Protein 4WA8 (pdb70)

InterPro domains:
  IPR006084 XPG/Rad2 endonuclease [PR00853] (22-36)
  IPR006084 XPG/Rad2 endonuclease [PR00853] (75-94)
  IPR006084 XPG/Rad2 endonuclease [PR00853] (136-153)
  IPR006084 XPG/Rad2 endonuclease [PR00853] (157-177)
  IPR006084 XPG/Rad2 endonuclease [PR00853] (224-239)
  IPR006084 XPG/Rad2 endonuclease [PTHR11081] (1-316)
  IPR006085 XPG, N-terminal [PF00752] (1-101)
  IPR006085 XPG, N-terminal [SM00485] (1-101)
  IPR006086 XPG-I domain [PF00867] (140-234)
  IPR006086 XPG-I domain [SM00484] (137-218)
  IPR008918 Helix-hairpin-helix motif, class 2 [SM00279] (221-255)
  IPR019973 Flap endonuclease, archaea [TIGR03674] (1-348)
  IPR019974 XPG conserved site [PS00841] (73-87)
  IPR023426 Flap endonuclease 1 [MF_00614] (1-348)
  IPR029060 PIN-like domain superfamily [SSF88723] (5-234)
  IPR036279 5'-3' exonuclease, C-terminal domain superfamily [SSF47807] (220-348)

Nearest PDB structures (foldseek):
  4wa8-assembly1_A  TM=1.003E+00  e=2.524E-59  Methanopyrus kandleri AV19
  1b43-assembly1_B  TM=9.214E-01  e=3.219E-35  Pyrococcus furiosus
  3ory-assembly1_A  TM=8.786E-01  e=3.855E-34  Desulfurococcus amylolyticus
  1mc8-assembly1_B  TM=8.994E-01  e=1.412E-31  Pyrococcus horikoshii
  5k97-assembly1_A  TM=8.825E-01  e=3.024E-28  Homo sapiens

Organism: Methanopyrus kandleri (strain AV19 / DSM 6324 / JCM 9639 / NBRC 100938) (NCBI:txid190192)

Radius of gyration: 26.98 Å; Cα contacts (8 Å, |Δi|>4): 1064; chains: 2; bounding box: 58×74×79 Å

Solvent-accessible surface area: 28070 Å² total; per-residue (Å²): 186,5,6,37,60,4,89,124,66,0,110,14,84,116,20,71,24,180,62,2,58,44,51,46,0,0,1,6,2,48,19,1,2,124,21,1,29,60,42,16,95,134,104,69,137,42,45,103,8,94,184,48,109,56,8,0,0,0,21,0,2,0,13,57,0,0,66,6,2,77,69,9,0,22,0,0,1,0,2,40,24,139,73,29,154,61,104,86,99,110,66,25,7,98,18,0,27,101,0,0,94,32,0,10,4,18,74,8,78,1,44,7,11,0,14,1,0,0,0,56,0,4,96,40,28,34,6,18,0,0,1,5,30,60,19,31,0,0,7,7,1,0,43,23,0,0,32,18,4,7,39,56,32,138,134,135,72,134,174,87,27,114,100,84,90,43,74,1,12,8,4,80,22,105,65,1,21,108,75,3,34,12,160,34,38,81,15,0,0,1,0,1,0,1,16,5,18,67,6,4,106,114,1,4,68,75,15,35,37,133,112,0,17,103,5,0,139,153,74,22,24,0,88,96,0,91,136,28,142,58,24,79,55,0,113,167,60,13,83,34,112,20,71,105,0,44,114,39,5,39,112,32,114,42,29,109,132,44,161,36,61,7,72,96,9,72,41,93,10,0,7,92,0,0,26,125,76,30,77,23,63,74,121,125,0,63,139,0,1,80,64,1,72,113,8,5,89,106,39,26,133,22,42,201,6,7,36,82,2,87,133,54,0,106,14,85,114,16,52,23,182,62,1,58,42,51,48,0,0,1,6,2,49,20,1,2,126,22,0,29,59,43,16,109,195,187,37,44,90,8,101,186,48,89,55,7,0,0,0,22,0,2,1,12,54,0,0,67,6,2,76,67,10,0,20,0,0,2,0,1,45,25,139,98,91,84,99,110,62,26,6,114,20,0,39,99,0,0,94,32,0,9,3,16,72,7,77,1,43,6,40,0,15,0,0,0,0,55,0,4,87,38,27,31,5,18,0,0,0,4,31,62,19,35,0,0,9,8,1,0,41,25,0,0,38,12,4,7,40,55,32,159,178,213,126,96,42,56,1,27,8,5,80,21,119,69,1,22,114,67,2,26,10,149,35,39,80,18,0,0,1,0,2,0,0,17,6,17,115,43,4,107,128,2,6,71,68,15,35,37,118,106,0,16,100,5,0,139,153,105,25,27,0,86,122,9,132,171,46,27,74,59,0,114,178,74,12,87,67,138,21,71,127,0,43,114,45,6,37,114,29,114,43,30,108,132,42,167,40,58,12,67,91,7,71,46,106,14,0,7,95,0,0,27,128,69,27,77,23,64,75,120,124,0,63,140,0,1,82,63,1,64,115,8,8,79,108,39,42,129,21,39

Sequence (592 aa):
MGLAELRELIEPEETDLRALAGREIAIDAFNALYQFLTTIMKDGRPLMDSRGRITSHLNGLLYRTVNLVEEGIKPVYVFDGEPPDLKLDESLVEDAKRLLDLMGIPWVQAPSEGEAQCAYMARCGDVWATGSQDYDSLLFGSPRLVRNITIVGKRKHPHTGEIIEVKPEIMRLEDVLDQLGLESREQLVDLAILLGTDYNPDGVPGIGPKRALQLIRKYGSLDELKDTDIWPKIERHLPVEPEKLRRLFLEPEVTDDYELDWDEPDEEGLVEFLVEERDFSEDRVRRAVERLKEALQELRKGGMGLAELRELIEPEETDLRALAGREIAIDAFNALYQFLTTIMKRPLMDSRGRITSHLNGLLYRTVNLVEEGIKPVYVFDGEPPLDESLVEDAKRLLDLMGIPWVQAPSEGEAQCAYMARCGDVWATGSQDYDSLLFGSPRLVRNITIVGKRIIEVKPEIMRLEDVLDQLGLESREQLVDLAILLGTDYNPDGVPGIGPKRALQLIRKYGSLDELKDIWPKIERHLPVEPEKLRRLFLEPEVTDDYELDWDEPDEEGLVEFLVEERDFSEDRVRRAVERLKEALQELRKGG

Foldseek 3Di:
DFVVLVCVLQPFAFDALLVCAQFEAEEALVQLLVCQLCPDDDPNHADAFPVRHGCSSVVLLQQLCLVSLLSRYQYEYEYAAAEDPLFDDVVSVVLSVLSCVQQQRHYYYWNHDRLLQRQVCQVVVVGVFYEGQDPLNLLSHRQKYKYCSSPADWDADPPPGDIDGDTITMGGSVVSCVSLVHDDSLLSLQLRQQCADRSQRVRQPVQRSVNSSVCCNVQVGLVSCVVPPCNVSRVVRRPDDVVVSSCCRHVNRGDPPDDGDRDQRNLVSQCCPCCVPTPDDNVVSNVSSVSNNVSVVVNVVVD/DFCVLVCVLQPFAFDALLVCAQFEEEEALVQLLVCQCPPPDVPADAFPVRHGCSSVVLLQQLCLVSLLSRYQYEYEYAAAACPDVVSVVLSVLSCVQQQRHYYYWNHDRLLQRQVCQVVVVGVFYEGQDPLNLLSHRQKYKYCSSPADPPVDGDTITMGGSVVSCVSLVHDDSLLSLQLRQQCADPQQNVRFPPQHSVNSSVCCNVQVGLVSVPVCVVSRVVRRPDDVVVSSCCRHVNRGDPPDDGDGDQHNLVSQCCPCCVVTPDDNVVSNVSSVSNNVSVVVNVVVD

Secondary structure (DSSP, 8-state):
--GGGGHHHH--EE--GGGGTT-EEEEEHHHHHHHHHHH-EETTEE-B-TTS-B-HHHHHHHHHHHHHHHTT-EEEEEE--SPPTT---HHHHHHHHHHHHHHT--EEE-SS-HHHHHHHHHHTTSSSEEE-SSSHHHHTT-SEEEESTTS-EEEE-TTT--EEEE--EEEEHHHHHHHHT-S-HHHHHHHHHHH--TTSTT--TT--HHHHHHHHHHH-STGGGGGSTTHHHHHHH-SS-HHHHHHHHHS-----------PPP-HHHHIIIIIIIT---HHHHHHHHHHHHHHHHHHHTT-/--GGGGTTT---EE--GGGGTT-EEEEEHHHHHHHHHHH-B--B-B-TTS-B-HHHHHHHHHHHHHHHTT-EEEEEE--S----HHHHHHHHHHHHHHT--EEE-SS-HHHHHHHHHHTTSSSEEE-SSSHHHHTT-SEEEESTTS-EE---EE--EEEEHHHHHHHHT-S-HHHHHHHHHHH--TTSTT--TT--HHHHHHHHHHH-STGGG---HHHHHHH-SS-HHHHHHHHHS-----------PPP-HHHHIIIIIIIT---HHHHHHHHHHHHHHHHHHHTT-

Structure (mmCIF, N/CA/C/O backbone):
data_4WA8
#
_entry.id   4WA8
#
_cell.length_a   55.331
_cell.length_b   86.193
_cell.length_c   147.617
_cell.angle_alpha   90.00
_cell.angle_beta   90.00
_cell.angle_gamma   90.00
#
_symmetry.space_group_name_H-M   'P 21 21 21'
#
loop_
_entity.id
_entity.type
_entity.pdbx_description
1 polymer 'Flap endonuclease 1'
2 non-polymer 'CHLORIDE ION'
3 water water
#
loop_
_atom_site.group_PDB
_atom_site.id
_atom_site.type_symbol
_atom_site.label_atom_id
_atom_site.label_alt_id
_atom_site.label_comp_id
_atom_site.label_asym_id
_atom_site.label_entity_id
_atom_site.label_seq_id
_atom_site.pdbx_PDB_ins_code
_atom_site.Cartn_x
_atom_site.Cartn_y
_atom_site.Cartn_z
_atom_site.occupancy
_atom_site.B_iso_or_equiv
_atom_site.auth_seq_id
_atom_site.auth_comp_id
_atom_site.auth_asym_id
_atom_site.auth_atom_id
_atom_site.pdbx_PDB_model_num
ATOM 1 N N . MET A 1 8 ? 0.192 -19.126 -16.551 1.00 102.92 1 MET A N 1
ATOM 2 C CA . MET A 1 8 ? 0.280 -17.675 -16.234 1.00 103.28 1 MET A CA 1
ATOM 3 C C . MET A 1 8 ? 1.006 -17.396 -14.903 1.00 99.07 1 MET A C 1
ATOM 4 O O . MET A 1 8 ? 1.669 -16.367 -14.757 1.00 102.45 1 MET A O 1
ATOM 9 N N . GLY A 1 9 ? 0.909 -18.314 -13.944 1.00 93.53 2 GLY A N 1
ATOM 10 C CA . GLY A 1 9 ? 1.616 -18.166 -12.664 1.00 86.65 2 GLY A CA 1
ATOM 11 C C . GLY A 1 9 ? 0.689 -17.858 -11.502 1.00 80.16 2 GLY A C 1
ATOM 12 O O . GLY A 1 9 ? -0.425 -18.401 -11.427 1.00 80.76 2 GLY A O 1
ATOM 13 N N . LEU A 1 10 ? 1.145 -17.005 -10.581 1.00 70.89 3 LEU A N 1
ATOM 14 C CA . LEU A 1 10 ? 0.367 -16.690 -9.375 1.00 67.48 3 LEU A CA 1
ATOM 15 C C . LEU A 1 10 ? -1.000 -16.158 -9.713 1.00 67.61 3 LEU A C 1
ATOM 16 O O . LEU A 1 10 ? -1.945 -16.341 -8.934 1.00 65.33 3 LEU A O 1
ATOM 21 N N . ALA A 1 11 ? -1.085 -15.489 -10.868 1.00 68.99 4 ALA A N 1
ATOM 22 C CA . ALA A 1 11 ? -2.343 -14.987 -11.419 1.00 71.56 4 ALA A CA 1
ATOM 23 C C . ALA A 1 11 ? -3.415 -16.065 -11.520 1.00 72.26 4 ALA A C 1
ATOM 24 O O . ALA A 1 11 ? -4.600 -15.766 -11.438 1.00 74.79 4 ALA A O 1
ATOM 26 N N . GLU A 1 12 ? -3.009 -17.316 -11.689 1.00 75.35 5 GLU A N 1
ATOM 27 C CA . GLU A 1 12 ? -3.963 -18.422 -11.686 1.00 80.91 5 GLU A CA 1
ATOM 28 C C . GLU A 1 12 ? -4.638 -18.671 -10.340 1.00 83.47 5 GLU A C 1
ATOM 29 O O . GLU A 1 12 ? -5.731 -19.244 -10.299 1.00 90.37 5 GLU A O 1
ATOM 35 N N . LEU A 1 13 ? -4.005 -18.244 -9.250 1.00 81.89 6 LEU A N 1
ATOM 36 C CA . LEU A 1 13 ? -4.574 -18.401 -7.908 1.00 83.28 6 LEU A CA 1
ATOM 37 C C . LEU A 1 13 ? -5.263 -17.134 -7.426 1.00 84.90 6 LEU A C 1
ATOM 38 O O . LEU A 1 13 ? -5.397 -16.912 -6.214 1.00 87.55 6 LEU A O 1
ATOM 43 N N . ARG A 1 14 ? -5.730 -16.329 -8.379 1.00 82.16 7 ARG A N 1
ATOM 44 C CA . ARG A 1 14 ? -6.355 -15.049 -8.103 1.00 80.49 7 ARG A CA 1
ATOM 45 C C . ARG A 1 14 ? -7.559 -15.161 -7.150 1.00 81.80 7 ARG A C 1
ATOM 46 O O . ARG A 1 14 ? -7.742 -14.310 -6.273 1.00 78.91 7 ARG A O 1
ATOM 54 N N . GLU A 1 15 ? -8.365 -16.210 -7.316 1.00 82.30 8 GLU A N 1
ATOM 55 C CA . GLU A 1 15 ? -9.496 -16.472 -6.420 1.00 82.85 8 GLU A CA 1
ATOM 56 C C . GLU A 1 15 ? -9.063 -16.577 -4.944 1.00 79.92 8 GLU A C 1
ATOM 57 O O . GLU A 1 15 ? -9.793 -16.153 -4.054 1.00 79.53 8 GLU A O 1
ATOM 63 N N . LEU A 1 16 ? -7.877 -17.132 -4.693 1.00 78.17 9 LEU A N 1
ATOM 64 C CA . LEU A 1 16 ? -7.348 -17.270 -3.332 1.00 77.03 9 LEU A CA 1
ATOM 65 C C . LEU A 1 16 ? -6.637 -16.016 -2.865 1.00 75.10 9 LEU A C 1
ATOM 66 O O . LEU A 1 16 ? -6.723 -15.649 -1.684 1.00 71.76 9 LEU A O 1
ATOM 71 N N . ILE A 1 17 ? -5.919 -15.375 -3.784 1.00 71.30 10 ILE A N 1
ATOM 72 C CA . ILE A 1 17 ? -5.130 -14.220 -3.433 1.00 70.63 10 ILE A CA 1
ATOM 73 C C . ILE A 1 17 ? -6.046 -13.068 -3.099 1.00 70.64 10 ILE A C 1
ATOM 74 O O . ILE A 1 17 ? -5.931 -12.537 -2.025 1.00 76.68 10 ILE A O 1
ATOM 79 N N . GLU A 1 18 ? -6.999 -12.721 -3.938 1.00 70.68 11 GLU A N 1
ATOM 80 C CA . GLU A 1 18 ? -7.863 -11.594 -3.617 1.00 69.96 11 GLU A CA 1
ATOM 81 C C . GLU A 1 18 ? -7.127 -10.400 -2.942 1.00 62.67 11 GLU A C 1
ATOM 82 O O . GLU A 1 18 ? -6.899 -10.395 -1.727 1.00 60.07 11 GLU A O 1
ATOM 88 N N . PRO A 1 19 ? -6.781 -9.373 -3.720 1.00 55.93 12 PRO A N 1
ATOM 89 C CA . PRO A 1 19 ? -6.117 -8.208 -3.147 1.00 52.94 12 PRO A CA 1
ATOM 90 C C . PRO A 1 19 ? -7.050 -7.292 -2.369 1.00 50.90 12 PRO A C 1
ATOM 91 O O . PRO A 1 19 ? -8.257 -7.522 -2.334 1.00 51.48 12 PRO A O 1
ATOM 95 N N . GLU A 1 20 ? -6.474 -6.264 -1.752 1.00 48.11 13 GLU A N 1
ATOM 96 C CA . GLU A 1 20 ? -7.231 -5.156 -1.207 1.00 49.36 13 GLU A CA 1
ATOM 97 C C . GLU A 1 20 ? -7.494 -4.154 -2.332 1.00 48.73 13 GLU A C 1
ATOM 98 O O . GLU A 1 20 ? -6.587 -3.485 -2.818 1.00 45.60 13 GLU A O 1
ATOM 104 N N . GLU A 1 21 ? -8.751 -4.052 -2.735 1.00 50.73 14 GLU A N 1
ATOM 105 C CA . GLU A 1 21 ? -9.191 -3.036 -3.666 1.00 51.59 14 GLU A CA 1
ATOM 106 C C . GLU A 1 21 ? -9.199 -1.680 -2.954 1.00 50.34 14 GLU A C 1
ATOM 107 O O . GLU A 1 21 ? -9.820 -1.537 -1.907 1.00 51.47 14 GLU A O 1
ATOM 113 N N . THR A 1 22 ? -8.524 -0.686 -3.523 1.00 47.34 15 THR A N 1
ATOM 114 C CA . THR A 1 22 ? -8.475 0.654 -2.927 1.00 48.69 15 THR A CA 1
ATOM 115 C C . THR A 1 22 ? -8.672 1.719 -4.012 1.00 47.31 15 THR A C 1
ATOM 116 O O . THR A 1 22 ? -9.087 1.409 -5.127 1.00 47.78 15 THR A O 1
ATOM 120 N N . ASP A 1 23 ? -8.421 2.976 -3.680 1.00 47.49 16 ASP A N 1
ATOM 121 C CA . ASP A 1 23 ? -8.356 4.029 -4.694 1.00 47.69 16 ASP A CA 1
ATOM 122 C C . ASP A 1 23 ? -7.031 4.750 -4.574 1.00 44.58 16 ASP A C 1
ATOM 123 O O . ASP A 1 23 ? -6.297 4.536 -3.613 1.00 42.49 16 ASP A O 1
ATOM 128 N N . LEU A 1 24 ? -6.723 5.592 -5.557 1.00 43.64 17 LEU A N 1
ATOM 129 C CA . LEU A 1 24 ? -5.418 6.245 -5.633 1.00 42.54 17 LEU A CA 1
ATOM 130 C C . LEU A 1 24 ? -5.166 7.189 -4.485 1.00 42.57 17 LEU A C 1
ATOM 131 O O . LEU A 1 24 ? -4.036 7.290 -4.016 1.00 41.71 17 LEU A O 1
ATOM 136 N N . ARG A 1 25 ? -6.201 7.878 -4.026 1.00 45.31 18 ARG A N 1
ATOM 137 C CA . ARG A 1 25 ? -6.015 8.839 -2.950 1.00 48.95 18 ARG A CA 1
ATOM 138 C C . ARG A 1 25 ? -5.621 8.134 -1.653 1.00 45.80 18 ARG A C 1
ATOM 139 O O . ARG A 1 25 ? -4.940 8.718 -0.836 1.00 42.87 18 ARG A O 1
ATOM 147 N N . ALA A 1 26 ? -6.000 6.867 -1.493 1.00 43.21 19 ALA A N 1
ATOM 148 C CA . ALA A 1 26 ? -5.543 6.082 -0.349 1.00 42.40 19 ALA A CA 1
ATOM 149 C C . ALA A 1 26 ? -4.023 5.863 -0.365 1.00 40.20 19 ALA A C 1
ATOM 150 O O . ALA A 1 26 ? -3.447 5.598 0.669 1.00 40.63 19 ALA A O 1
ATOM 152 N N . LEU A 1 27 ? -3.393 5.953 -1.536 1.00 37.38 20 LEU A N 1
ATOM 153 C CA . LEU A 1 27 ? -1.939 5.843 -1.664 1.00 35.44 20 LEU A CA 1
ATOM 154 C C . LEU A 1 27 ? -1.227 7.196 -1.633 1.00 34.63 20 LEU A C 1
ATOM 155 O O . LEU A 1 27 ? -0.048 7.266 -1.963 1.00 34.97 20 LEU A O 1
ATOM 160 N N . ALA A 1 28 ? -1.923 8.269 -1.266 1.00 35.85 21 ALA A N 1
ATOM 161 C CA . ALA A 1 28 ? -1.280 9.585 -1.091 1.00 36.40 21 ALA A CA 1
ATOM 162 C C . ALA A 1 28 ? -0.086 9.464 -0.145 1.00 36.40 21 ALA A C 1
ATOM 163 O O . ALA A 1 28 ? -0.189 8.852 0.916 1.00 36.03 21 ALA A O 1
ATOM 165 N N . GLY A 1 29 ? 1.047 10.042 -0.529 1.00 36.21 22 GLY A N 1
ATOM 166 C CA . GLY A 1 29 ? 2.259 9.950 0.283 1.00 36.55 22 GLY A CA 1
ATOM 167 C C . GLY A 1 29 ? 3.109 8.705 0.051 1.00 35.54 22 GLY A C 1
ATOM 168 O O . GLY A 1 29 ? 4.217 8.642 0.536 1.00 35.92 22 GLY A O 1
ATOM 169 N N . ARG A 1 30 ? 2.620 7.713 -0.684 1.00 35.83 23 ARG A N 1
ATOM 170 C CA . ARG A 1 30 ? 3.408 6.509 -0.939 1.00 35.10 23 ARG A CA 1
ATOM 171 C C . ARG A 1 30 ? 4.373 6.677 -2.107 1.00 35.04 23 ARG A C 1
ATOM 172 O O . ARG A 1 30 ? 3.984 7.119 -3.187 1.00 34.39 23 ARG A O 1
ATOM 180 N N . GLU A 1 31 ? 5.619 6.279 -1.892 1.00 36.18 24 GLU A N 1
ATOM 181 C CA . GLU A 1 31 ? 6.567 6.046 -2.974 1.00 37.25 24 GLU A CA 1
ATOM 182 C C . GLU A 1 31 ? 6.342 4.666 -3.537 1.00 35.81 24 GLU A C 1
ATOM 183 O O . GLU A 1 31 ? 6.273 3.687 -2.780 1.00 36.66 24 GLU A O 1
ATOM 189 N N . ILE A 1 32 ? 6.243 4.577 -4.856 1.00 34.49 25 ILE A N 1
ATOM 190 C CA . ILE A 1 32 ? 5.998 3.295 -5.528 1.00 33.59 25 ILE A CA 1
ATOM 191 C C . ILE A 1 32 ? 7.056 3.049 -6.600 1.00 32.61 25 ILE A C 1
ATOM 192 O O . ILE A 1 32 ? 7.279 3.904 -7.475 1.00 33.73 25 ILE A O 1
ATOM 197 N N . ALA A 1 33 ? 7.700 1.886 -6.547 1.00 32.13 26 ALA A N 1
ATOM 198 C CA . ALA A 1 33 ? 8.623 1.476 -7.612 1.00 31.30 26 ALA A CA 1
ATOM 199 C C . ALA A 1 33 ? 7.829 0.791 -8.717 1.00 30.62 26 ALA A C 1
ATOM 200 O O . ALA A 1 33 ? 7.352 -0.335 -8.547 1.00 30.37 26 ALA A O 1
ATOM 202 N N . ILE A 1 34 ? 7.675 1.482 -9.839 1.00 29.88 27 ILE A N 1
ATOM 203 C CA . ILE A 1 34 ? 6.876 0.986 -10.949 1.00 29.71 27 ILE A CA 1
ATOM 204 C C . ILE A 1 34 ? 7.808 0.348 -11.964 1.00 30.15 27 ILE A C 1
ATOM 205 O O . ILE A 1 34 ? 8.756 0.986 -12.419 1.00 30.17 27 ILE A O 1
ATOM 210 N N . ASP A 1 35 ? 7.551 -0.915 -12.308 1.00 30.51 28 ASP A N 1
ATOM 211 C CA . ASP A 1 35 ? 8.317 -1.569 -13.364 1.00 31.89 28 ASP A CA 1
ATOM 212 C C . ASP A 1 35 ? 8.065 -0.850 -14.679 1.00 31.33 28 ASP A C 1
ATOM 213 O O . ASP A 1 35 ? 6.926 -0.803 -15.154 1.00 29.80 28 ASP A O 1
ATOM 218 N N . ALA A 1 36 ? 9.125 -0.304 -15.268 1.00 32.06 29 ALA A N 1
ATOM 219 C CA . ALA A 1 36 ? 8.979 0.558 -16.440 1.00 33.23 29 ALA A CA 1
ATOM 220 C C . ALA A 1 36 ? 8.539 -0.215 -17.683 1.00 33.42 29 ALA A C 1
ATOM 221 O O . ALA A 1 36 ? 7.678 0.240 -18.442 1.00 33.37 29 ALA A O 1
ATOM 223 N N . PHE A 1 37 ? 9.112 -1.391 -17.882 1.00 35.76 30 PHE A N 1
ATOM 224 C CA . PHE A 1 37 ? 8.761 -2.198 -19.052 1.00 37.63 30 PHE A CA 1
ATOM 225 C C . PHE A 1 37 ? 7.292 -2.572 -18.990 1.00 35.70 30 PHE A C 1
ATOM 226 O O . PHE A 1 37 ?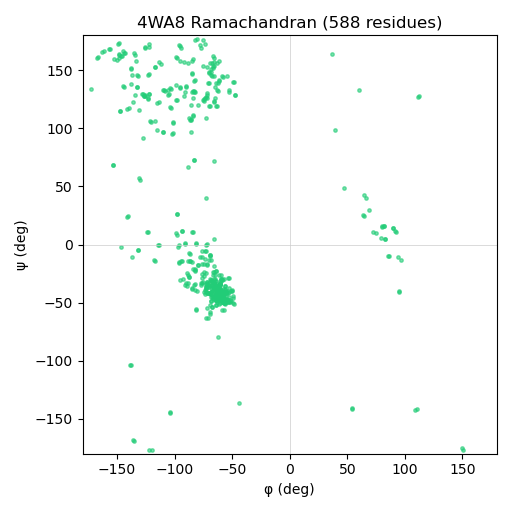 6.581 -2.471 -19.984 1.00 35.27 30 PHE A O 1
ATOM 234 N N . ASN A 1 38 ? 6.811 -2.947 -17.813 1.00 34.50 31 ASN A N 1
ATOM 235 C CA . ASN A 1 38 ? 5.398 -3.275 -17.684 1.00 34.05 31 ASN A CA 1
ATOM 236 C C . ASN A 1 38 ? 4.500 -2.059 -17.928 1.00 33.59 31 ASN A C 1
ATOM 237 O O . ASN A 1 38 ? 3.505 -2.159 -18.624 1.00 33.63 31 ASN A O 1
ATOM 242 N N . ALA A 1 39 ? 4.864 -0.912 -17.357 1.00 31.90 32 ALA A N 1
ATOM 243 C CA . ALA A 1 39 ? 4.109 0.313 -17.555 1.00 32.37 32 ALA A CA 1
ATOM 244 C C . ALA A 1 39 ? 4.047 0.704 -19.030 1.00 33.52 32 ALA A C 1
ATOM 245 O O . ALA A 1 39 ? 2.978 1.017 -19.540 1.00 33.65 32 ALA A O 1
ATOM 247 N N . LEU A 1 40 ? 5.190 0.676 -19.711 1.00 34.38 33 LEU A N 1
ATOM 248 C CA . LEU A 1 40 ? 5.241 1.085 -21.116 1.00 37.07 33 LEU A CA 1
ATOM 249 C C . LEU A 1 40 ? 4.408 0.156 -21.985 1.00 39.21 33 LEU A C 1
ATOM 250 O O . LEU A 1 40 ? 3.717 0.615 -22.912 1.00 38.14 33 LEU A O 1
ATOM 255 N N . TYR A 1 41 ? 4.446 -1.143 -21.667 1.00 38.67 34 TYR A N 1
ATOM 256 C CA . TYR A 1 41 ? 3.611 -2.101 -22.349 1.00 41.27 34 TYR A CA 1
ATOM 257 C C . TYR A 1 41 ? 2.117 -1.763 -22.212 1.00 39.50 34 TYR A C 1
ATOM 258 O O . TYR A 1 41 ? 1.380 -1.819 -23.194 1.00 39.54 34 TYR A O 1
ATOM 267 N N . GLN A 1 42 ? 1.674 -1.429 -21.007 1.00 38.42 35 GLN A N 1
ATOM 268 C CA . GLN A 1 42 ? 0.280 -0.985 -20.815 1.00 40.04 35 GLN A CA 1
ATOM 269 C C . GLN A 1 42 ? -0.024 0.249 -21.668 1.00 39.85 35 GLN A C 1
ATOM 270 O O . GLN A 1 42 ? -1.058 0.318 -22.329 1.00 41.21 35 GLN A O 1
ATOM 276 N N . PHE A 1 43 ? 0.886 1.213 -21.658 1.00 38.68 36 PHE A N 1
ATOM 277 C CA . PHE A 1 43 ? 0.682 2.428 -22.450 1.00 39.62 36 PHE A CA 1
ATOM 278 C C . PHE A 1 43 ? 0.614 2.094 -23.937 1.00 41.23 36 PHE A C 1
ATOM 279 O O . PHE A 1 43 ? -0.275 2.578 -24.631 1.00 43.95 36 PHE A O 1
ATOM 287 N N . LEU A 1 44 ? 1.527 1.250 -24.420 1.00 41.19 37 LEU A N 1
ATOM 288 C CA . LEU A 1 44 ? 1.581 0.936 -25.847 1.00 42.96 37 LEU A CA 1
ATOM 289 C C . LEU A 1 44 ? 0.375 0.141 -26.319 1.00 45.47 37 LEU A C 1
ATOM 290 O O . LEU A 1 44 ? -0.042 0.300 -27.447 1.00 48.29 37 LEU A O 1
ATOM 295 N N . THR A 1 45 ? -0.195 -0.697 -25.460 1.00 46.38 38 THR A N 1
ATOM 296 C CA . THR A 1 45 ? -1.314 -1.549 -25.854 1.00 48.82 38 THR A CA 1
ATOM 297 C C . THR A 1 45 ? -2.692 -0.980 -25.515 1.00 49.58 38 THR A C 1
ATOM 298 O O . THR A 1 45 ? -3.678 -1.471 -26.044 1.00 53.02 38 THR A O 1
ATOM 302 N N . THR A 1 46 ? -2.783 0.037 -24.656 1.00 48.05 39 THR A N 1
ATOM 303 C CA . THR A 1 46 ? -4.100 0.556 -24.272 1.00 48.78 39 THR A CA 1
ATOM 304 C C . THR A 1 46 ? -4.391 2.013 -24.640 1.00 49.45 39 THR A C 1
ATOM 305 O O . THR A 1 46 ? -5.541 2.434 -24.582 1.00 52.26 39 THR A O 1
ATOM 309 N N . ILE A 1 47 ? -3.379 2.782 -25.023 1.00 47.07 40 ILE A N 1
ATOM 310 C CA . ILE A 1 47 ? -3.591 4.172 -25.416 1.00 45.50 40 ILE A CA 1
ATOM 311 C C . ILE A 1 47 ? -3.576 4.236 -26.939 1.00 48.75 40 ILE A C 1
ATOM 312 O O . ILE A 1 47 ? -2.523 4.146 -27.563 1.00 46.08 40 ILE A O 1
ATOM 317 N N . MET A 1 48 ? -4.757 4.394 -27.531 1.00 54.07 41 MET A N 1
ATOM 318 C CA . MET A 1 48 ? -4.914 4.253 -28.972 1.00 60.01 41 MET A CA 1
ATOM 319 C C . MET A 1 48 ? -5.909 5.223 -29.580 1.00 62.46 41 MET A C 1
ATOM 320 O O . MET A 1 48 ? -6.719 5.818 -28.893 1.00 61.82 41 MET A O 1
ATOM 325 N N . LYS A 1 49 ? -5.835 5.338 -30.899 1.00 66.28 42 LYS A N 1
ATOM 326 C CA . LYS A 1 49 ? -6.693 6.198 -31.680 1.00 69.17 42 LYS A CA 1
ATOM 327 C C . LYS A 1 49 ? -7.086 5.347 -32.882 1.00 72.77 42 LYS A C 1
ATOM 328 O O . LYS A 1 49 ? -6.219 4.829 -33.573 1.00 73.06 42 LYS A O 1
ATOM 334 N N . ASP A 1 50 ? -8.387 5.146 -33.087 1.00 75.72 43 ASP A N 1
ATOM 335 C CA . ASP A 1 50 ? -8.898 4.312 -34.185 1.00 80.03 43 ASP A CA 1
ATOM 336 C C . ASP A 1 50 ? -8.174 2.970 -34.304 1.00 79.50 43 ASP A C 1
ATOM 337 O O . ASP A 1 50 ? -7.738 2.589 -35.390 1.00 79.04 43 ASP A O 1
ATOM 342 N N . GLY A 1 51 ? -8.026 2.276 -33.180 1.00 78.07 44 GLY A N 1
ATOM 343 C CA . GLY A 1 51 ? -7.496 0.910 -33.178 1.00 79.22 44 GLY A CA 1
ATOM 344 C C . GLY A 1 51 ? -5.989 0.761 -33.301 1.00 78.30 44 GLY A C 1
ATOM 345 O O . GLY A 1 51 ? -5.486 -0.362 -33.391 1.00 77.79 44 GLY A O 1
ATOM 346 N N . ARG A 1 52 ? -5.269 1.883 -33.292 1.00 76.49 45 ARG A N 1
ATOM 347 C CA . ARG A 1 52 ? -3.816 1.885 -33.443 1.00 74.19 45 ARG A CA 1
ATOM 348 C C . ARG A 1 52 ? -3.175 2.778 -32.406 1.00 70.59 45 ARG A C 1
ATOM 349 O O . ARG A 1 52 ? -3.824 3.698 -31.916 1.00 68.15 45 ARG A O 1
ATOM 357 N N . PRO A 1 53 ? -1.882 2.553 -32.104 1.00 65.56 46 PRO A N 1
ATOM 358 C CA . PRO A 1 53 ? -1.215 3.436 -31.144 1.00 59.91 46 PRO A CA 1
ATOM 359 C C . PRO A 1 53 ? -1.138 4.874 -31.653 1.00 56.76 46 PRO A C 1
ATOM 360 O O . PRO A 1 53 ? -1.206 5.113 -32.873 1.00 56.49 46 PRO A O 1
ATOM 364 N N . LEU A 1 54 ? -1.016 5.818 -30.724 1.00 50.71 47 LEU A N 1
ATOM 365 C CA . LEU A 1 54 ? -0.868 7.220 -31.087 1.00 49.77 47 LEU A CA 1
ATOM 366 C C . LEU A 1 54 ? 0.466 7.395 -31.801 1.00 49.24 47 LEU A C 1
ATOM 367 O O . LEU A 1 54 ? 1.446 6.726 -31.479 1.00 46.96 47 LEU A O 1
ATOM 372 N N . MET A 1 55 ? 0.491 8.287 -32.782 1.00 51.53 48 MET A N 1
ATOM 373 C CA . MET A 1 55 ? 1.702 8.559 -33.553 1.00 53.52 48 MET A CA 1
ATOM 374 C C . MET A 1 55 ? 1.863 10.055 -33.788 1.00 51.90 48 MET A C 1
ATOM 375 O O . MET A 1 55 ? 0.889 10.783 -33.832 1.00 51.84 48 MET A O 1
ATOM 380 N N . ASP A 1 56 ? 3.106 10.500 -33.920 1.00 51.32 49 ASP A N 1
ATOM 381 C CA . ASP A 1 56 ? 3.407 11.875 -34.295 1.00 51.69 49 ASP A CA 1
ATOM 382 C C . ASP A 1 56 ? 3.262 11.997 -35.811 1.00 53.06 49 ASP A C 1
ATOM 383 O O . ASP A 1 56 ? 3.009 11.003 -36.496 1.00 53.47 49 ASP A O 1
ATOM 388 N N . SER A 1 57 ? 3.439 13.204 -36.338 1.00 52.74 50 SER A N 1
ATOM 389 C CA . SER A 1 57 ? 3.203 13.451 -37.764 1.00 55.62 50 SER A CA 1
ATOM 390 C C . SER A 1 57 ? 4.230 12.787 -38.692 1.00 57.38 50 SER A C 1
ATOM 391 O O . SER A 1 57 ? 4.057 12.812 -39.890 1.00 60.06 50 SER A O 1
ATOM 394 N N . ARG A 1 58 ? 5.299 12.224 -38.140 1.00 57.39 51 ARG A N 1
ATOM 395 C CA . ARG A 1 58 ? 6.259 11.432 -38.911 1.00 59.67 51 ARG A CA 1
ATOM 396 C C . ARG A 1 58 ? 6.000 9.923 -38.771 1.00 59.38 51 ARG A C 1
ATOM 397 O O . ARG A 1 58 ? 6.819 9.121 -39.185 1.00 60.73 51 ARG A O 1
ATOM 405 N N . GLY A 1 59 ? 4.874 9.545 -38.174 1.00 58.54 52 GLY A N 1
ATOM 406 C CA . GLY A 1 59 ? 4.492 8.142 -38.050 1.00 58.54 52 GLY A CA 1
ATOM 407 C C . GLY A 1 59 ? 5.113 7.366 -36.893 1.00 57.05 52 GLY A C 1
ATOM 408 O O . GLY A 1 59 ? 4.905 6.162 -36.805 1.00 56.86 52 GLY A O 1
ATOM 409 N N . ARG A 1 60 ? 5.872 8.034 -36.018 1.00 55.04 53 ARG A N 1
ATOM 410 C CA . ARG A 1 60 ? 6.539 7.377 -34.880 1.00 53.52 53 ARG A CA 1
ATOM 411 C C . ARG A 1 60 ? 5.578 7.236 -33.711 1.00 51.08 53 ARG A C 1
ATOM 412 O O . ARG A 1 60 ? 4.809 8.140 -33.435 1.00 49.09 53 ARG A O 1
ATOM 420 N N . ILE A 1 61 ? 5.639 6.099 -33.023 1.00 51.58 54 ILE A N 1
ATOM 421 C CA . ILE A 1 61 ? 4.724 5.801 -31.918 1.00 49.14 54 ILE A CA 1
ATOM 422 C C . ILE A 1 61 ? 4.913 6.842 -30.822 1.00 46.29 54 ILE A C 1
ATOM 423 O O . ILE A 1 61 ? 6.036 7.254 -30.560 1.00 45.99 54 ILE A O 1
ATOM 428 N N . THR A 1 62 ? 3.815 7.259 -30.198 1.00 44.24 55 THR A N 1
ATOM 429 C CA . THR A 1 62 ? 3.864 8.190 -29.066 1.00 42.25 55 THR A CA 1
ATOM 430 C C . THR A 1 62 ? 3.027 7.769 -27.861 1.00 40.73 55 THR A C 1
ATOM 431 O O . THR A 1 62 ? 3.080 8.427 -26.822 1.00 37.84 55 THR A O 1
ATOM 435 N N . SER A 1 63 ? 2.272 6.678 -27.982 1.00 41.98 56 SER A N 1
ATOM 436 C CA . SER A 1 63 ? 1.453 6.183 -26.864 1.00 41.12 56 SER A CA 1
ATOM 437 C C . SER A 1 63 ? 2.229 6.049 -25.561 1.00 39.65 56 SER A C 1
ATOM 438 O O . SER A 1 63 ? 1.707 6.328 -24.488 1.00 38.52 56 SER A O 1
ATOM 441 N N . HIS A 1 64 ? 3.469 5.588 -25.661 1.00 39.01 57 HIS A N 1
ATOM 442 C CA . HIS A 1 64 ? 4.336 5.448 -24.495 1.00 37.23 57 HIS A CA 1
ATOM 443 C C . HIS A 1 64 ? 4.659 6.773 -23.816 1.00 36.88 57 HIS A C 1
ATOM 444 O O . HIS A 1 64 ? 4.684 6.862 -22.586 1.00 37.63 57 HIS A O 1
ATOM 451 N N . LEU A 1 65 ? 4.912 7.795 -24.614 1.00 36.02 58 LEU A N 1
ATOM 452 C CA . LEU A 1 65 ? 5.241 9.113 -24.085 1.00 35.80 58 LEU A CA 1
ATOM 453 C C . LEU A 1 65 ? 3.988 9.774 -23.520 1.00 34.08 58 LEU A C 1
ATOM 454 O O . LEU A 1 65 ? 4.016 10.427 -22.491 1.00 32.00 58 LEU A O 1
ATOM 459 N N . ASN A 1 66 ? 2.886 9.586 -24.223 1.00 35.31 59 ASN A N 1
ATOM 460 C CA . ASN A 1 66 ? 1.617 10.088 -23.781 1.00 35.16 59 ASN A CA 1
ATOM 461 C C . ASN A 1 66 ? 1.281 9.537 -22.389 1.00 35.62 59 ASN A C 1
ATOM 462 O O . ASN A 1 66 ? 1.077 10.305 -21.437 1.00 32.63 59 ASN A O 1
ATOM 467 N N . GLY A 1 67 ? 1.259 8.217 -22.260 1.00 34.53 60 GLY A N 1
ATOM 468 C CA . GLY A 1 67 ? 0.972 7.607 -20.960 1.00 33.77 60 GLY A CA 1
ATOM 469 C C . GLY A 1 67 ? 1.966 8.021 -19.891 1.00 32.09 60 GLY A C 1
ATOM 470 O O . GLY A 1 67 ? 1.605 8.378 -18.773 1.00 30.51 60 GLY A O 1
ATOM 471 N N . LEU A 1 68 ? 3.242 7.975 -20.226 1.00 32.31 61 LEU A N 1
ATOM 472 C CA . LEU A 1 68 ? 4.246 8.254 -19.229 1.00 31.38 61 LEU A CA 1
ATOM 473 C C . LEU A 1 68 ? 4.129 9.688 -18.724 1.00 31.25 61 LEU A C 1
ATOM 474 O O . LEU A 1 68 ? 4.321 9.935 -17.545 1.00 32.40 61 LEU A O 1
ATOM 479 N N . LEU A 1 69 ? 3.818 10.640 -19.600 1.00 31.14 62 LEU A N 1
ATOM 480 C CA . LEU A 1 69 ? 3.653 12.036 -19.166 1.00 30.17 62 LEU A CA 1
ATOM 481 C C . LEU A 1 69 ? 2.355 12.213 -18.388 1.00 29.52 62 LEU A C 1
ATOM 482 O O . LEU A 1 69 ? 2.370 12.527 -17.209 1.00 29.48 62 LEU A O 1
ATOM 487 N N . TYR A 1 70 ? 1.233 11.975 -19.049 1.00 30.03 63 TYR A N 1
ATOM 488 C CA . TYR A 1 70 ? -0.060 12.357 -18.495 1.00 30.66 63 TYR A CA 1
ATOM 489 C C . TYR A 1 70 ? -0.511 11.466 -17.326 1.00 30.99 63 TYR A C 1
ATOM 490 O O . TYR A 1 70 ? -1.106 11.972 -16.358 1.00 30.11 63 TYR A O 1
ATOM 499 N N . ARG A 1 71 ? -0.222 10.164 -17.380 1.00 29.70 64 ARG A N 1
ATOM 500 C CA . ARG A 1 71 ? -0.571 9.297 -16.245 1.00 29.99 64 ARG A CA 1
ATOM 501 C C . ARG A 1 71 ? 0.336 9.457 -15.047 1.00 29.28 64 ARG A C 1
ATOM 502 O O . ARG A 1 71 ? -0.120 9.290 -13.918 1.00 29.56 64 ARG A O 1
ATOM 510 N N . THR A 1 72 ? 1.612 9.756 -15.275 1.00 28.89 65 THR A N 1
ATOM 511 C CA . THR A 1 72 ? 2.512 10.036 -14.169 1.00 28.81 65 THR A CA 1
ATOM 512 C C . THR A 1 72 ? 2.031 11.300 -13.465 1.00 30.13 65 THR A C 1
ATOM 513 O O . THR A 1 72 ? 2.041 11.370 -12.228 1.00 31.00 65 THR A O 1
ATOM 517 N N . VAL A 1 73 ? 1.598 12.301 -14.235 1.00 30.09 66 VAL A N 1
ATOM 518 C CA . VAL A 1 73 ? 1.127 13.544 -13.622 1.00 30.35 66 VAL A CA 1
ATOM 519 C C . VAL A 1 73 ? -0.109 13.253 -12.782 1.00 29.40 66 VAL A C 1
ATOM 520 O O . VAL A 1 73 ? -0.239 13.764 -11.670 1.00 27.84 66 VAL A O 1
ATOM 524 N N . ASN A 1 74 ? -1.007 12.427 -13.312 1.00 29.89 67 ASN A N 1
ATOM 525 C CA . ASN A 1 74 ? -2.206 12.040 -12.570 1.00 31.04 67 ASN A CA 1
ATOM 526 C C . ASN A 1 74 ? -1.850 11.369 -11.254 1.00 30.66 67 ASN A C 1
ATOM 527 O O . ASN A 1 74 ? -2.442 11.681 -10.228 1.00 32.10 67 ASN A O 1
ATOM 532 N N . LEU A 1 75 ? -0.888 10.454 -11.279 1.00 30.34 68 LEU A N 1
ATOM 533 C CA . LEU A 1 75 ? -0.446 9.789 -10.048 1.00 31.92 68 LEU A CA 1
ATOM 534 C C . LEU A 1 75 ? 0.090 10.803 -9.006 1.00 31.35 68 LEU A C 1
ATOM 535 O O . LEU A 1 75 ? -0.250 10.735 -7.838 1.00 31.79 68 LEU A O 1
ATOM 540 N N . VAL A 1 76 ? 0.914 11.735 -9.443 1.00 30.95 69 VAL A N 1
ATOM 541 C CA . VAL A 1 76 ? 1.486 12.705 -8.526 1.00 32.33 69 VAL A CA 1
ATOM 542 C C . VAL A 1 76 ? 0.408 13.638 -7.981 1.00 34.35 69 VAL A C 1
ATOM 543 O O . VAL A 1 76 ? 0.460 14.001 -6.808 1.00 36.44 69 VAL A O 1
ATOM 547 N N . GLU A 1 77 ? -0.597 13.969 -8.793 1.00 34.86 70 GLU A N 1
ATOM 548 C CA . GLU A 1 77 ? -1.765 14.694 -8.303 1.00 36.34 70 GLU A CA 1
ATOM 549 C C . GLU A 1 77 ? -2.536 13.954 -7.210 1.00 37.71 70 GLU A C 1
ATOM 550 O O . GLU A 1 77 ? -3.095 14.593 -6.345 1.00 38.80 70 GLU A O 1
ATOM 556 N N . GLU A 1 78 ? -2.577 12.624 -7.241 1.00 37.97 71 GLU A N 1
ATOM 557 C CA . GLU A 1 78 ? -3.173 11.861 -6.149 1.00 38.96 71 GLU A CA 1
ATOM 558 C C . GLU A 1 78 ? -2.207 11.689 -4.960 1.00 39.17 71 GLU A C 1
ATOM 559 O O . GLU A 1 78 ? -2.569 11.085 -3.956 1.00 40.64 71 GLU A O 1
ATOM 565 N N . GLY A 1 79 ? -1.001 12.247 -5.051 1.00 37.49 72 GLY A N 1
ATOM 566 C CA . GLY A 1 79 ? -0.046 12.224 -3.941 1.00 36.06 72 GLY A CA 1
ATOM 567 C C . GLY A 1 79 ? 0.899 11.046 -4.003 1.00 34.47 72 GLY A C 1
ATOM 568 O O . GLY A 1 79 ? 1.611 10.775 -3.050 1.00 33.97 72 GLY A O 1
ATOM 569 N N . ILE A 1 80 ? 0.896 10.333 -5.123 1.00 34.41 73 ILE A N 1
ATOM 570 C CA . ILE A 1 80 ? 1.754 9.173 -5.293 1.00 35.66 73 ILE A CA 1
ATOM 571 C C . ILE A 1 80 ? 3.073 9.633 -5.899 1.00 36.22 73 ILE A C 1
ATOM 572 O O . ILE A 1 80 ? 3.088 10.460 -6.797 1.00 36.06 73 ILE A O 1
ATOM 577 N N . LYS A 1 81 ? 4.168 9.117 -5.356 1.00 35.52 74 LYS A N 1
ATOM 578 C CA . LYS A 1 81 ? 5.505 9.456 -5.799 1.00 34.93 74 LYS A CA 1
ATOM 579 C C . LYS A 1 81 ? 6.126 8.247 -6.513 1.00 32.76 74 LYS A C 1
ATOM 580 O O . LYS A 1 81 ? 6.655 7.339 -5.882 1.00 30.42 74 LYS A O 1
ATOM 586 N N . PRO A 1 82 ? 6.053 8.236 -7.847 1.00 31.57 75 PRO A N 1
ATOM 587 C CA . PRO A 1 82 ? 6.512 7.083 -8.594 1.00 31.38 75 PRO A CA 1
ATOM 588 C C . PRO A 1 82 ? 8.003 7.121 -8.857 1.00 31.01 75 PRO A C 1
ATOM 589 O O . PRO A 1 82 ? 8.584 8.195 -9.015 1.00 31.84 75 PRO A O 1
ATOM 593 N N . VAL A 1 83 ? 8.625 5.955 -8.876 1.00 31.71 76 VAL A N 1
ATOM 594 C CA . VAL A 1 83 ? 9.966 5.828 -9.436 1.00 33.37 76 VAL A CA 1
ATOM 595 C C . VAL A 1 83 ? 9.896 4.693 -10.458 1.00 32.79 76 VAL A C 1
ATOM 596 O O . VAL A 1 83 ? 9.348 3.629 -10.169 1.00 33.53 76 VAL A O 1
ATOM 600 N N . TYR A 1 84 ? 10.387 4.947 -11.667 1.00 32.32 77 TYR A N 1
ATOM 601 C CA . TYR A 1 84 ? 10.312 3.958 -12.725 1.00 32.30 77 TYR A CA 1
ATOM 602 C C . TYR A 1 84 ? 11.592 3.181 -12.759 1.00 32.17 77 TYR A C 1
ATOM 603 O O . TYR A 1 84 ? 12.663 3.760 -12.671 1.00 30.95 77 TYR A O 1
ATOM 612 N N . VAL A 1 85 ? 11.488 1.858 -12.886 1.00 32.95 78 VAL A N 1
ATOM 613 C CA . VAL A 1 85 ? 12.675 1.005 -12.832 1.00 34.23 78 VAL A CA 1
ATOM 61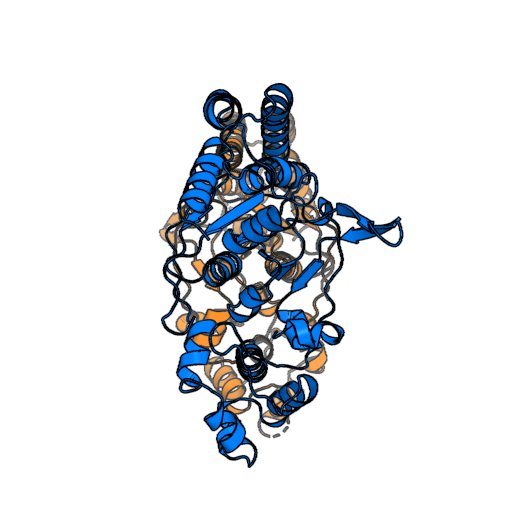4 C C . VAL A 1 85 ? 12.758 0.176 -14.103 1.00 34.65 78 VAL A C 1
ATOM 615 O O . VAL A 1 85 ? 11.794 -0.511 -14.467 1.00 33.04 78 VAL A O 1
ATOM 619 N N . PHE A 1 86 ? 13.900 0.264 -14.779 1.00 35.68 79 PHE A N 1
ATOM 620 C CA . PHE A 1 86 ? 14.052 -0.312 -16.109 1.00 37.24 79 PHE A CA 1
ATOM 621 C C . PHE A 1 86 ? 14.842 -1.589 -16.057 1.00 39.30 79 PHE A C 1
ATOM 622 O O . PHE A 1 86 ? 15.899 -1.629 -15.422 1.00 38.52 79 PHE A O 1
ATOM 630 N N . ASP A 1 87 ? 14.335 -2.599 -16.774 1.00 39.30 80 ASP A N 1
ATOM 631 C CA . ASP A 1 87 ? 15.063 -3.828 -17.040 1.00 42.13 80 ASP A CA 1
ATOM 632 C C . ASP A 1 87 ? 16.480 -3.566 -17.532 1.00 42.47 80 ASP A C 1
ATOM 633 O O . ASP A 1 87 ? 16.707 -2.671 -18.321 1.00 39.26 80 ASP A O 1
ATOM 638 N N . GLY A 1 88 ? 17.416 -4.373 -17.042 1.00 44.13 81 GLY A N 1
ATOM 639 C CA . GLY A 1 88 ? 18.755 -4.477 -17.600 1.00 47.88 81 GLY A CA 1
ATOM 640 C C . GLY A 1 88 ? 18.835 -5.773 -18.394 1.00 52.42 81 GLY A C 1
ATOM 641 O O . GLY A 1 88 ? 17.854 -6.177 -19.017 1.00 52.23 81 GLY A O 1
ATOM 642 N N . GLU A 1 89 ? 19.991 -6.430 -18.359 1.00 56.92 82 GLU A N 1
ATOM 643 C CA . GLU A 1 89 ? 20.161 -7.695 -19.044 1.00 60.28 82 GLU A CA 1
ATOM 644 C C . GLU A 1 89 ? 19.453 -8.798 -18.282 1.00 58.57 82 GLU A C 1
ATOM 645 O O . GLU A 1 89 ? 19.745 -9.034 -17.118 1.00 56.40 82 GLU A O 1
ATOM 651 N N . PRO A 1 90 ? 18.530 -9.505 -18.947 1.00 60.24 83 PRO A N 1
ATOM 652 C CA . PRO A 1 90 ? 17.850 -10.604 -18.263 1.00 60.31 83 PRO A CA 1
ATOM 653 C C . PRO A 1 90 ? 18.807 -11.742 -17.913 1.00 60.36 83 PRO A C 1
ATOM 654 O O . PRO A 1 90 ? 19.881 -11.841 -18.510 1.00 58.94 83 PRO A O 1
ATOM 658 N N . PRO A 1 91 ? 18.418 -12.607 -16.961 1.00 59.14 84 PRO A N 1
ATOM 659 C CA . PRO A 1 91 ? 19.154 -13.862 -16.769 1.00 61.85 84 PRO A CA 1
ATOM 660 C C . PRO A 1 91 ? 19.002 -14.769 -17.995 1.00 64.04 84 PRO A C 1
ATOM 661 O O . PRO A 1 91 ? 18.034 -14.634 -18.740 1.00 59.81 84 PRO A O 1
ATOM 665 N N . ASP A 1 92 ? 19.939 -15.691 -18.194 1.00 69.96 85 ASP A N 1
ATOM 666 C CA . ASP A 1 92 ? 19.963 -16.487 -19.431 1.00 75.03 85 ASP A CA 1
ATOM 667 C C . ASP A 1 92 ? 18.646 -17.231 -19.756 1.00 75.78 85 ASP A C 1
ATOM 668 O O . ASP A 1 92 ? 18.225 -17.265 -20.910 1.00 74.51 85 ASP A O 1
ATOM 673 N N . LEU A 1 93 ? 17.984 -17.789 -18.743 1.00 77.17 86 LEU A N 1
ATOM 674 C CA . LEU A 1 93 ? 16.708 -18.501 -18.938 1.00 79.60 86 LEU A CA 1
ATOM 675 C C . LEU A 1 93 ? 15.500 -17.641 -19.396 1.00 80.55 86 LEU A C 1
ATOM 676 O O . LEU A 1 93 ? 14.507 -18.184 -19.880 1.00 81.29 86 LEU A O 1
ATOM 681 N N . LYS A 1 94 ? 15.568 -16.322 -19.233 1.00 80.36 87 LYS A N 1
ATOM 682 C CA . LYS A 1 94 ? 14.394 -15.458 -19.418 1.00 81.72 87 LYS A CA 1
ATOM 683 C C . LYS A 1 94 ? 13.559 -15.793 -20.661 1.00 81.81 87 LYS A C 1
ATOM 684 O O . LYS A 1 94 ? 14.068 -15.834 -21.776 1.00 85.19 87 LYS A O 1
ATOM 690 N N . LEU A 1 131 ? 11.221 -4.563 -25.473 1.00 68.07 124 LEU A N 1
ATOM 691 C CA . LEU A 1 131 ? 10.791 -3.265 -25.982 1.00 66.39 124 LEU A CA 1
ATOM 692 C C . LEU A 1 131 ? 11.887 -2.644 -26.813 1.00 65.09 124 LEU A C 1
ATOM 693 O O . LEU A 1 131 ? 13.044 -2.626 -26.400 1.00 64.14 124 LEU A O 1
ATOM 698 N N . ASP A 1 132 ? 11.515 -2.130 -27.978 1.00 65.65 125 ASP A N 1
ATOM 699 C CA . ASP A 1 132 ? 12.441 -1.402 -28.837 1.00 68.07 125 ASP A CA 1
ATOM 700 C C . ASP A 1 132 ? 13.235 -0.372 -28.015 1.00 65.10 125 ASP A C 1
ATOM 701 O O . ASP A 1 132 ? 12.647 0.412 -27.271 1.00 61.68 125 ASP A O 1
ATOM 706 N N . GLU A 1 133 ? 14.562 -0.388 -28.142 1.00 64.15 126 GLU A N 1
ATOM 707 C CA . GLU A 1 133 ? 15.439 0.459 -27.325 1.00 63.38 126 GLU A CA 1
ATOM 708 C C . GLU A 1 133 ? 15.154 1.970 -27.483 1.00 61.20 126 GLU A C 1
ATOM 709 O O . GLU A 1 133 ? 15.344 2.735 -26.524 1.00 59.34 126 GLU A O 1
ATOM 715 N N . SER A 1 134 ? 14.685 2.403 -28.654 1.00 56.95 127 SER A N 1
ATOM 716 C CA . SER A 1 134 ? 14.334 3.808 -28.830 1.00 55.38 127 SER A CA 1
ATOM 717 C C . SER A 1 134 ? 13.157 4.243 -27.940 1.00 51.87 127 SER A C 1
ATOM 718 O O . SER A 1 134 ? 13.127 5.376 -27.463 1.00 49.96 127 SER A O 1
ATOM 721 N N . LEU A 1 135 ? 12.199 3.347 -27.709 1.00 49.89 128 LEU A N 1
ATOM 722 C CA . LEU A 1 135 ? 11.099 3.640 -26.797 1.00 47.38 128 LEU A CA 1
ATOM 723 C C . LEU A 1 135 ? 11.618 3.831 -25.390 1.00 45.94 128 LEU A C 1
ATOM 724 O O . LEU A 1 135 ? 11.139 4.707 -24.656 1.00 44.84 128 LEU A O 1
ATOM 729 N N . VAL A 1 136 ? 12.601 3.012 -25.022 1.00 44.98 129 VAL A N 1
ATOM 730 C CA . VAL A 1 136 ? 13.197 3.066 -23.693 1.00 44.16 129 VAL A CA 1
ATOM 731 C C . VAL A 1 136 ? 13.979 4.369 -23.493 1.00 45.20 129 VAL A C 1
ATOM 732 O O . VAL A 1 136 ? 13.857 5.006 -22.442 1.00 41.28 129 VAL A O 1
ATOM 736 N N . GLU A 1 137 ? 14.789 4.753 -24.481 1.00 48.47 130 GLU A N 1
ATOM 737 C CA . GLU A 1 137 ? 15.521 6.007 -24.392 1.00 51.29 130 GLU A CA 1
ATOM 738 C C . GLU A 1 137 ? 14.575 7.224 -24.409 1.00 47.93 130 GLU A C 1
ATOM 739 O O . GLU A 1 137 ? 14.795 8.186 -23.673 1.00 46.99 130 GLU A O 1
ATOM 745 N N . ASP A 1 138 ? 13.501 7.165 -25.195 1.00 46.90 131 ASP A N 1
ATOM 746 C CA . ASP A 1 138 ? 12.449 8.197 -25.127 1.00 45.71 131 ASP A CA 1
ATOM 747 C C . ASP A 1 138 ? 11.931 8.338 -23.688 1.00 42.86 131 ASP A C 1
ATOM 748 O O . ASP A 1 138 ? 11.839 9.439 -23.145 1.00 42.56 131 ASP A O 1
ATOM 753 N N . ALA A 1 139 ? 11.598 7.208 -23.074 1.00 40.42 132 ALA A N 1
ATOM 754 C CA . ALA A 1 139 ? 11.078 7.188 -21.712 1.00 38.28 132 ALA A CA 1
ATOM 755 C C . ALA A 1 139 ? 12.035 7.862 -20.728 1.00 38.82 132 ALA A C 1
ATOM 756 O O . ALA A 1 139 ? 11.634 8.713 -19.938 1.00 39.11 132 ALA A O 1
ATOM 758 N N . LYS A 1 140 ? 13.308 7.485 -20.777 1.00 40.95 133 LYS A N 1
ATOM 759 C CA . LYS A 1 140 ? 14.302 8.051 -19.857 1.00 40.71 133 LYS A CA 1
ATOM 760 C C . LYS A 1 140 ? 14.489 9.542 -20.061 1.00 39.59 133 LYS A C 1
ATOM 761 O O . LYS A 1 140 ? 14.587 10.291 -19.094 1.00 37.40 133 LYS A O 1
ATOM 767 N N . ARG A 1 141 ? 14.551 9.964 -21.321 1.00 38.89 134 ARG A N 1
ATOM 768 C CA . ARG A 1 141 ? 14.637 11.380 -21.630 1.00 38.60 134 ARG A CA 1
ATOM 769 C C . ARG A 1 141 ? 13.434 12.127 -21.053 1.00 37.30 134 ARG A C 1
ATOM 770 O O . ARG A 1 141 ? 13.585 13.169 -20.414 1.00 36.17 134 ARG A O 1
ATOM 778 N N . LEU A 1 142 ? 12.240 11.585 -21.269 1.00 36.49 135 LEU A N 1
ATOM 779 C CA . LEU A 1 142 ? 11.038 12.217 -20.750 1.00 36.49 135 LEU A CA 1
ATOM 780 C C . LEU A 1 142 ? 11.062 12.361 -19.234 1.00 35.69 135 LEU A C 1
ATOM 781 O O . LEU A 1 142 ? 10.807 13.445 -18.713 1.00 35.41 135 LEU A O 1
ATOM 786 N N . LEU A 1 143 ? 11.373 11.278 -18.528 1.00 35.33 136 LEU A N 1
ATOM 787 C CA . LEU A 1 143 ? 11.372 11.314 -17.049 1.00 34.76 136 LEU A CA 1
ATOM 788 C C . LEU A 1 143 ? 12.400 12.314 -16.501 1.00 35.05 136 LEU A C 1
ATOM 789 O O . LEU A 1 143 ? 12.138 13.000 -15.514 1.00 33.82 136 LEU A O 1
ATOM 794 N N . ASP A 1 144 ? 13.568 12.386 -17.142 1.00 36.08 137 ASP A N 1
ATOM 795 C CA . ASP A 1 144 ? 14.587 13.369 -16.780 1.00 37.54 137 ASP A CA 1
ATOM 796 C C . ASP A 1 144 ? 14.045 14.785 -16.912 1.00 38.05 137 ASP A C 1
ATOM 797 O O . ASP A 1 144 ? 14.219 15.588 -16.014 1.00 36.39 137 ASP A O 1
ATOM 802 N N . LEU A 1 145 ? 13.350 15.058 -18.012 1.00 38.24 138 LEU A N 1
ATOM 803 C CA . LEU A 1 145 ? 12.732 16.354 -18.219 1.00 37.88 138 LEU A CA 1
ATOM 804 C C . LEU A 1 145 ? 11.621 16.635 -17.224 1.00 36.52 138 LEU A C 1
ATOM 805 O O . LEU A 1 145 ? 11.407 17.781 -16.843 1.00 36.16 138 LEU A O 1
ATOM 810 N N . MET A 1 146 ? 10.907 15.594 -16.807 1.00 35.09 139 MET A N 1
ATOM 811 C CA . MET A 1 146 ? 9.833 15.740 -15.845 1.00 34.29 139 MET A CA 1
ATOM 812 C C . MET A 1 146 ? 10.352 15.854 -14.413 1.00 34.58 139 MET A C 1
ATOM 813 O O . MET A 1 146 ? 9.608 16.254 -13.530 1.00 35.07 139 MET A O 1
ATOM 818 N N . GLY A 1 147 ? 11.599 15.453 -14.179 1.00 34.06 140 GLY A N 1
ATOM 819 C CA . GLY A 1 147 ? 12.165 15.396 -12.836 1.00 34.57 140 GLY A CA 1
ATOM 820 C C . GLY A 1 147 ? 11.766 14.155 -12.047 1.00 33.67 140 GLY A C 1
ATOM 821 O O . GLY A 1 147 ? 11.922 14.110 -10.829 1.00 34.68 140 GLY A O 1
ATOM 822 N N . ILE A 1 148 ? 11.230 13.156 -12.732 1.00 32.06 141 ILE A N 1
ATOM 823 C CA . ILE A 1 148 ? 10.733 11.951 -12.076 1.00 30.97 141 ILE A CA 1
ATOM 824 C C . ILE A 1 148 ? 11.879 10.954 -12.030 1.00 30.73 141 ILE A C 1
ATOM 825 O O . ILE A 1 148 ? 12.534 10.715 -13.055 1.00 32.32 141 ILE A O 1
ATOM 830 N N . PRO A 1 149 ? 12.136 10.354 -10.856 1.00 29.40 142 PRO A N 1
ATOM 831 C CA . PRO A 1 149 ? 13.329 9.514 -10.795 1.00 30.25 142 PRO A CA 1
ATOM 832 C C . PRO A 1 149 ? 13.112 8.176 -11.517 1.00 30.15 142 PRO A C 1
ATOM 833 O O . PRO A 1 149 ? 11.977 7.704 -11.655 1.00 27.61 142 PRO A O 1
ATOM 837 N N . TRP A 1 150 ? 14.209 7.603 -11.982 1.00 31.18 143 TRP A N 1
ATOM 838 C CA . TRP A 1 150 ? 14.219 6.250 -12.486 1.00 31.02 143 TRP A CA 1
ATOM 839 C C . TRP A 1 150 ? 15.542 5.591 -12.167 1.00 32.26 143 TRP A C 1
ATOM 840 O O . TRP A 1 150 ? 16.526 6.244 -11.873 1.00 31.89 143 TRP A O 1
ATOM 851 N N . VAL A 1 151 ? 15.546 4.271 -12.243 1.00 33.16 144 VAL A N 1
ATOM 852 C CA . VAL A 1 151 ? 16.700 3.480 -11.891 1.00 34.22 144 VAL A CA 1
ATOM 853 C C . VAL A 1 151 ? 16.909 2.484 -13.016 1.00 34.54 144 VAL A C 1
ATOM 854 O O . VAL A 1 151 ? 15.960 1.879 -13.507 1.00 33.24 144 VAL A O 1
ATOM 858 N N . GLN A 1 152 ? 18.156 2.334 -13.423 1.00 37.42 145 GLN A N 1
ATOM 859 C CA . GLN A 1 152 ? 18.557 1.279 -14.321 1.00 38.74 145 GLN A CA 1
ATOM 860 C C . GLN A 1 152 ? 18.881 0.035 -13.490 1.00 39.21 145 GLN A C 1
ATOM 861 O O . GLN A 1 152 ? 19.905 -0.011 -12.817 1.00 43.74 145 GLN A O 1
ATOM 867 N N . ALA A 1 153 ? 18.015 -0.970 -13.536 1.00 37.97 146 ALA A N 1
ATOM 868 C CA . ALA A 1 153 ? 18.293 -2.263 -12.875 1.00 38.74 146 ALA A CA 1
ATOM 869 C C . ALA A 1 153 ? 19.426 -3.005 -13.581 1.00 40.43 146 ALA A C 1
ATOM 870 O O . ALA A 1 153 ? 19.590 -2.869 -14.790 1.00 42.79 146 ALA A O 1
ATOM 872 N N . PRO A 1 154 ? 20.243 -3.751 -12.825 1.00 41.34 147 PRO A N 1
ATOM 873 C CA . PRO A 1 154 ? 21.273 -4.551 -13.474 1.00 43.90 147 PRO A CA 1
ATOM 874 C C . PRO A 1 154 ? 20.675 -5.733 -14.252 1.00 45.29 147 PRO A C 1
ATOM 875 O O . PRO A 1 154 ? 21.229 -6.114 -15.277 1.00 48.73 147 PRO A O 1
ATOM 879 N N . SER A 1 155 ? 19.572 -6.314 -13.773 1.00 43.69 148 SER A N 1
ATOM 880 C CA . SER A 1 155 ? 18.907 -7.385 -14.505 1.00 43.71 148 SER A CA 1
ATOM 881 C C . SER A 1 155 ? 17.384 -7.228 -14.493 1.00 42.37 148 SER A C 1
ATOM 882 O O . SER A 1 155 ? 16.858 -6.376 -15.214 1.00 42.42 148 SER A O 1
ATOM 885 N N . GLU A 1 156 ? 16.661 -8.006 -13.685 1.00 41.49 149 GLU A N 1
ATOM 886 C CA . GLU A 1 156 ? 15.197 -7.916 -13.693 1.00 40.70 149 GLU A CA 1
ATOM 887 C C . GLU A 1 156 ? 14.730 -6.635 -13.023 1.00 40.34 149 GLU A C 1
ATOM 888 O O . GLU A 1 156 ? 15.098 -6.357 -11.881 1.00 39.44 149 GLU A O 1
ATOM 894 N N . GLY A 1 157 ? 13.903 -5.877 -13.728 1.00 38.10 150 GLY A N 1
ATOM 895 C CA . GLY A 1 157 ? 13.285 -4.690 -13.171 1.00 38.29 150 GLY A CA 1
ATOM 896 C C . GLY A 1 157 ? 12.414 -4.978 -11.963 1.00 36.38 150 GLY A C 1
ATOM 897 O O . GLY A 1 157 ? 12.442 -4.231 -10.962 1.00 35.29 150 GLY A O 1
ATOM 898 N N . GLU A 1 158 ? 11.633 -6.045 -12.058 1.00 35.36 151 GLU A N 1
ATOM 899 C CA . GLU A 1 158 ? 10.716 -6.399 -11.001 1.00 36.22 151 GLU A CA 1
ATOM 900 C C . GLU A 1 158 ? 11.508 -6.776 -9.739 1.00 35.42 151 GLU A C 1
ATOM 901 O O . GLU A 1 158 ? 11.025 -6.596 -8.621 1.00 34.61 151 GLU A O 1
ATOM 907 N N . ALA A 1 159 ? 12.719 -7.302 -9.916 1.00 34.92 152 ALA A N 1
ATOM 908 C CA . ALA A 1 159 ? 13.546 -7.710 -8.774 1.00 34.70 152 ALA A CA 1
ATOM 909 C C . ALA A 1 159 ? 14.119 -6.475 -8.076 1.00 34.83 152 ALA A C 1
ATOM 910 O O . ALA A 1 159 ? 14.174 -6.403 -6.854 1.00 33.42 152 ALA A O 1
ATOM 912 N N . GLN A 1 160 ? 14.547 -5.518 -8.895 1.00 35.35 153 GLN A N 1
ATOM 913 C CA . GLN A 1 160 ? 15.050 -4.255 -8.431 1.00 33.74 153 GLN A CA 1
ATOM 914 C C . GLN A 1 160 ? 13.963 -3.476 -7.687 1.00 32.59 153 GLN A C 1
ATOM 915 O O . GLN A 1 160 ? 14.223 -2.906 -6.638 1.00 34.19 153 GLN A O 1
ATOM 921 N N . CYS A 1 161 ? 12.754 -3.443 -8.236 1.00 31.80 154 CYS A N 1
ATOM 922 C CA . CYS A 1 161 ? 11.616 -2.829 -7.556 1.00 31.14 154 CYS A CA 1
ATOM 923 C C . CYS A 1 161 ? 11.388 -3.469 -6.181 1.00 30.40 154 CYS A C 1
ATOM 924 O O . CYS A 1 161 ? 11.250 -2.771 -5.174 1.00 28.90 154 CYS A O 1
ATOM 927 N N . ALA A 1 162 ? 11.341 -4.801 -6.154 1.00 29.86 155 ALA A N 1
ATOM 928 C CA . ALA A 1 162 ? 11.134 -5.542 -4.909 1.00 30.20 155 ALA A CA 1
ATOM 929 C C . ALA A 1 162 ? 12.216 -5.242 -3.883 1.00 30.87 155 ALA A C 1
ATOM 930 O O . ALA A 1 162 ? 11.918 -5.063 -2.710 1.00 30.72 155 ALA A O 1
ATOM 932 N N . TYR A 1 163 ? 13.465 -5.172 -4.334 1.00 31.84 156 TYR A N 1
ATOM 933 C CA . TYR A 1 163 ? 14.595 -4.873 -3.448 1.00 33.23 156 TYR A CA 1
ATOM 934 C C . TYR A 1 163 ? 14.500 -3.480 -2.820 1.00 34.07 156 TYR A C 1
ATOM 935 O O . TYR A 1 163 ? 14.806 -3.297 -1.646 1.00 34.43 156 TYR A O 1
ATOM 944 N N . MET A 1 164 ? 14.075 -2.508 -3.622 1.00 33.94 157 MET A N 1
ATOM 945 C CA . MET A 1 164 ? 13.893 -1.140 -3.155 1.00 34.34 157 MET A CA 1
ATOM 946 C C . MET A 1 164 ? 12.781 -1.093 -2.096 1.00 33.59 157 MET A C 1
ATOM 947 O O . MET A 1 164 ? 12.875 -0.356 -1.123 1.00 33.65 157 MET A O 1
ATOM 952 N N . ALA A 1 165 ? 11.733 -1.885 -2.295 1.00 32.42 158 ALA A N 1
ATOM 953 C CA . ALA A 1 165 ? 10.658 -1.972 -1.331 1.00 31.94 158 ALA A CA 1
ATOM 954 C C . ALA A 1 165 ? 11.134 -2.673 -0.057 1.00 33.79 158 ALA A C 1
ATOM 955 O O . ALA A 1 165 ? 10.801 -2.224 1.025 1.00 33.19 158 ALA A O 1
ATOM 957 N N . ARG A 1 166 ? 11.906 -3.750 -0.181 1.00 34.26 159 ARG A N 1
ATOM 958 C CA . ARG A 1 166 ? 12.440 -4.450 0.998 1.00 37.65 159 ARG A CA 1
ATOM 959 C C . ARG A 1 166 ? 13.364 -3.573 1.826 1.00 37.34 159 ARG A C 1
ATOM 960 O O . ARG A 1 166 ? 13.396 -3.696 3.046 1.00 37.34 159 ARG A O 1
ATOM 968 N N . CYS A 1 167 ? 14.128 -2.719 1.150 1.00 36.46 160 CYS A N 1
ATOM 969 C CA . CYS A 1 167 ? 15.068 -1.821 1.814 1.00 38.47 160 CYS A CA 1
ATOM 970 C C . CYS A 1 167 ? 14.350 -0.636 2.464 1.00 37.10 160 CYS A C 1
ATOM 971 O O . CYS A 1 167 ? 14.953 0.090 3.231 1.00 37.15 160 CYS A O 1
ATOM 974 N N . GLY A 1 168 ? 13.066 -0.456 2.164 1.00 35.38 161 GLY A N 1
ATOM 975 C CA . GLY A 1 168 ? 12.290 0.623 2.723 1.00 35.04 161 GLY A CA 1
ATOM 976 C C . GLY A 1 168 ? 12.493 1.934 1.994 1.00 35.05 161 GLY A C 1
ATOM 977 O O . GLY A 1 168 ? 12.130 2.971 2.510 1.00 35.00 161 GLY A O 1
ATOM 978 N N . ASP A 1 169 ? 13.055 1.896 0.788 1.00 35.01 162 ASP A N 1
ATOM 979 C CA . ASP A 1 169 ? 13.194 3.105 -0.026 1.00 35.62 162 ASP A CA 1
ATOM 980 C C . ASP A 1 169 ? 11.932 3.466 -0.794 1.00 33.96 162 ASP A C 1
ATOM 981 O O . ASP A 1 169 ? 11.797 4.587 -1.258 1.00 33.86 162 ASP A O 1
ATOM 986 N N . VAL A 1 170 ? 11.051 2.494 -0.996 1.00 32.82 163 VAL A N 1
ATOM 987 C CA . VAL A 1 170 ? 9.705 2.745 -1.495 1.00 31.49 163 VAL A CA 1
ATOM 988 C C . VAL A 1 170 ? 8.766 1.914 -0.640 1.00 31.49 163 VAL A C 1
ATOM 989 O O . VAL A 1 170 ? 9.200 1.012 0.066 1.00 31.02 163 VAL A O 1
ATOM 993 N N . TRP A 1 171 ? 7.480 2.226 -0.708 1.00 31.00 164 TRP A N 1
ATOM 994 C CA . TRP A 1 171 ? 6.496 1.533 0.075 1.00 31.03 164 TRP A CA 1
ATOM 995 C C . TRP A 1 171 ? 6.077 0.237 -0.622 1.00 30.59 164 TRP A C 1
ATOM 996 O O . TRP A 1 171 ? 5.803 -0.769 0.029 1.00 29.88 164 TRP A O 1
ATOM 1007 N N . ALA A 1 172 ? 6.041 0.260 -1.945 1.00 30.13 165 ALA A N 1
ATOM 1008 C CA . ALA A 1 172 ? 5.563 -0.880 -2.716 1.00 30.56 165 ALA A CA 1
ATOM 1009 C C . ALA A 1 172 ? 6.117 -0.891 -4.127 1.00 31.23 165 ALA A C 1
ATOM 1010 O O . ALA A 1 172 ? 6.701 0.092 -4.600 1.00 32.20 165 ALA A O 1
ATOM 1012 N N . THR A 1 173 ? 5.909 -2.017 -4.792 1.00 30.16 166 THR A N 1
ATOM 1013 C CA . THR A 1 173 ? 6.182 -2.145 -6.200 1.00 31.07 166 THR A CA 1
ATOM 1014 C C . THR A 1 173 ? 4.857 -1.961 -6.919 1.00 30.75 166 THR A C 1
ATOM 1015 O O . THR A 1 173 ? 3.793 -2.051 -6.306 1.00 30.61 166 THR A O 1
ATOM 1019 N N . GLY A 1 174 ? 4.925 -1.660 -8.206 1.00 31.35 167 GLY A N 1
ATOM 1020 C CA . GLY A 1 174 ? 3.731 -1.352 -8.990 1.00 31.13 167 GLY A CA 1
ATOM 1021 C C . GLY A 1 174 ? 3.871 -1.956 -10.366 1.00 31.05 167 GLY A C 1
ATOM 1022 O O . GLY A 1 174 ? 4.774 -1.599 -11.110 1.00 30.97 167 GLY A O 1
ATOM 1023 N N . SER A 1 175 ? 2.986 -2.891 -10.680 1.00 31.70 168 SER A N 1
ATOM 1024 C CA . SER A 1 175 ? 3.069 -3.686 -11.902 1.00 32.57 168 SER A CA 1
ATOM 1025 C C . SER A 1 175 ? 1.767 -4.425 -12.128 1.00 32.83 168 SER A C 1
ATOM 1026 O O . SER A 1 175 ? 0.983 -4.608 -11.209 1.00 35.07 168 SER A O 1
ATOM 1029 N N . GLN A 1 176 ? 1.548 -4.876 -13.351 1.00 34.67 169 GLN A N 1
ATOM 1030 C CA . GLN A 1 176 ? 0.487 -5.853 -13.630 1.00 35.53 169 GLN A CA 1
ATOM 1031 C C . GLN A 1 176 ? 0.922 -7.283 -13.330 1.00 36.36 169 GLN A C 1
ATOM 1032 O O . GLN A 1 176 ? 0.078 -8.134 -13.130 1.00 35.53 169 GLN A O 1
ATOM 1038 N N . ASP A 1 177 ? 2.220 -7.536 -13.318 1.00 37.80 170 ASP A N 1
ATOM 1039 C CA . ASP A 1 177 ? 2.742 -8.855 -13.014 1.00 41.30 170 ASP A CA 1
ATOM 1040 C C . ASP A 1 177 ? 2.854 -9.022 -11.497 1.00 40.95 170 ASP A C 1
ATOM 1041 O O . ASP A 1 177 ? 2.905 -8.033 -10.740 1.00 38.57 170 ASP A O 1
ATOM 1046 N N . TYR A 1 178 ? 2.868 -10.285 -11.075 1.00 41.10 171 TYR A N 1
ATOM 1047 C CA . TYR A 1 178 ? 2.960 -10.662 -9.672 1.00 41.49 171 TYR A CA 1
ATOM 1048 C C . TYR A 1 178 ? 4.396 -10.975 -9.260 1.00 40.59 171 TYR A C 1
ATOM 1049 O O . TYR A 1 178 ? 4.654 -11.263 -8.101 1.00 40.17 171 TYR A O 1
ATOM 1058 N N . ASP A 1 179 ? 5.323 -10.877 -10.209 1.00 40.04 172 ASP A N 1
ATOM 1059 C CA . ASP A 1 179 ? 6.711 -11.284 -10.025 1.00 41.17 172 ASP A CA 1
ATOM 1060 C C . ASP A 1 179 ? 7.386 -10.662 -8.805 1.00 40.02 172 ASP A C 1
ATOM 1061 O O . ASP A 1 179 ? 8.121 -11.343 -8.088 1.00 36.73 172 ASP A O 1
ATOM 1066 N N . SER A 1 180 ? 7.125 -9.375 -8.556 1.00 37.91 173 SER A N 1
ATOM 1067 C CA . SER A 1 180 ? 7.839 -8.664 -7.502 1.00 37.34 173 SER A CA 1
ATOM 1068 C C . SER A 1 180 ? 7.633 -9.307 -6.132 1.00 36.89 173 SER A C 1
ATOM 1069 O O . SER A 1 180 ? 8.524 -9.255 -5.288 1.00 38.25 173 SER A O 1
ATOM 1072 N N . LEU A 1 181 ? 6.486 -9.945 -5.928 1.00 36.79 174 LEU A N 1
ATOM 1073 C CA . LEU A 1 181 ? 6.251 -10.732 -4.722 1.00 37.00 174 LEU A CA 1
ATOM 1074 C C . LEU A 1 181 ? 7.226 -11.887 -4.575 1.00 37.45 174 LEU A C 1
ATOM 1075 O O . LEU A 1 181 ? 7.711 -12.167 -3.479 1.00 38.55 174 LEU A O 1
ATOM 1080 N N . LEU A 1 182 ? 7.510 -12.560 -5.680 1.00 38.63 175 LEU A N 1
ATOM 1081 C CA . LEU A 1 182 ? 8.433 -13.694 -5.671 1.00 39.72 175 LEU A CA 1
ATOM 1082 C C . LEU A 1 182 ? 9.860 -13.220 -5.414 1.00 39.72 175 LEU A C 1
ATOM 1083 O O . LEU A 1 182 ? 10.666 -13.963 -4.842 1.00 40.59 175 LEU A O 1
ATOM 1088 N N . PHE A 1 183 ? 10.156 -11.987 -5.837 1.00 38.10 176 PHE A N 1
ATOM 1089 C CA . PHE A 1 183 ? 11.422 -11.344 -5.530 1.00 37.72 176 PHE A CA 1
ATOM 1090 C C . PHE A 1 183 ? 11.391 -10.668 -4.161 1.00 38.20 176 PHE A C 1
ATOM 1091 O O . PHE A 1 183 ? 12.296 -9.914 -3.838 1.00 38.84 176 PHE A O 1
ATOM 1099 N N . GLY A 1 184 ? 10.355 -10.920 -3.357 1.00 38.24 177 GLY A N 1
ATOM 1100 C CA . GLY A 1 184 ? 10.339 -10.487 -1.964 1.00 39.16 177 GLY A CA 1
ATOM 1101 C C . GLY A 1 184 ? 9.776 -9.108 -1.631 1.00 38.66 177 GLY A C 1
ATOM 1102 O O . GLY A 1 184 ? 9.972 -8.621 -0.526 1.00 39.17 177 GLY A O 1
ATOM 1103 N N . SER A 1 185 ? 9.066 -8.482 -2.559 1.00 37.03 178 SER A N 1
ATOM 1104 C CA . SER A 1 185 ? 8.433 -7.201 -2.266 1.00 36.46 178 SER A CA 1
ATOM 1105 C C . SER A 1 185 ? 7.409 -7.414 -1.168 1.00 36.35 178 SER A C 1
ATOM 1106 O O . SER A 1 185 ? 6.639 -8.366 -1.242 1.00 37.16 178 SER A O 1
ATOM 1109 N N . PRO A 1 186 ? 7.406 -6.544 -0.133 1.00 35.59 179 PRO A N 1
ATOM 1110 C CA . PRO A 1 186 ? 6.423 -6.734 0.930 1.00 35.55 179 PRO A CA 1
ATOM 1111 C C . PRO A 1 186 ? 5.028 -6.315 0.476 1.00 34.32 179 PRO A C 1
ATOM 1112 O O . PRO A 1 186 ? 4.042 -6.790 1.031 1.00 34.31 179 PRO A O 1
ATOM 1116 N N . ARG A 1 187 ? 4.962 -5.434 -0.523 1.00 32.60 180 ARG A N 1
ATOM 1117 C CA . ARG A 1 187 ? 3.703 -4.921 -1.050 1.00 32.42 180 ARG A CA 1
ATOM 1118 C C . ARG A 1 187 ? 3.789 -4.704 -2.549 1.00 32.78 180 ARG A C 1
ATOM 1119 O O . ARG A 1 187 ? 4.766 -4.146 -3.066 1.00 32.28 180 ARG A O 1
ATOM 1127 N N . LEU A 1 188 ? 2.737 -5.110 -3.237 1.00 34.47 181 LEU A N 1
ATOM 1128 C CA . LEU A 1 188 ? 2.601 -4.901 -4.672 1.00 33.88 181 LEU A CA 1
ATOM 1129 C C . LEU A 1 188 ? 1.277 -4.196 -4.899 1.00 32.88 181 LEU A C 1
ATOM 1130 O O . LEU A 1 188 ? 0.249 -4.628 -4.376 1.00 33.57 181 LEU A O 1
ATOM 1135 N N . VAL A 1 189 ? 1.312 -3.088 -5.637 1.00 31.29 182 VAL A N 1
ATOM 1136 C CA . VAL A 1 189 ? 0.094 -2.434 -6.089 1.00 32.05 182 VAL A CA 1
ATOM 1137 C C . VAL A 1 189 ? -0.116 -2.735 -7.576 1.00 32.04 182 VAL A C 1
ATOM 1138 O O . VAL A 1 189 ? 0.729 -2.390 -8.410 1.00 32.80 182 VAL A O 1
ATOM 1142 N N . ARG A 1 190 ? -1.225 -3.393 -7.908 1.00 33.48 183 ARG A N 1
ATOM 1143 C CA . ARG A 1 190 ? -1.583 -3.621 -9.312 1.00 34.39 183 ARG A CA 1
ATOM 1144 C C . ARG A 1 190 ? -2.531 -2.556 -9.806 1.00 32.70 183 ARG A C 1
ATOM 1145 O O . ARG A 1 190 ? -3.210 -1.912 -9.016 1.00 31.88 183 ARG A O 1
ATOM 1153 N N . ASN A 1 191 ? -2.557 -2.391 -11.129 1.00 33.08 184 ASN A N 1
ATOM 1154 C CA . ASN A 1 191 ? -3.437 -1.450 -11.845 1.00 32.98 184 ASN A CA 1
ATOM 1155 C C . ASN A 1 191 ? -3.054 0.029 -11.695 1.00 33.51 184 ASN A C 1
ATOM 1156 O O . ASN A 1 191 ? -3.803 0.909 -12.148 1.00 35.15 184 ASN A O 1
ATOM 1161 N N . ILE A 1 192 ? -1.872 0.303 -11.142 1.00 34.03 185 ILE A N 1
ATOM 1162 C CA . ILE A 1 192 ? -1.455 1.683 -10.854 1.00 34.27 185 ILE A CA 1
ATOM 1163 C C . ILE A 1 192 ? -1.307 2.548 -12.119 1.00 34.67 185 ILE A C 1
ATOM 1164 O O . ILE A 1 192 ? -1.586 3.740 -12.082 1.00 35.32 185 ILE A O 1
ATOM 1169 N N . THR A 1 193 ? -0.923 1.940 -13.242 1.00 33.93 186 THR A N 1
ATOM 1170 C CA . THR A 1 193 ? -0.750 2.662 -14.498 1.00 33.72 186 THR A CA 1
ATOM 1171 C C . THR A 1 193 ? -2.012 2.716 -15.380 1.00 35.01 186 THR A C 1
ATOM 1172 O O . THR A 1 193 ? -1.974 3.292 -16.471 1.00 37.36 186 THR A O 1
ATOM 1176 N N . ILE A 1 194 ? -3.114 2.127 -14.928 1.00 33.14 187 ILE A N 1
ATOM 1177 C CA . ILE A 1 194 ? -4.290 1.983 -15.773 1.00 34.21 187 ILE A CA 1
ATOM 1178 C C . ILE A 1 194 ? -5.583 2.188 -15.010 1.00 33.75 187 ILE A C 1
ATOM 1179 O O . ILE A 1 194 ? -6.628 1.722 -15.441 1.00 34.46 187 ILE A O 1
ATOM 1184 N N . VAL A 1 195 ? -5.535 2.905 -13.898 1.00 33.06 188 VAL A N 1
ATOM 1185 C CA . VAL A 1 195 ? -6.738 3.172 -13.137 1.00 34.88 188 VAL A CA 1
ATOM 1186 C C . VAL A 1 195 ? -7.682 3.988 -14.014 1.00 35.56 188 VAL A C 1
ATOM 1187 O O . VAL A 1 195 ? -7.235 4.888 -14.716 1.00 35.59 188 VAL A O 1
ATOM 1191 N N . GLY A 1 196 ? -8.975 3.689 -13.978 1.00 37.08 189 GLY A N 1
ATOM 1192 C CA . GLY A 1 196 ? -9.926 4.466 -14.772 1.00 39.57 189 GLY A CA 1
ATOM 1193 C C . GLY A 1 196 ? -11.136 3.696 -15.240 1.00 43.57 189 GLY A C 1
ATOM 1194 O O . GLY A 1 196 ? -11.317 2.536 -14.889 1.00 42.31 189 GLY A O 1
ATOM 1195 N N . LYS A 1 197 ? -11.956 4.363 -16.050 1.00 46.67 190 LYS A N 1
ATOM 1196 C CA . LYS A 1 197 ? -13.178 3.809 -16.585 1.00 51.86 190 LYS A CA 1
ATOM 1197 C C . LYS A 1 197 ? -13.174 3.860 -18.106 1.00 56.16 190 LYS A C 1
ATOM 1198 O O . LYS A 1 197 ? -12.632 4.795 -18.713 1.00 54.04 190 LYS A O 1
ATOM 1204 N N . ARG A 1 198 ? -13.786 2.850 -18.714 1.00 61.88 191 ARG A N 1
ATOM 1205 C CA . ARG A 1 198 ? -14.045 2.857 -20.144 1.00 68.63 191 ARG A CA 1
ATOM 1206 C C . ARG A 1 198 ? -15.356 2.176 -20.446 1.00 72.62 191 ARG A C 1
ATOM 1207 O O . ARG A 1 198 ? -15.959 1.537 -19.583 1.00 71.89 191 ARG A O 1
ATOM 1215 N N . LYS A 1 199 ? -15.816 2.377 -21.671 1.00 80.44 192 LYS A N 1
ATOM 1216 C CA . LYS A 1 199 ? -16.980 1.683 -22.186 1.00 85.95 192 LYS A CA 1
ATOM 1217 C C . LYS A 1 199 ? -16.519 0.515 -23.044 1.00 89.38 192 LYS A C 1
ATOM 1218 O O . LYS A 1 199 ? -15.580 0.644 -23.832 1.00 87.35 192 LYS A O 1
ATOM 1224 N N . HIS A 1 200 ? -17.174 -0.627 -22.877 1.00 96.38 193 HIS A N 1
ATOM 1225 C CA . HIS A 1 200 ? -16.956 -1.779 -23.753 1.00 103.37 193 HIS A CA 1
ATOM 1226 C C . HIS A 1 200 ? -17.421 -1.399 -25.171 1.00 104.41 193 HIS A C 1
ATOM 1227 O O . HIS A 1 200 ? -18.551 -0.943 -25.336 1.00 103.01 193 HIS A O 1
ATOM 1234 N N . PRO A 1 201 ? -16.554 -1.558 -26.195 1.00 106.51 194 PRO A N 1
ATOM 1235 C CA . PRO A 1 201 ? -17.030 -1.314 -27.568 1.00 109.23 194 PRO A CA 1
ATOM 1236 C C . PRO A 1 201 ? -18.295 -2.112 -27.907 1.00 112.28 194 PRO A C 1
ATOM 1237 O O . PRO A 1 201 ? -19.237 -1.563 -28.487 1.00 111.49 194 PRO A O 1
ATOM 1241 N N . HIS A 1 202 ? -18.291 -3.397 -27.545 1.00 112.60 195 HIS A N 1
ATOM 1242 C CA . HIS A 1 202 ? -19.470 -4.269 -27.641 1.00 113.54 195 HIS A CA 1
ATOM 1243 C C . HIS A 1 202 ? -20.640 -3.797 -26.761 1.00 112.95 195 HIS A C 1
ATOM 1244 O O . HIS A 1 202 ? -21.574 -3.164 -27.258 1.00 115.82 195 HIS A O 1
ATOM 1251 N N . THR A 1 203 ? -20.580 -4.095 -25.462 1.00 107.13 196 THR A N 1
ATOM 1252 C CA . THR A 1 203 ? -21.752 -3.935 -24.585 1.00 104.91 196 THR A CA 1
ATOM 1253 C C . THR A 1 203 ? -22.033 -2.479 -24.210 1.00 100.75 196 THR A C 1
ATOM 1254 O O . THR A 1 203 ? -23.179 -2.119 -23.934 1.00 98.87 196 THR A O 1
ATOM 1258 N N . GLY A 1 204 ? -21.001 -1.643 -24.231 1.00 97.33 197 GLY A N 1
ATOM 1259 C CA . GLY A 1 204 ? -21.112 -0.269 -23.740 1.00 94.07 197 GLY A CA 1
ATOM 1260 C C . GLY A 1 204 ? -21.297 -0.187 -22.235 1.00 89.57 197 GLY A C 1
ATOM 1261 O O . GLY A 1 204 ? -21.923 0.742 -21.729 1.00 89.04 197 GLY A O 1
ATOM 1262 N N . GLU A 1 205 ? -20.758 -1.158 -21.509 1.00 85.94 198 GLU A N 1
ATOM 1263 C CA . GLU A 1 205 ? -20.836 -1.126 -20.059 1.00 84.63 198 GLU A CA 1
ATOM 1264 C C . GLU A 1 205 ? -19.638 -0.345 -19.542 1.00 77.22 198 GLU A C 1
ATOM 1265 O O . GLU A 1 205 ? -18.625 -0.233 -20.231 1.00 74.11 198 GLU A O 1
ATOM 1271 N N . ILE A 1 206 ? -19.765 0.205 -18.338 1.00 73.36 199 ILE A N 1
ATOM 1272 C CA . ILE A 1 206 ? -18.680 0.976 -17.740 1.00 69.34 199 ILE A CA 1
ATOM 1273 C C . ILE A 1 206 ? -17.716 0.073 -17.007 1.00 65.00 199 ILE A C 1
ATOM 1274 O O . ILE A 1 206 ? -17.959 -0.270 -15.861 1.00 65.11 199 ILE A O 1
ATOM 1279 N N . ILE A 1 207 ? -16.625 -0.299 -17.669 1.00 61.30 200 ILE A N 1
ATOM 1280 C CA . ILE A 1 207 ? -15.580 -1.097 -17.036 1.00 59.59 200 ILE A CA 1
ATOM 1281 C C . ILE A 1 207 ? -14.702 -0.183 -16.183 1.00 54.83 200 ILE A C 1
ATOM 1282 O O . ILE A 1 207 ? -14.079 0.736 -16.700 1.00 53.35 200 ILE A O 1
ATOM 1287 N N . GLU A 1 208 ? -14.635 -0.463 -14.885 1.00 52.94 201 GLU A N 1
ATOM 1288 C CA . GLU A 1 208 ? -13.806 0.288 -13.968 1.00 49.88 201 GLU A CA 1
ATOM 1289 C C . GLU A 1 208 ? -12.604 -0.538 -13.509 1.00 47.73 201 GLU A C 1
ATOM 1290 O O . GLU A 1 208 ? -12.745 -1.686 -13.109 1.00 47.65 201 GLU A O 1
ATOM 1296 N N . VAL A 1 209 ? -11.420 0.067 -13.556 1.00 45.21 202 VAL A N 1
ATOM 1297 C CA . VAL A 1 209 ? -10.184 -0.542 -13.065 1.00 43.05 202 VAL A CA 1
ATOM 1298 C C . VAL A 1 209 ? -9.716 0.277 -11.858 1.00 42.29 202 VAL A C 1
ATOM 1299 O O . VAL A 1 209 ? -9.517 1.492 -11.971 1.00 42.39 202 VAL A O 1
ATOM 1303 N N . LYS A 1 210 ? -9.551 -0.379 -10.714 1.00 41.00 203 LYS A N 1
ATOM 1304 C CA . LYS A 1 210 ? -9.143 0.294 -9.481 1.00 40.21 203 LYS A CA 1
ATOM 1305 C C . LYS A 1 210 ? -7.808 -0.246 -9.036 1.00 37.85 203 LYS A C 1
ATOM 1306 O O . LYS A 1 210 ? -7.475 -1.375 -9.363 1.00 37.77 203 LYS A O 1
ATOM 1312 N N . PRO A 1 211 ? -7.013 0.567 -8.313 1.00 37.30 204 PRO A N 1
ATOM 1313 C CA . PRO A 1 211 ? -5.745 0.034 -7.818 1.00 36.46 204 PRO A CA 1
ATOM 1314 C C . PRO A 1 211 ? -6.021 -1.008 -6.753 1.00 38.08 204 PRO A C 1
ATOM 1315 O O . PRO A 1 211 ? -7.013 -0.917 -6.041 1.00 41.51 204 PRO A O 1
ATOM 1319 N N . GLU A 1 212 ? -5.161 -2.005 -6.658 1.00 37.54 205 GLU A N 1
ATOM 1320 C CA . GLU A 1 212 ? -5.365 -3.072 -5.705 1.00 38.46 205 GLU A CA 1
ATOM 1321 C C . GLU A 1 212 ? -4.034 -3.415 -5.048 1.00 38.19 205 GLU A C 1
ATOM 1322 O O . GLU A 1 212 ? -2.995 -3.466 -5.715 1.00 39.34 205 GLU A O 1
ATOM 1328 N N . ILE A 1 213 ? -4.058 -3.645 -3.741 1.00 38.61 206 ILE A N 1
ATOM 1329 C CA . ILE A 1 213 ? -2.836 -3.883 -2.978 1.00 39.00 206 ILE A CA 1
ATOM 1330 C C . ILE A 1 213 ? -2.728 -5.340 -2.529 1.00 38.80 206 ILE A C 1
ATOM 1331 O O . ILE A 1 213 ? -3.672 -5.906 -2.005 1.00 37.38 206 ILE A O 1
ATOM 1336 N N . MET A 1 214 ? -1.564 -5.933 -2.734 1.00 39.76 207 MET A N 1
ATOM 1337 C CA . MET A 1 214 ? -1.265 -7.236 -2.168 1.00 42.59 207 MET A CA 1
ATOM 1338 C C . MET A 1 214 ? -0.034 -7.166 -1.308 1.00 40.33 207 MET A C 1
ATOM 1339 O O . MET A 1 214 ? 0.990 -6.617 -1.715 1.00 39.29 207 MET A O 1
ATOM 1344 N N . ARG A 1 215 ? -0.162 -7.685 -0.100 1.00 38.73 208 ARG A N 1
ATOM 1345 C CA . ARG A 1 215 ? 0.917 -7.689 0.849 1.00 38.99 208 ARG A CA 1
ATOM 1346 C C . ARG A 1 215 ? 1.434 -9.104 0.892 1.00 38.49 208 ARG A C 1
ATOM 1347 O O . ARG A 1 215 ? 0.656 -10.028 1.069 1.00 37.94 208 ARG A O 1
ATOM 1355 N N . LEU A 1 216 ? 2.744 -9.264 0.755 1.00 37.73 209 LEU A N 1
ATOM 1356 C CA . LEU A 1 216 ? 3.365 -10.580 0.746 1.00 39.94 209 LEU A CA 1
ATOM 1357 C C . LEU A 1 216 ? 2.913 -11.452 1.917 1.00 42.04 209 LEU A C 1
ATOM 1358 O O . LEU A 1 216 ? 2.584 -12.624 1.744 1.00 41.32 209 LEU A O 1
ATOM 1363 N N . GLU A 1 217 ? 2.894 -10.867 3.109 1.00 43.33 210 GLU A N 1
ATOM 1364 C CA . GLU A 1 217 ? 2.556 -11.607 4.318 1.00 45.62 210 GLU A CA 1
ATOM 1365 C C . GLU A 1 217 ? 1.142 -12.190 4.206 1.00 44.40 210 GLU A C 1
ATOM 1366 O O . GLU A 1 217 ? 0.915 -13.336 4.557 1.00 42.92 210 GLU A O 1
ATOM 1372 N N . ASP A 1 218 ? 0.201 -11.391 3.714 1.00 43.80 211 ASP A N 1
ATOM 1373 C CA . ASP A 1 218 ? -1.185 -11.836 3.550 1.00 44.79 211 ASP A CA 1
ATOM 1374 C C . ASP A 1 218 ? -1.350 -12.861 2.439 1.00 44.16 211 ASP A C 1
ATOM 1375 O O . ASP A 1 218 ? -2.171 -13.758 2.554 1.00 45.96 211 ASP A O 1
ATOM 1380 N N . VAL A 1 219 ? -0.573 -12.722 1.372 1.00 41.71 212 VAL A N 1
ATOM 1381 C CA . VAL A 1 219 ? -0.613 -13.653 0.274 1.00 41.91 212 VAL A CA 1
ATOM 1382 C C . VAL A 1 219 ? -0.209 -15.024 0.809 1.00 44.02 212 VAL A C 1
ATOM 1383 O O . VAL A 1 219 ? -0.887 -16.020 0.546 1.00 44.04 212 VAL A O 1
ATOM 1387 N N . LEU A 1 220 ? 0.869 -15.066 1.596 1.00 43.73 213 LEU A N 1
ATOM 1388 C CA . LEU A 1 220 ? 1.306 -16.317 2.221 1.00 45.24 213 LEU A CA 1
ATOM 1389 C C . LEU A 1 220 ? 0.190 -16.929 3.071 1.00 46.23 213 LEU A C 1
ATOM 1390 O O . LEU A 1 220 ? -0.136 -18.121 2.906 1.00 47.41 213 LEU A O 1
ATOM 1395 N N . ASP A 1 221 ? -0.394 -16.112 3.952 1.00 45.75 214 ASP A N 1
ATOM 1396 C CA . ASP A 1 221 ? -1.531 -16.532 4.794 1.00 48.61 214 ASP A CA 1
ATOM 1397 C C . ASP A 1 221 ? -2.718 -17.009 3.973 1.00 47.28 214 ASP A C 1
ATOM 1398 O O . ASP A 1 221 ? -3.274 -18.062 4.257 1.00 48.06 214 ASP A O 1
ATOM 1403 N N . GLN A 1 222 ? -3.102 -16.241 2.958 1.00 44.47 215 GLN A N 1
ATOM 1404 C CA . GLN A 1 222 ? -4.193 -16.642 2.078 1.00 45.79 215 GLN A CA 1
ATOM 1405 C C . GLN A 1 222 ? -3.963 -18.027 1.424 1.00 45.24 215 GLN A C 1
ATOM 1406 O O . GLN A 1 222 ? -4.897 -18.800 1.239 1.00 43.68 215 GLN A O 1
ATOM 1412 N N . LEU A 1 223 ? -2.718 -18.301 1.047 1.00 43.81 216 LEU A N 1
ATOM 1413 C CA . LEU A 1 223 ? -2.371 -19.547 0.402 1.00 44.72 216 LEU A CA 1
ATOM 1414 C C . LEU A 1 223 ? -2.060 -20.661 1.407 1.00 46.40 216 LEU A C 1
ATOM 1415 O O . LEU A 1 223 ? -1.889 -21.798 1.005 1.00 47.78 216 LEU A O 1
ATOM 1420 N N . GLY A 1 224 ? -1.982 -20.346 2.702 1.00 46.73 217 GLY A N 1
ATOM 1421 C CA . GLY A 1 224 ? -1.600 -21.332 3.718 1.00 47.65 217 GLY A CA 1
ATOM 1422 C C . GLY A 1 224 ? -0.161 -21.786 3.559 1.00 48.18 217 GLY A C 1
ATOM 1423 O O . GLY A 1 224 ? 0.115 -22.969 3.660 1.00 48.34 217 GLY A O 1
ATOM 1424 N N . LEU A 1 225 ? 0.743 -20.851 3.245 1.00 48.74 218 LEU A N 1
ATOM 1425 C CA . LEU A 1 225 ? 2.181 -21.134 3.135 1.00 49.68 218 LEU A CA 1
ATOM 1426 C C . LEU A 1 225 ? 2.941 -20.445 4.256 1.00 51.32 218 LEU A C 1
ATOM 1427 O O . LEU A 1 225 ? 2.495 -19.415 4.775 1.00 49.44 218 LEU A O 1
ATOM 1432 N N . GLU A 1 226 ? 4.106 -20.997 4.588 1.00 55.61 219 GLU A N 1
ATOM 1433 C CA . GLU A 1 226 ? 4.916 -20.516 5.712 1.00 59.05 219 GLU A CA 1
ATOM 1434 C C . GLU A 1 226 ? 5.875 -19.409 5.319 1.00 57.90 219 GLU A C 1
ATOM 1435 O O . GLU A 1 226 ? 6.160 -18.533 6.125 1.00 59.99 219 GLU A O 1
ATOM 1441 N N . SER A 1 227 ? 6.376 -19.450 4.087 1.00 56.57 220 SER A N 1
ATOM 1442 C CA . SER A 1 227 ? 7.481 -18.592 3.689 1.00 54.95 220 SER A CA 1
ATOM 1443 C C . SER A 1 227 ? 7.437 -18.177 2.219 1.00 53.66 220 SER A C 1
ATOM 1444 O O . SER A 1 227 ? 6.748 -18.794 1.402 1.00 54.12 220 SER A O 1
ATOM 1447 N N . ARG A 1 228 ? 8.208 -17.142 1.888 1.00 52.47 221 ARG A N 1
ATOM 1448 C CA . ARG A 1 228 ? 8.413 -16.766 0.496 1.00 50.98 221 ARG A CA 1
ATOM 1449 C C . ARG A 1 228 ? 9.063 -17.895 -0.315 1.00 50.60 221 ARG A C 1
ATOM 1450 O O . ARG A 1 228 ? 8.779 -18.035 -1.500 1.00 49.15 221 ARG A O 1
ATOM 1458 N N . GLU A 1 229 ? 9.938 -18.677 0.315 1.00 51.53 222 GLU A N 1
ATOM 1459 C CA . GLU A 1 229 ? 10.593 -19.811 -0.350 1.00 53.19 222 GLU A CA 1
ATOM 1460 C C . GLU A 1 229 ? 9.576 -20.791 -0.942 1.00 52.26 222 GLU A C 1
ATOM 1461 O O . GLU A 1 229 ? 9.774 -21.327 -2.039 1.00 52.78 222 GLU A O 1
ATOM 1467 N N . GLN A 1 230 ? 8.504 -21.055 -0.200 1.00 51.12 223 GLN A N 1
ATOM 1468 C CA . GLN A 1 230 ? 7.457 -21.969 -0.681 1.00 51.05 223 GLN A CA 1
ATOM 1469 C C . GLN A 1 230 ? 6.676 -21.340 -1.816 1.00 48.43 223 GLN A C 1
ATOM 1470 O O . GLN A 1 230 ? 6.240 -22.032 -2.737 1.00 47.98 223 GLN A O 1
ATOM 1476 N N . LEU A 1 231 ? 6.473 -20.026 -1.712 1.00 45.71 224 LEU A N 1
ATOM 1477 C CA . LEU A 1 231 ? 5.798 -19.271 -2.751 1.00 44.16 224 LEU A CA 1
ATOM 1478 C C . LEU A 1 231 ? 6.561 -19.402 -4.062 1.00 44.08 224 LEU A C 1
ATOM 1479 O O . LEU A 1 231 ? 5.963 -19.586 -5.128 1.00 42.98 224 LEU A O 1
ATOM 1484 N N . VAL A 1 232 ? 7.884 -19.310 -3.963 1.00 43.18 225 VAL A N 1
ATOM 1485 C CA . VAL A 1 232 ? 8.741 -19.469 -5.114 1.00 43.95 225 VAL A CA 1
ATOM 1486 C C . VAL A 1 232 ? 8.618 -20.901 -5.658 1.00 47.32 225 VAL A C 1
ATOM 1487 O O . VAL A 1 232 ? 8.445 -21.101 -6.863 1.00 46.13 225 VAL A O 1
ATOM 1491 N N . ASP A 1 233 ? 8.691 -21.889 -4.773 1.00 48.24 226 ASP A N 1
ATOM 1492 C CA . ASP A 1 233 ? 8.524 -23.282 -5.209 1.00 52.08 226 ASP A CA 1
ATOM 1493 C C . ASP A 1 233 ? 7.167 -23.483 -5.904 1.00 50.99 226 ASP A C 1
ATOM 1494 O O . ASP A 1 233 ? 7.089 -24.109 -6.966 1.00 50.67 226 ASP A O 1
ATOM 1499 N N . LEU A 1 234 ? 6.113 -22.905 -5.326 1.00 49.86 227 LEU A N 1
ATOM 1500 C CA . LEU A 1 234 ? 4.785 -22.954 -5.933 1.00 49.15 227 LEU A CA 1
ATOM 1501 C C . LEU A 1 234 ? 4.811 -22.356 -7.329 1.00 48.86 227 LEU A C 1
ATOM 1502 O O . LEU A 1 234 ? 4.342 -22.978 -8.280 1.00 51.06 227 LEU A O 1
ATOM 1507 N N . ALA A 1 235 ? 5.391 -21.168 -7.448 1.00 47.56 228 ALA A N 1
ATOM 1508 C CA . ALA A 1 235 ? 5.460 -20.463 -8.727 1.00 47.77 228 ALA A CA 1
ATOM 1509 C C . ALA A 1 235 ? 6.230 -21.254 -9.787 1.00 48.35 228 ALA A C 1
ATOM 1510 O O . ALA A 1 235 ? 5.925 -21.173 -10.972 1.00 48.08 228 ALA A O 1
ATOM 1512 N N . ILE A 1 236 ? 7.256 -21.972 -9.356 1.00 49.52 229 ILE A N 1
ATOM 1513 C CA . ILE A 1 236 ? 8.036 -22.777 -10.258 1.00 51.27 229 ILE A CA 1
ATOM 1514 C C . ILE A 1 236 ? 7.145 -23.885 -10.820 1.00 54.10 229 ILE A C 1
ATOM 1515 O O . ILE A 1 236 ? 7.165 -24.130 -12.026 1.00 54.27 229 ILE A O 1
ATOM 1520 N N . LEU A 1 237 ? 6.340 -24.522 -9.965 1.00 54.75 230 LEU A N 1
ATOM 1521 C CA . LEU A 1 237 ? 5.363 -25.513 -10.440 1.00 55.81 230 LEU A CA 1
ATOM 1522 C C . LEU A 1 237 ? 4.359 -24.941 -11.449 1.00 55.99 230 LEU A C 1
ATOM 1523 O O . LEU A 1 237 ? 4.022 -25.585 -12.438 1.00 56.93 230 LEU A O 1
ATOM 1528 N N . LEU A 1 238 ? 3.880 -23.740 -11.189 1.00 52.96 231 LEU A N 1
ATOM 1529 C CA . LEU A 1 238 ? 2.868 -23.135 -12.034 1.00 53.46 231 LEU A CA 1
ATOM 1530 C C . LEU A 1 238 ? 3.426 -22.593 -13.355 1.00 54.64 231 LEU A C 1
ATOM 1531 O O . LEU A 1 238 ? 2.715 -22.543 -14.345 1.00 56.36 231 LEU A O 1
ATOM 1536 N N . GLY A 1 239 ? 4.694 -22.193 -13.356 1.00 54.14 232 GLY A N 1
ATOM 1537 C CA . GLY A 1 239 ? 5.358 -21.674 -14.542 1.00 54.40 232 GLY A CA 1
ATOM 1538 C C . GLY A 1 239 ? 5.679 -20.207 -14.378 1.00 54.10 232 GLY A C 1
ATOM 1539 O O . GLY A 1 239 ? 4.805 -19.434 -14.017 1.00 54.28 232 GLY A O 1
ATOM 1540 N N . THR A 1 240 ? 6.939 -19.832 -14.613 1.00 53.67 233 THR A N 1
ATOM 1541 C CA . THR A 1 240 ? 7.387 -18.426 -14.532 1.00 49.95 233 THR A CA 1
ATOM 1542 C C . THR A 1 240 ? 7.975 -18.019 -15.877 1.00 52.06 233 THR A C 1
ATOM 1543 O O . THR A 1 240 ? 8.003 -18.822 -16.821 1.00 51.20 233 THR A O 1
ATOM 1547 N N . ASP A 1 241 ? 8.491 -16.794 -15.960 1.00 51.46 234 ASP A N 1
ATOM 1548 C CA . ASP A 1 241 ? 9.184 -16.329 -17.160 1.00 54.00 234 ASP A CA 1
ATOM 1549 C C . ASP A 1 241 ? 10.425 -17.173 -17.473 1.00 55.97 234 ASP A C 1
ATOM 1550 O O . ASP A 1 241 ? 10.835 -17.286 -18.633 1.00 56.63 234 ASP A O 1
ATOM 1555 N N . TYR A 1 242 ? 10.997 -17.783 -16.440 1.00 54.41 235 TYR A N 1
ATOM 1556 C CA . TYR A 1 242 ? 12.149 -18.648 -16.595 1.00 55.20 235 TYR A CA 1
ATOM 1557 C C . TYR A 1 242 ? 11.778 -20.097 -16.922 1.00 56.71 235 TYR A C 1
ATOM 1558 O O . TYR A 1 242 ? 12.647 -20.886 -17.273 1.00 59.53 235 TYR A O 1
ATOM 1567 N N . ASN A 1 243 ? 10.510 -20.466 -16.752 1.00 56.28 236 ASN A N 1
ATOM 1568 C CA . ASN A 1 243 ? 10.015 -21.810 -17.128 1.00 55.91 236 ASN A CA 1
ATOM 1569 C C . ASN A 1 243 ? 8.517 -21.735 -17.434 1.00 55.43 236 ASN A C 1
ATOM 1570 O O . ASN A 1 243 ? 7.698 -22.287 -16.701 1.00 55.59 236 ASN A O 1
ATOM 1575 N N . PRO A 1 244 ? 8.159 -21.058 -18.540 1.00 56.09 237 PRO A N 1
ATOM 1576 C CA . PRO A 1 244 ? 6.774 -20.633 -18.805 1.00 56.18 237 PRO A CA 1
ATOM 1577 C C . PRO A 1 244 ? 5.759 -21.746 -19.099 1.00 60.02 237 PRO A C 1
ATOM 1578 O O . PRO A 1 244 ? 4.562 -21.477 -19.071 1.00 61.83 237 PRO A O 1
ATOM 1582 N N . ASP A 1 245 ? 6.217 -22.969 -19.369 1.00 61.34 238 ASP A N 1
ATOM 1583 C CA . ASP A 1 245 ? 5.305 -24.102 -19.507 1.00 64.93 238 ASP A CA 1
ATOM 1584 C C . ASP A 1 245 ? 4.758 -24.590 -18.166 1.00 63.98 238 ASP A C 1
ATOM 1585 O O . ASP A 1 245 ? 3.771 -25.336 -18.139 1.00 65.89 238 ASP A O 1
ATOM 1590 N N . GLY A 1 246 ? 5.397 -24.204 -17.062 1.00 60.24 239 GLY A N 1
ATOM 1591 C CA . GLY A 1 246 ? 5.075 -24.800 -15.777 1.00 59.34 239 GLY A CA 1
ATOM 1592 C C . GLY A 1 246 ? 5.190 -26.310 -15.856 1.00 60.82 239 GLY A C 1
ATOM 1593 O O . GLY A 1 246 ? 6.070 -26.823 -16.527 1.00 64.30 239 GLY A O 1
ATOM 1594 N N . VAL A 1 247 ? 4.284 -27.022 -15.197 1.00 61.10 240 VAL A N 1
ATOM 1595 C CA . VAL A 1 247 ? 4.247 -28.473 -15.243 1.00 61.95 240 VAL A CA 1
ATOM 1596 C C . VAL A 1 247 ? 2.841 -28.838 -15.628 1.00 63.77 240 VAL A C 1
ATOM 1597 O O . VAL A 1 247 ? 1.963 -28.974 -14.775 1.00 64.43 240 VAL A O 1
ATOM 1601 N N . PRO A 1 248 ? 2.609 -28.989 -16.937 1.00 65.94 241 PRO A N 1
ATOM 1602 C CA . PRO A 1 248 ? 1.303 -29.477 -17.357 1.00 67.03 241 PRO A CA 1
ATOM 1603 C C . PRO A 1 248 ? 1.015 -30.788 -16.643 1.00 66.81 241 PRO A C 1
ATOM 1604 O O . PRO A 1 248 ? 1.934 -31.557 -16.357 1.00 67.33 241 PRO A O 1
ATOM 1608 N N . GLY A 1 249 ? -0.248 -31.011 -16.317 1.00 65.65 242 GLY A N 1
ATOM 1609 C CA . GLY A 1 249 ? -0.633 -32.171 -15.535 1.00 66.11 242 GLY A CA 1
ATOM 1610 C C . GLY A 1 249 ? -0.765 -31.863 -14.056 1.00 63.12 242 GLY A C 1
ATOM 1611 O O . GLY A 1 249 ? -1.312 -32.659 -13.311 1.00 63.86 242 GLY A O 1
ATOM 1612 N N . ILE A 1 250 ? -0.268 -30.704 -13.636 1.00 60.74 243 ILE A N 1
ATOM 1613 C CA . ILE A 1 250 ? -0.418 -30.198 -12.276 1.00 58.98 243 ILE A CA 1
ATOM 1614 C C . ILE A 1 250 ? -1.123 -28.866 -12.393 1.00 56.76 243 ILE A C 1
ATOM 1615 O O . ILE A 1 250 ? -0.540 -27.887 -12.820 1.00 55.08 243 ILE A O 1
ATOM 1620 N N . GLY A 1 251 ? -2.393 -28.839 -12.019 1.00 57.96 244 GLY A N 1
ATOM 1621 C CA . GLY A 1 251 ? -3.140 -27.596 -11.986 1.00 56.58 244 GLY A CA 1
ATOM 1622 C C . GLY A 1 251 ? -2.753 -26.799 -10.762 1.00 54.05 244 GLY A C 1
ATOM 1623 O O . GLY A 1 251 ? -2.065 -27.305 -9.882 1.00 53.86 244 GLY A O 1
ATOM 1624 N N . PRO A 1 252 ? -3.184 -25.538 -10.701 1.00 53.05 245 PRO A N 1
ATOM 1625 C CA . PRO A 1 252 ? -2.822 -24.637 -9.607 1.00 51.22 245 PRO A CA 1
ATOM 1626 C C . PRO A 1 252 ? -3.184 -25.167 -8.216 1.00 51.76 245 PRO A C 1
ATOM 1627 O O . PRO A 1 252 ? -2.354 -25.111 -7.314 1.00 52.27 245 PRO A O 1
ATOM 1631 N N . LYS A 1 253 ? -4.403 -25.667 -8.041 1.00 53.10 246 LYS A N 1
ATOM 1632 C CA . LYS A 1 253 ? -4.823 -26.181 -6.736 1.00 54.54 246 LYS A CA 1
ATOM 1633 C C . LYS A 1 253 ? -3.966 -27.361 -6.319 1.00 54.84 246 LYS A C 1
ATOM 1634 O O . LYS A 1 253 ? -3.562 -27.462 -5.168 1.00 53.90 246 LYS A O 1
ATOM 1640 N N . ARG A 1 254 ? -3.681 -28.240 -7.273 1.00 55.95 247 ARG A N 1
ATOM 1641 C CA . ARG A 1 254 ? -2.813 -29.392 -7.047 1.00 57.78 247 ARG A CA 1
ATOM 1642 C C . ARG A 1 254 ? -1.403 -28.945 -6.667 1.00 55.10 247 ARG A C 1
ATOM 1643 O O . ARG A 1 254 ? -0.826 -29.454 -5.716 1.00 54.66 247 ARG A O 1
ATOM 1651 N N . ALA A 1 255 ? -0.858 -27.994 -7.423 1.00 53.19 248 ALA A N 1
ATOM 1652 C CA . ALA A 1 255 ? 0.450 -27.413 -7.127 1.00 51.50 248 ALA A CA 1
ATOM 1653 C C . ALA A 1 255 ? 0.508 -26.921 -5.688 1.00 51.26 248 ALA A C 1
ATOM 1654 O O . ALA A 1 255 ? 1.434 -27.240 -4.947 1.00 52.42 248 ALA A O 1
ATOM 1656 N N . LEU A 1 256 ? -0.502 -26.159 -5.288 1.00 49.99 249 LEU A N 1
ATOM 1657 C CA . LEU A 1 256 ? -0.552 -25.597 -3.943 1.00 48.47 249 LEU A CA 1
ATOM 1658 C C . LEU A 1 256 ? -0.621 -26.696 -2.880 1.00 49.56 249 LEU A C 1
ATOM 1659 O O . LEU A 1 256 ? 0.129 -26.680 -1.922 1.00 47.50 249 LEU A O 1
ATOM 1664 N N . GLN A 1 257 ? -1.503 -27.668 -3.073 1.00 52.59 250 GLN A N 1
ATOM 1665 C CA . GLN A 1 257 ? -1.616 -28.804 -2.153 1.00 55.17 250 GLN A CA 1
ATOM 1666 C C . GLN A 1 257 ? -0.315 -29.547 -1.955 1.00 54.94 250 GLN A C 1
ATOM 1667 O O . GLN A 1 257 ? -0.007 -29.983 -0.856 1.00 54.75 250 GLN A O 1
ATOM 1673 N N . LEU A 1 258 ? 0.393 -29.766 -3.055 1.00 55.17 251 LEU A N 1
ATOM 1674 C CA . LEU A 1 258 ? 1.683 -30.438 -3.026 1.00 55.78 251 LEU A CA 1
ATOM 1675 C C . LEU A 1 258 ? 2.689 -29.671 -2.181 1.00 54.65 251 LEU A C 1
ATOM 1676 O O . LEU A 1 258 ? 3.329 -30.242 -1.318 1.00 55.17 251 LEU A O 1
ATOM 1681 N N . ILE A 1 259 ? 2.816 -28.374 -2.433 1.00 55.04 252 ILE A N 1
ATOM 1682 C CA . ILE A 1 259 ? 3.767 -27.541 -1.706 1.00 54.89 252 ILE A CA 1
ATOM 1683 C C . ILE A 1 259 ? 3.424 -27.520 -0.219 1.00 56.39 252 ILE A C 1
ATOM 1684 O O . ILE A 1 259 ? 4.306 -27.604 0.628 1.00 56.73 252 ILE A O 1
ATOM 1689 N N . ARG A 1 260 ? 2.139 -27.440 0.096 1.00 57.93 253 ARG A N 1
ATOM 1690 C CA . ARG A 1 260 ? 1.704 -27.397 1.484 1.00 58.60 253 ARG A CA 1
ATOM 1691 C C . ARG A 1 260 ? 1.959 -28.722 2.202 1.00 61.34 253 ARG A C 1
ATOM 1692 O O . ARG A 1 260 ? 2.513 -28.740 3.287 1.00 61.82 253 ARG A O 1
ATOM 1700 N N . LYS A 1 261 ? 1.565 -29.825 1.575 1.00 62.64 254 LYS A N 1
ATOM 1701 C CA . LYS A 1 261 ? 1.729 -31.158 2.142 1.00 64.07 254 LYS A CA 1
ATOM 1702 C C . LYS A 1 261 ? 3.188 -31.535 2.307 1.00 63.75 254 LYS A C 1
ATOM 1703 O O . LYS A 1 261 ? 3.608 -31.929 3.381 1.00 66.51 254 LYS A O 1
ATOM 1709 N N . TYR A 1 262 ? 3.960 -31.408 1.240 1.00 63.00 255 TYR A N 1
ATOM 1710 C CA . TYR A 1 262 ? 5.345 -31.869 1.237 1.00 62.88 255 TYR A CA 1
ATOM 1711 C C . TYR A 1 262 ? 6.343 -30.782 1.608 1.00 62.09 255 TYR A C 1
ATOM 1712 O O . TYR A 1 262 ? 7.492 -31.096 1.900 1.00 64.18 255 TYR A O 1
ATOM 1721 N N . GLY A 1 263 ? 5.919 -29.517 1.603 1.00 60.28 256 GLY A N 1
ATOM 1722 C CA . GLY A 1 263 ? 6.736 -28.429 2.125 1.00 59.31 256 GLY A CA 1
ATOM 1723 C C . GLY A 1 263 ? 7.562 -27.680 1.102 1.00 59.21 256 GLY A C 1
ATOM 1724 O O . GLY A 1 263 ? 7.674 -26.455 1.171 1.00 57.83 256 GLY A O 1
ATOM 1725 N N . SER A 1 264 ? 8.140 -28.399 0.149 1.00 60.65 257 SER A N 1
ATOM 1726 C CA . SER A 1 264 ? 9.095 -27.804 -0.760 1.00 60.79 257 SER A CA 1
ATOM 1727 C C . SER A 1 264 ? 9.287 -28.655 -2.015 1.00 64.51 257 SER A C 1
ATOM 1728 O O . SER A 1 264 ? 8.889 -29.820 -2.071 1.00 64.76 257 SER A O 1
ATOM 1731 N N . LEU A 1 265 ? 9.921 -28.051 -3.009 1.00 66.79 258 LEU A N 1
ATOM 1732 C CA . LEU A 1 265 ? 10.178 -28.685 -4.291 1.00 69.77 258 LEU A CA 1
ATOM 1733 C C . LEU A 1 265 ? 11.240 -29.747 -4.084 1.00 75.23 258 LEU A C 1
ATOM 1734 O O . LEU A 1 265 ? 11.154 -30.867 -4.607 1.00 76.74 258 LEU A O 1
ATOM 1739 N N . ASP A 1 266 ? 12.239 -29.394 -3.286 1.00 78.31 259 ASP A N 1
ATOM 1740 C CA . ASP A 1 266 ? 13.267 -30.335 -2.868 1.00 82.95 259 ASP A CA 1
ATOM 1741 C C . ASP A 1 266 ? 12.669 -31.630 -2.288 1.00 83.17 259 ASP A C 1
ATOM 1742 O O . ASP A 1 266 ? 13.071 -32.728 -2.671 1.00 83.79 259 ASP A O 1
ATOM 1747 N N . GLU A 1 267 ? 11.708 -31.492 -1.374 1.00 81.34 260 GLU A N 1
ATOM 1748 C CA . GLU A 1 267 ? 11.091 -32.647 -0.711 1.00 80.70 260 GLU A CA 1
ATOM 1749 C C . GLU A 1 267 ? 10.166 -33.458 -1.626 1.00 81.70 260 GLU A C 1
ATOM 1750 O O . GLU A 1 267 ? 9.841 -34.606 -1.313 1.00 83.10 260 GLU A O 1
ATOM 1756 N N . LEU A 1 268 ? 9.757 -32.884 -2.756 1.00 79.31 261 LEU A N 1
ATOM 1757 C CA . LEU A 1 268 ? 9.009 -33.641 -3.765 1.00 80.61 261 LEU A CA 1
ATOM 1758 C C . LEU A 1 268 ? 9.873 -34.633 -4.552 1.00 84.22 261 LEU A C 1
ATOM 1759 O O . LEU A 1 268 ? 9.347 -35.393 -5.360 1.00 85.39 261 LEU A O 1
ATOM 1764 N N . LYS A 1 269 ? 11.187 -34.621 -4.334 1.00 87.19 262 LYS A N 1
ATOM 1765 C CA . LYS A 1 269 ? 12.084 -35.604 -4.960 1.00 92.03 262 LYS A CA 1
ATOM 1766 C C . LYS A 1 269 ? 11.766 -37.040 -4.554 1.00 93.37 262 LYS A C 1
ATOM 1767 O O . LYS A 1 269 ? 11.745 -37.944 -5.387 1.00 96.07 262 LYS A O 1
ATOM 1773 N N . ASP A 1 270 ? 11.484 -37.243 -3.276 1.00 93.19 263 ASP A N 1
ATOM 1774 C CA . ASP A 1 270 ? 11.240 -38.588 -2.764 1.00 95.89 263 ASP A CA 1
ATOM 1775 C C . ASP A 1 270 ? 9.857 -39.129 -3.144 1.00 93.58 263 ASP A C 1
ATOM 1776 O O . ASP A 1 270 ? 9.561 -40.288 -2.863 1.00 97.99 263 ASP A O 1
ATOM 1781 N N . THR A 1 271 ? 9.025 -38.298 -3.778 1.00 88.53 264 THR A N 1
ATOM 1782 C CA . THR A 1 271 ? 7.661 -38.680 -4.153 1.00 86.70 264 THR A CA 1
ATOM 1783 C C . THR A 1 271 ? 7.593 -39.196 -5.579 1.00 85.79 264 THR A C 1
ATOM 1784 O O . THR A 1 271 ? 8.536 -39.048 -6.358 1.00 84.25 264 THR A O 1
ATOM 1788 N N . ASP A 1 272 ? 6.442 -39.774 -5.912 1.00 86.38 265 ASP A N 1
ATOM 1789 C CA . ASP A 1 272 ? 6.213 -40.380 -7.214 1.00 87.72 265 ASP A CA 1
ATOM 1790 C C . ASP A 1 272 ? 6.013 -39.345 -8.312 1.00 85.28 265 ASP A C 1
ATOM 1791 O O . ASP A 1 272 ? 6.341 -39.608 -9.459 1.00 84.95 265 ASP A O 1
ATOM 1796 N N . ILE A 1 273 ? 5.530 -38.154 -7.967 1.00 84.09 266 ILE A N 1
ATOM 1797 C CA . ILE A 1 273 ? 5.256 -37.145 -8.984 1.00 83.11 266 ILE A CA 1
ATOM 1798 C C . ILE A 1 273 ? 6.542 -36.515 -9.561 1.00 81.92 266 ILE A C 1
ATOM 1799 O O . ILE A 1 273 ? 6.496 -35.835 -10.598 1.00 81.03 266 ILE A O 1
ATOM 1804 N N . TRP A 1 274 ? 7.685 -36.751 -8.913 1.00 81.58 267 TRP A N 1
ATOM 1805 C CA . TRP A 1 274 ? 8.924 -36.062 -9.286 1.00 81.16 267 TRP A CA 1
ATOM 1806 C C . TRP A 1 274 ? 9.370 -36.180 -10.753 1.00 81.93 267 TRP A C 1
ATOM 1807 O O . TRP A 1 274 ? 9.749 -35.171 -11.353 1.00 80.93 267 TRP A O 1
ATOM 1818 N N . PRO A 1 275 ? 9.356 -37.399 -11.326 1.00 84.44 268 PRO A N 1
ATOM 1819 C CA . PRO A 1 275 ? 9.781 -37.549 -12.720 1.00 86.14 268 PRO A CA 1
ATOM 1820 C C . PRO A 1 275 ? 9.039 -36.628 -13.695 1.00 85.07 268 PRO A C 1
ATOM 1821 O O . PRO A 1 275 ? 9.659 -36.083 -14.604 1.00 83.94 268 PRO A O 1
ATOM 1825 N N . LYS A 1 276 ? 7.729 -36.479 -13.517 1.00 85.26 269 LYS A N 1
ATOM 1826 C CA . LYS A 1 276 ? 6.949 -35.551 -14.332 1.00 86.49 269 LYS A CA 1
ATOM 1827 C C . LYS A 1 276 ? 7.455 -34.111 -14.153 1.00 84.90 269 LYS A C 1
ATOM 1828 O O . LYS A 1 276 ? 7.517 -33.341 -15.113 1.00 84.15 269 LYS A O 1
ATOM 1834 N N . ILE A 1 277 ? 7.820 -33.754 -12.926 1.00 83.77 270 ILE A N 1
ATOM 1835 C CA . ILE A 1 277 ? 8.363 -32.423 -12.660 1.00 83.20 270 ILE A CA 1
ATOM 1836 C C . ILE A 1 277 ? 9.736 -32.261 -13.320 1.00 85.14 270 ILE A C 1
ATOM 1837 O O . ILE A 1 277 ? 9.944 -31.325 -14.102 1.00 81.80 270 ILE A O 1
ATOM 1842 N N . GLU A 1 278 ? 10.654 -33.184 -13.026 1.00 87.70 271 GLU A N 1
ATOM 1843 C CA . GLU A 1 278 ? 12.020 -33.110 -13.558 1.00 89.45 271 GLU A CA 1
ATOM 1844 C C . GLU A 1 278 ? 12.018 -33.029 -15.083 1.00 90.18 271 GLU A C 1
ATOM 1845 O O . GLU A 1 278 ? 12.790 -32.262 -15.665 1.00 90.83 271 GLU A O 1
ATOM 1851 N N . ARG A 1 279 ? 11.145 -33.809 -15.716 1.00 91.49 272 ARG A N 1
ATOM 1852 C CA . ARG A 1 279 ? 10.944 -33.757 -17.168 1.00 93.73 272 ARG A CA 1
ATOM 1853 C C . ARG A 1 279 ? 10.732 -32.329 -17.677 1.00 89.01 272 ARG A C 1
ATOM 1854 O O . ARG A 1 279 ? 11.405 -31.894 -18.610 1.00 89.24 272 ARG A O 1
ATOM 1862 N N . HIS A 1 280 ? 9.817 -31.601 -17.046 1.00 85.56 273 HIS A N 1
ATOM 1863 C CA . HIS A 1 280 ? 9.368 -30.308 -17.573 1.00 82.90 273 HIS A CA 1
ATOM 1864 C C . HIS A 1 280 ? 10.202 -29.094 -17.128 1.00 78.78 273 HIS A C 1
ATOM 1865 O O . HIS A 1 280 ? 10.245 -28.090 -17.838 1.00 75.54 273 HIS A O 1
ATOM 1872 N N . LEU A 1 281 ? 10.857 -29.173 -15.972 1.00 78.19 274 LEU A N 1
ATOM 1873 C CA . LEU A 1 281 ? 11.720 -28.086 -15.521 1.00 77.42 274 LEU A CA 1
ATOM 1874 C C . LEU A 1 281 ? 12.959 -28.024 -16.410 1.00 81.69 274 LEU A C 1
ATOM 1875 O O . LEU A 1 281 ? 13.719 -28.993 -16.460 1.00 85.51 274 LEU A O 1
ATOM 1880 N N . PRO A 1 282 ? 13.175 -26.884 -17.105 1.00 82.71 275 PRO A N 1
ATOM 1881 C CA . PRO A 1 282 ? 14.296 -26.774 -18.040 1.00 84.64 275 PRO A CA 1
ATOM 1882 C C . PRO A 1 282 ? 15.659 -26.868 -17.356 1.00 85.34 275 PRO A C 1
ATOM 1883 O O . PRO A 1 282 ? 16.592 -27.440 -17.917 1.00 90.32 275 PRO A O 1
ATOM 1887 N N . VAL A 1 283 ? 15.772 -26.309 -16.160 1.00 82.04 276 VAL A N 1
ATOM 1888 C CA . VAL A 1 283 ? 17.012 -26.336 -15.415 1.00 81.85 276 VAL A CA 1
ATOM 1889 C C . VAL A 1 283 ? 16.754 -27.005 -14.076 1.00 80.72 276 VAL A C 1
ATOM 1890 O O . VAL A 1 283 ? 15.606 -27.249 -13.721 1.00 76.40 276 VAL A O 1
ATOM 1894 N N . GLU A 1 284 ? 17.821 -27.311 -13.343 1.00 82.78 277 GLU A N 1
ATOM 1895 C CA . GLU A 1 284 ? 17.707 -27.798 -11.975 1.00 83.98 277 GLU A CA 1
ATOM 1896 C C . GLU A 1 284 ? 16.944 -26.788 -11.105 1.00 84.62 277 GLU A C 1
ATOM 1897 O O . GLU A 1 284 ? 17.075 -25.569 -11.287 1.00 82.27 277 GLU A O 1
ATOM 1903 N N . PRO A 1 285 ? 16.141 -27.292 -10.156 1.00 85.23 278 PRO A N 1
ATOM 1904 C CA . PRO A 1 285 ? 15.215 -26.439 -9.419 1.00 82.28 278 PRO A CA 1
ATOM 1905 C C . PRO A 1 285 ? 15.918 -25.391 -8.566 1.00 81.27 278 PRO A C 1
ATOM 1906 O O . PRO A 1 285 ? 15.445 -24.253 -8.476 1.00 79.11 278 PRO A O 1
ATOM 1910 N N . GLU A 1 286 ? 17.044 -25.758 -7.958 1.00 80.81 279 GLU A N 1
ATOM 1911 C CA . GLU A 1 286 ? 17.755 -24.827 -7.082 1.00 80.06 279 GLU A CA 1
ATOM 1912 C C . GLU A 1 286 ? 18.234 -23.573 -7.828 1.00 74.86 279 GLU A C 1
ATOM 1913 O O . GLU A 1 286 ? 18.193 -22.474 -7.271 1.00 70.34 279 GLU A O 1
ATOM 1919 N N . LYS A 1 287 ? 18.660 -23.731 -9.079 1.00 73.67 280 LYS A N 1
ATOM 1920 C CA . LYS A 1 287 ? 19.067 -22.583 -9.883 1.00 73.50 280 LYS A CA 1
ATOM 1921 C C . LYS A 1 287 ? 17.873 -21.675 -10.186 1.00 70.42 280 LYS A C 1
ATOM 1922 O O . LYS A 1 287 ? 18.031 -20.449 -10.237 1.00 67.47 280 LYS A O 1
ATOM 1928 N N . LEU A 1 288 ? 16.695 -22.272 -10.400 1.00 67.50 281 LEU A N 1
ATOM 1929 C CA . LEU A 1 288 ? 15.447 -21.502 -10.584 1.00 63.90 281 LEU A CA 1
ATOM 1930 C C . LEU A 1 288 ? 15.073 -20.719 -9.329 1.00 60.60 281 LEU A C 1
ATOM 1931 O O . LEU A 1 288 ? 14.710 -19.545 -9.410 1.00 58.21 281 LEU A O 1
ATOM 1936 N N . ARG A 1 289 ? 15.167 -21.384 -8.180 1.00 58.69 282 ARG A N 1
ATOM 1937 C CA . ARG A 1 289 ? 14.919 -20.764 -6.889 1.00 57.51 282 ARG A CA 1
ATOM 1938 C C . ARG A 1 289 ? 15.865 -19.591 -6.655 1.00 55.78 282 ARG A C 1
ATOM 1939 O O . ARG A 1 289 ? 15.457 -18.530 -6.205 1.00 54.15 282 ARG A O 1
ATOM 1947 N N . ARG A 1 290 ? 17.135 -19.801 -6.973 1.00 57.15 283 ARG A N 1
ATOM 1948 C CA . ARG A 1 290 ? 18.170 -18.806 -6.739 1.00 56.77 283 ARG A CA 1
ATOM 1949 C C . ARG A 1 290 ? 17.877 -17.533 -7.502 1.00 53.24 283 ARG A C 1
ATOM 1950 O O . ARG A 1 290 ? 18.192 -16.454 -7.034 1.00 52.75 283 ARG A O 1
ATOM 1958 N N . LEU A 1 291 ? 17.269 -17.661 -8.676 1.00 51.34 284 LEU A N 1
ATOM 1959 C CA . LEU A 1 291 ? 16.912 -16.503 -9.488 1.00 50.18 284 LEU A CA 1
ATOM 1960 C C . LEU A 1 291 ? 15.904 -15.576 -8.796 1.00 46.90 284 LEU A C 1
ATOM 1961 O O . LEU A 1 291 ? 15.986 -14.355 -8.935 1.00 44.25 284 LEU A O 1
ATOM 1966 N N . PHE A 1 292 ? 14.982 -16.163 -8.043 1.00 45.89 285 PHE A N 1
ATOM 1967 C CA . PHE A 1 292 ? 13.979 -15.401 -7.324 1.00 45.02 285 PHE A CA 1
ATOM 1968 C C . PHE A 1 292 ? 14.407 -14.990 -5.924 1.00 46.08 285 PHE A C 1
ATOM 1969 O O . PHE A 1 292 ? 14.025 -13.927 -5.451 1.00 44.14 285 PHE A O 1
ATOM 1977 N N . LEU A 1 293 ? 15.163 -15.850 -5.252 1.00 48.46 286 LEU A N 1
ATOM 1978 C CA . LEU A 1 293 ? 15.554 -15.610 -3.867 1.00 49.08 286 LEU A CA 1
ATOM 1979 C C . LEU A 1 293 ? 16.824 -14.787 -3.763 1.00 49.54 286 LEU A C 1
ATOM 1980 O O . LEU A 1 293 ? 17.030 -14.098 -2.770 1.00 49.51 286 LEU A O 1
ATOM 1985 N N . GLU A 1 294 ? 17.687 -14.873 -4.772 1.00 51.31 287 GLU A N 1
ATOM 1986 C CA . GLU A 1 294 ? 18.932 -14.104 -4.799 1.00 52.28 287 GLU A CA 1
ATOM 1987 C C . GLU A 1 294 ? 19.089 -13.400 -6.131 1.00 49.98 287 GLU A C 1
ATOM 1988 O O . GLU A 1 294 ? 20.104 -13.558 -6.806 1.00 48.56 287 GLU A O 1
ATOM 1994 N N . PRO A 1 295 ? 18.099 -12.575 -6.492 1.00 49.16 288 PRO A N 1
ATOM 1995 C CA . PRO A 1 295 ? 18.172 -11.883 -7.766 1.00 48.51 288 PRO A CA 1
ATOM 1996 C C . PRO A 1 295 ? 19.281 -10.851 -7.767 1.00 49.46 288 PRO A C 1
ATOM 1997 O O . PRO A 1 295 ? 19.642 -10.301 -6.716 1.00 50.36 288 PRO A O 1
ATOM 2001 N N . GLU A 1 296 ? 19.832 -10.605 -8.941 1.00 49.93 289 GLU A N 1
ATOM 2002 C CA . GLU A 1 296 ? 20.806 -9.548 -9.088 1.00 51.01 289 GLU A CA 1
ATOM 2003 C C . GLU A 1 296 ? 20.072 -8.201 -8.987 1.00 48.31 289 GLU A C 1
ATOM 2004 O O . GLU A 1 296 ? 19.052 -7.979 -9.646 1.00 46.85 289 GLU A O 1
ATOM 2010 N N . VAL A 1 297 ? 20.588 -7.314 -8.145 1.00 47.92 290 VAL A N 1
ATOM 2011 C CA . VAL A 1 297 ? 19.968 -6.003 -7.885 1.00 44.74 290 VAL A CA 1
ATOM 2012 C C . VAL A 1 297 ? 21.066 -5.011 -7.573 1.00 45.35 290 VAL A C 1
ATOM 2013 O O . VAL A 1 297 ? 22.228 -5.403 -7.449 1.00 46.09 290 VAL A O 1
ATOM 2017 N N . THR A 1 298 ? 20.715 -3.733 -7.444 1.00 44.11 291 THR A N 1
ATOM 2018 C CA . THR A 1 298 ? 21.718 -2.710 -7.167 1.00 45.33 291 THR A CA 1
ATOM 2019 C C . THR A 1 298 ? 21.295 -1.783 -6.029 1.00 46.34 291 THR A C 1
ATOM 2020 O O . THR A 1 298 ? 20.113 -1.491 -5.861 1.00 45.56 291 THR A O 1
ATOM 2024 N N . ASP A 1 299 ? 22.294 -1.357 -5.258 1.00 50.12 292 ASP A N 1
ATOM 2025 C CA . ASP A 1 299 ? 22.210 -0.290 -4.251 1.00 51.42 292 ASP A CA 1
ATOM 2026 C C . ASP A 1 299 ? 22.411 1.089 -4.840 1.00 52.23 292 ASP A C 1
ATOM 2027 O O . ASP A 1 299 ? 22.177 2.087 -4.167 1.00 54.75 292 ASP A O 1
ATOM 2032 N N . ASP A 1 300 ? 22.925 1.164 -6.058 1.00 53.63 293 ASP A N 1
ATOM 2033 C CA . ASP A 1 300 ? 23.427 2.429 -6.566 1.00 55.60 293 ASP A CA 1
ATOM 2034 C C . ASP A 1 300 ? 22.281 3.268 -7.140 1.00 52.25 293 ASP A C 1
ATOM 2035 O O . ASP A 1 300 ? 22.154 3.415 -8.354 1.00 52.52 293 ASP A O 1
ATOM 2040 N N . TYR A 1 301 ? 21.450 3.808 -6.245 1.00 48.14 294 TYR A N 1
ATOM 2041 C CA . TYR A 1 301 ? 20.430 4.791 -6.610 1.00 45.15 294 TYR A CA 1
ATOM 2042 C C . TYR A 1 301 ? 20.217 5.750 -5.447 1.00 45.77 294 TYR A C 1
ATOM 2043 O O . TYR A 1 301 ? 20.560 5.450 -4.304 1.00 45.86 294 TYR A O 1
ATOM 2052 N N . GLU A 1 302 ? 19.647 6.902 -5.751 1.00 46.70 295 GLU A N 1
ATOM 2053 C CA . GLU A 1 302 ? 19.260 7.867 -4.735 1.00 49.21 295 GLU A CA 1
ATOM 2054 C C . GLU A 1 302 ? 18.011 8.566 -5.260 1.00 45.00 295 GLU A C 1
ATOM 2055 O O . GLU A 1 302 ? 18.065 9.242 -6.264 1.00 46.54 295 GLU A O 1
ATOM 2061 N N . LEU A 1 303 ? 16.889 8.381 -4.577 1.00 42.88 296 LEU A N 1
ATOM 2062 C CA . LEU A 1 303 ? 15.586 8.826 -5.071 1.00 41.35 296 LEU A CA 1
ATOM 2063 C C . LEU A 1 303 ? 15.286 10.308 -4.761 1.00 42.36 296 LEU A C 1
ATOM 2064 O O . LEU A 1 303 ? 15.375 10.734 -3.621 1.00 43.04 296 LEU A O 1
ATOM 2069 N N . ASP A 1 304 ? 14.964 11.060 -5.807 1.00 43.77 297 ASP A N 1
ATOM 2070 C CA . ASP A 1 304 ? 14.657 12.484 -5.776 1.00 47.48 297 ASP A CA 1
ATOM 2071 C C . ASP A 1 304 ? 13.468 12.718 -6.660 1.00 43.82 297 ASP A C 1
ATOM 2072 O O . ASP A 1 304 ? 13.388 12.115 -7.720 1.00 43.43 297 ASP A O 1
ATOM 2077 N N . TRP A 1 305 ? 12.624 13.668 -6.299 1.00 40.47 298 TRP A N 1
ATOM 2078 C CA . TRP A 1 305 ? 11.606 14.168 -7.214 1.00 41.03 298 TRP A CA 1
ATOM 2079 C C . TRP A 1 305 ? 11.909 15.642 -7.464 1.00 41.46 298 TRP A C 1
ATOM 2080 O O . TRP A 1 305 ? 11.734 16.452 -6.577 1.00 42.57 298 TRP A O 1
ATOM 2091 N N . ASP A 1 306 ? 12.415 15.962 -8.653 1.00 42.19 299 ASP A N 1
ATOM 2092 C CA . ASP A 1 306 ? 12.837 17.324 -9.001 1.00 44.22 299 ASP A CA 1
ATOM 2093 C C . ASP A 1 306 ? 11.738 18.088 -9.751 1.00 43.43 299 ASP A C 1
ATOM 2094 O O . ASP A 1 306 ? 10.722 17.523 -10.149 1.00 42.50 299 ASP A O 1
ATOM 2099 N N . GLU A 1 307 ? 11.959 19.377 -9.952 1.00 46.88 300 GLU A N 1
ATOM 2100 C CA . GLU A 1 307 ? 11.039 20.211 -10.720 1.00 49.50 300 GLU A CA 1
ATOM 2101 C C . GLU A 1 307 ? 11.111 19.840 -12.195 1.00 44.20 300 GLU A C 1
ATOM 2102 O O . GLU A 1 307 ? 12.198 19.618 -12.716 1.00 43.13 300 GLU A O 1
ATOM 2108 N N . PRO A 1 308 ? 9.955 19.786 -12.876 1.00 41.45 301 PRO A N 1
ATOM 2109 C CA . PRO A 1 308 ? 10.006 19.575 -14.320 1.00 41.06 301 PRO A CA 1
ATOM 2110 C C . PRO A 1 308 ? 10.623 20.764 -15.036 1.00 42.34 301 PRO A C 1
ATOM 2111 O O . PRO A 1 308 ? 10.611 21.887 -14.507 1.00 41.68 301 PRO A O 1
ATOM 2115 N N . ASP A 1 309 ? 11.157 20.492 -16.220 1.00 41.71 302 ASP A N 1
ATOM 2116 C CA . ASP A 1 309 ? 11.759 21.490 -17.097 1.00 43.63 302 ASP A CA 1
ATOM 2117 C C . ASP A 1 309 ? 10.734 21.804 -18.205 1.00 43.51 302 ASP A C 1
ATOM 2118 O O . ASP A 1 309 ? 10.634 21.087 -19.197 1.00 43.98 302 ASP A O 1
ATOM 2123 N N . GLU A 1 310 ? 9.952 22.861 -18.015 1.00 43.34 303 GLU A N 1
ATOM 2124 C CA . GLU A 1 310 ? 8.838 23.159 -18.911 1.00 44.46 303 GLU A CA 1
ATOM 2125 C C . GLU A 1 310 ? 9.282 23.316 -20.356 1.00 44.69 303 GLU A C 1
ATOM 2126 O O . GLU A 1 310 ? 8.669 22.745 -21.253 1.00 42.95 303 GLU A O 1
ATOM 2132 N N . GLU A 1 311 ? 10.338 24.097 -20.580 1.00 44.88 304 GLU A N 1
ATOM 2133 C CA . GLU A 1 311 ? 10.751 24.408 -21.933 1.00 45.23 304 GLU A CA 1
ATOM 2134 C C . GLU A 1 311 ? 11.386 23.205 -22.623 1.00 44.53 304 GLU A C 1
ATOM 2135 O O . GLU A 1 311 ? 11.218 23.025 -23.819 1.00 46.39 304 GLU A O 1
ATOM 2141 N N . GLY A 1 312 ? 12.097 22.374 -21.879 1.00 44.12 305 GLY A N 1
ATOM 2142 C CA . GLY A 1 312 ? 12.675 21.154 -22.460 1.00 44.38 305 GLY A CA 1
ATOM 2143 C C . GLY A 1 312 ? 11.603 20.144 -22.857 1.00 43.72 305 GLY A C 1
ATOM 2144 O O . GLY A 1 312 ? 11.698 19.491 -23.889 1.00 43.20 305 GLY A O 1
ATOM 2145 N N . LEU A 1 313 ? 10.582 20.021 -22.011 1.00 43.77 306 LEU A N 1
ATOM 2146 C CA . LEU A 1 313 ? 9.431 19.184 -22.299 1.00 43.69 306 LEU A CA 1
ATOM 2147 C C . LEU A 1 313 ? 8.733 19.640 -23.561 1.00 43.78 306 LEU A C 1
ATOM 2148 O O . LEU A 1 313 ? 8.381 18.821 -24.398 1.00 43.83 306 LEU A O 1
ATOM 2153 N N . VAL A 1 314 ? 8.543 20.945 -23.696 1.00 43.57 307 VAL A N 1
ATOM 2154 C CA . VAL A 1 314 ? 7.921 21.497 -24.893 1.00 45.97 307 VAL A CA 1
ATOM 2155 C C . VAL A 1 314 ? 8.790 21.217 -26.125 1.00 47.46 307 VAL A C 1
ATOM 2156 O O . VAL A 1 314 ? 8.271 20.771 -27.135 1.00 47.84 307 VAL A O 1
ATOM 2160 N N . GLU A 1 315 ? 10.094 21.467 -26.039 1.00 48.09 308 GLU A N 1
ATOM 2161 C CA . GLU A 1 315 ? 10.998 21.136 -27.148 1.00 51.70 308 GLU A CA 1
ATOM 2162 C C . GLU A 1 315 ? 10.869 19.678 -27.568 1.00 49.13 308 GLU A C 1
ATOM 2163 O O . GLU A 1 315 ? 10.735 19.383 -28.747 1.00 49.99 308 GLU A O 1
ATOM 2169 N N . PHE A 1 316 ? 10.895 18.769 -26.595 1.00 45.15 309 PHE A N 1
ATOM 2170 C CA . PHE A 1 316 ? 10.833 17.337 -26.886 1.00 42.91 309 PHE A CA 1
ATOM 2171 C C . PHE A 1 316 ? 9.471 16.899 -27.423 1.00 40.63 309 PHE A C 1
ATOM 2172 O O . PHE A 1 316 ? 9.379 16.393 -28.531 1.00 41.15 309 PHE A O 1
ATOM 2180 N N . LEU A 1 317 ? 8.415 17.101 -26.645 1.00 37.53 310 LEU A N 1
ATOM 2181 C CA . LEU A 1 317 ? 7.113 16.515 -26.963 1.00 37.62 310 LEU A CA 1
ATOM 2182 C C . LEU A 1 317 ? 6.328 17.287 -28.007 1.00 39.26 310 LEU A C 1
ATOM 2183 O O . LEU A 1 317 ? 5.676 16.694 -28.862 1.00 39.51 310 LEU A O 1
ATOM 2188 N N . VAL A 1 318 ? 6.381 18.614 -27.932 1.00 40.65 311 VAL A N 1
ATOM 2189 C CA . VAL A 1 318 ? 5.621 19.467 -28.831 1.00 42.76 311 VAL A CA 1
ATOM 2190 C C . VAL A 1 318 ? 6.356 19.604 -30.145 1.00 45.36 311 VAL A C 1
ATOM 2191 O O . VAL A 1 318 ? 5.798 19.309 -31.194 1.00 47.41 311 VAL A O 1
ATOM 2195 N N . GLU A 1 319 ? 7.603 20.053 -30.094 1.00 47.59 312 GLU A N 1
ATOM 2196 C CA . GLU A 1 319 ? 8.330 20.389 -31.321 1.00 52.22 312 GLU A CA 1
ATOM 2197 C C . GLU A 1 319 ? 8.847 19.164 -32.065 1.00 52.21 312 GLU A C 1
ATOM 2198 O O . GLU A 1 319 ? 8.903 19.186 -33.292 1.00 53.57 312 GLU A O 1
ATOM 2204 N N . GLU A 1 320 ? 9.222 18.102 -31.341 1.00 50.94 313 GLU A N 1
ATOM 2205 C CA . GLU A 1 320 ? 9.669 16.854 -31.997 1.00 50.57 313 GLU A CA 1
ATOM 2206 C C . GLU A 1 320 ? 8.556 15.832 -32.159 1.00 49.22 313 GLU A C 1
ATOM 2207 O O . GLU A 1 320 ? 8.582 15.095 -33.121 1.00 50.25 313 GLU A O 1
ATOM 2213 N N . ARG A 1 321 ? 7.568 15.796 -31.266 1.00 46.87 314 ARG A N 1
ATOM 2214 C CA . ARG A 1 321 ? 6.574 14.699 -31.298 1.00 47.71 314 ARG A CA 1
ATOM 2215 C C . ARG A 1 321 ? 5.099 15.109 -31.432 1.00 46.58 314 ARG A C 1
ATOM 2216 O O . ARG A 1 321 ? 4.202 14.270 -31.261 1.00 44.41 314 ARG A O 1
ATOM 2224 N N . ASP A 1 322 ? 4.850 16.385 -31.724 1.00 45.67 315 ASP A N 1
ATOM 2225 C CA . ASP A 1 322 ? 3.513 16.872 -32.069 1.00 45.74 315 ASP A CA 1
ATOM 2226 C C . ASP A 1 322 ? 2.475 16.769 -30.971 1.00 42.38 315 ASP A C 1
ATOM 2227 O O . ASP A 1 322 ? 1.279 16.754 -31.241 1.00 42.20 315 ASP A O 1
ATOM 2232 N N . PHE A 1 323 ? 2.927 16.744 -29.731 1.00 40.25 316 PHE A N 1
ATOM 2233 C CA . PHE A 1 323 ? 2.004 16.869 -28.617 1.00 39.96 316 PHE A CA 1
ATOM 2234 C C . PHE A 1 323 ? 1.362 18.279 -28.637 1.00 40.50 316 PHE A C 1
ATOM 2235 O O . PHE A 1 323 ? 1.951 19.232 -29.159 1.00 38.89 316 PHE A O 1
ATOM 2243 N N . SER A 1 324 ? 0.155 18.377 -28.072 1.00 40.41 317 SER A N 1
ATOM 2244 C CA . SER A 1 324 ? -0.519 19.658 -27.857 1.00 41.93 317 SER A CA 1
ATOM 2245 C C . SER A 1 324 ? 0.247 20.497 -26.834 1.00 40.70 317 SER A C 1
ATOM 2246 O O . SER A 1 324 ? 0.487 20.051 -25.703 1.00 38.52 317 SER A O 1
ATOM 2249 N N . GLU A 1 325 ? 0.639 21.699 -27.243 1.00 41.32 318 GLU A N 1
ATOM 2250 C CA . GLU A 1 325 ? 1.442 22.578 -26.401 1.00 41.76 318 GLU A CA 1
ATOM 2251 C C . GLU A 1 325 ? 0.693 23.025 -25.146 1.00 40.44 318 GLU A C 1
ATOM 2252 O O . GLU A 1 325 ? 1.256 23.032 -24.051 1.00 39.35 318 GLU A O 1
ATOM 2258 N N . ASP A 1 326 ? -0.565 23.413 -25.315 1.00 41.53 319 ASP A N 1
ATOM 2259 C CA . ASP A 1 326 ? -1.395 23.798 -24.180 1.00 41.56 319 ASP A CA 1
ATOM 2260 C C . ASP A 1 326 ? -1.531 22.643 -23.198 1.00 40.21 319 ASP A C 1
ATOM 2261 O O . ASP A 1 326 ? -1.499 22.844 -21.992 1.00 40.07 319 ASP A O 1
ATOM 2266 N N . ARG A 1 327 ? -1.662 21.418 -23.699 1.00 39.57 320 ARG A N 1
ATOM 2267 C CA . ARG A 1 327 ? -1.863 20.291 -22.801 1.00 38.05 320 ARG A CA 1
ATOM 2268 C C . ARG A 1 327 ? -0.585 19.940 -22.041 1.00 36.43 320 ARG A C 1
ATOM 2269 O O . ARG A 1 327 ? -0.610 19.637 -20.840 1.00 34.77 320 ARG A O 1
ATOM 2277 N N . VAL A 1 328 ? 0.534 19.992 -22.746 1.00 36.06 321 VAL A N 1
ATOM 2278 C CA . VAL A 1 328 ? 1.822 19.708 -22.129 1.00 34.47 321 VAL A CA 1
ATOM 2279 C C . VAL A 1 328 ? 2.150 20.768 -21.073 1.00 33.95 321 VAL A C 1
ATOM 2280 O O . VAL A 1 328 ? 2.525 20.433 -19.944 1.00 32.82 321 VAL A O 1
ATOM 2284 N N . ARG A 1 329 ? 1.992 22.036 -21.438 1.00 34.37 322 ARG A N 1
ATOM 2285 C CA . ARG A 1 329 ? 2.278 23.118 -20.516 1.00 35.52 322 ARG A CA 1
ATOM 2286 C C . ARG A 1 329 ? 1.379 23.021 -19.294 1.00 34.60 322 ARG A C 1
ATOM 2287 O O . ARG A 1 329 ? 1.842 23.164 -18.177 1.00 34.65 322 ARG A O 1
ATOM 2295 N N . ARG A 1 330 ? 0.102 22.735 -19.498 1.00 34.77 323 ARG A N 1
ATOM 2296 C CA . ARG A 1 330 ? -0.791 22.575 -18.367 1.00 34.51 323 ARG A CA 1
ATOM 2297 C C . ARG A 1 330 ? -0.404 21.387 -17.490 1.00 33.95 323 ARG A C 1
ATOM 2298 O O . ARG A 1 330 ? -0.512 21.463 -16.257 1.00 34.02 323 ARG A O 1
ATOM 2306 N N . ALA A 1 331 ? 0.047 20.295 -18.108 1.00 33.33 324 ALA A N 1
ATOM 2307 C CA . ALA A 1 331 ? 0.515 19.127 -17.355 1.00 33.38 324 ALA A CA 1
ATOM 2308 C C . ALA A 1 331 ? 1.742 19.445 -16.507 1.00 33.68 324 ALA A C 1
ATOM 2309 O O . ALA A 1 331 ? 1.863 18.962 -15.371 1.00 31.81 324 ALA A O 1
ATOM 2311 N N . VAL A 1 332 ? 2.639 20.262 -17.059 1.00 34.66 325 VAL A N 1
ATOM 2312 C CA . VAL A 1 332 ? 3.809 20.721 -16.317 1.00 35.73 325 VAL A CA 1
ATOM 2313 C C . VAL A 1 332 ? 3.402 21.572 -15.099 1.00 35.96 325 VAL A C 1
ATOM 2314 O O . VAL A 1 332 ? 3.949 21.401 -14.021 1.00 35.62 325 VAL A O 1
ATOM 2318 N N . GLU A 1 333 ? 2.445 22.474 -15.272 1.00 37.54 326 GLU A N 1
ATOM 2319 C CA . GLU A 1 333 ? 1.944 23.268 -14.137 1.00 39.18 326 GLU A CA 1
ATOM 2320 C C . GLU A 1 333 ? 1.283 22.368 -13.073 1.00 37.01 326 GLU A C 1
ATOM 2321 O O . GLU A 1 333 ? 1.525 22.525 -11.881 1.00 34.26 326 GLU A O 1
ATOM 2327 N N . ARG A 1 334 ? 0.435 21.444 -13.524 1.00 35.77 327 ARG A N 1
ATOM 2328 C CA . ARG A 1 334 ? -0.218 20.495 -12.628 1.00 34.89 327 ARG A CA 1
ATOM 2329 C C . ARG A 1 334 ? 0.802 19.688 -11.847 1.00 34.19 327 ARG A C 1
ATOM 2330 O O . ARG A 1 334 ? 0.624 19.466 -10.661 1.00 34.21 327 ARG A O 1
ATOM 2338 N N . LEU A 1 335 ? 1.876 19.272 -12.512 1.00 35.41 328 LEU A N 1
ATOM 2339 C CA . LEU A 1 335 ? 2.942 18.522 -11.872 1.00 35.64 328 LEU A CA 1
ATOM 2340 C C . LEU A 1 335 ? 3.699 19.340 -10.819 1.00 38.16 328 LEU A C 1
ATOM 2341 O O . LEU A 1 335 ? 3.949 18.834 -9.726 1.00 39.36 328 LEU A O 1
ATOM 2346 N N . LYS A 1 336 ? 4.081 20.580 -11.144 1.00 39.11 329 LYS A N 1
ATOM 2347 C CA . LYS A 1 336 ? 4.749 21.454 -10.165 1.00 41.14 329 LYS A CA 1
ATOM 2348 C C . LYS A 1 336 ? 3.898 21.666 -8.915 1.00 40.77 329 LYS A C 1
ATOM 2349 O O . LYS A 1 336 ? 4.387 21.581 -7.804 1.00 41.73 329 LYS A O 1
ATOM 2355 N N . GLU A 1 337 ? 2.622 21.944 -9.112 1.00 39.74 330 GLU A N 1
ATOM 2356 C CA . GLU A 1 337 ? 1.707 22.142 -8.013 1.00 41.69 330 GLU A CA 1
ATOM 2357 C C . GLU A 1 337 ? 1.543 20.863 -7.165 1.00 39.44 330 GLU A C 1
ATOM 2358 O O . GLU A 1 337 ? 1.482 20.939 -5.942 1.00 38.59 330 GLU A O 1
ATOM 2364 N N . ALA A 1 338 ? 1.489 19.698 -7.814 1.00 36.20 331 ALA A N 1
ATOM 2365 C CA . ALA A 1 338 ? 1.306 18.433 -7.103 1.00 35.12 331 ALA A CA 1
ATOM 2366 C C . ALA A 1 338 ? 2.534 18.113 -6.258 1.00 35.21 331 ALA A C 1
ATOM 2367 O O . ALA A 1 338 ? 2.411 17.661 -5.132 1.00 33.97 331 ALA A O 1
ATOM 2369 N N . LEU A 1 339 ? 3.718 18.358 -6.809 1.00 37.28 332 LEU A N 1
ATOM 2370 C CA . LEU A 1 339 ? 4.955 18.146 -6.084 1.00 39.21 332 LEU A CA 1
ATOM 2371 C C . LEU A 1 339 ? 5.005 19.054 -4.892 1.00 43.07 332 LEU A C 1
ATOM 2372 O O . LEU A 1 339 ? 5.356 18.625 -3.786 1.00 44.46 332 LEU A O 1
ATOM 2377 N N . GLN A 1 340 ? 4.632 20.308 -5.117 1.00 45.66 333 GLN A N 1
ATOM 2378 C CA . GLN A 1 340 ? 4.579 21.304 -4.064 1.00 51.38 333 GLN A CA 1
ATOM 2379 C C . GLN A 1 340 ? 3.658 20.876 -2.923 1.00 51.80 333 GLN A C 1
ATOM 2380 O O . GLN A 1 340 ? 3.981 21.069 -1.748 1.00 49.36 333 GLN A O 1
ATOM 2386 N N . GLU A 1 341 ? 2.515 20.297 -3.269 1.00 51.50 334 GLU A N 1
ATOM 2387 C CA . GLU A 1 341 ? 1.547 19.909 -2.264 1.00 55.71 334 GLU A CA 1
ATOM 2388 C C . GLU A 1 341 ? 2.067 18.766 -1.395 1.00 53.74 334 GLU A C 1
ATOM 2389 O O . GLU A 1 341 ? 1.753 18.710 -0.217 1.00 55.28 334 GLU A O 1
ATOM 2395 N N . LEU A 1 342 ? 2.884 17.890 -1.971 1.00 51.43 335 LEU A N 1
ATOM 2396 C CA . LEU A 1 342 ? 3.584 16.857 -1.214 1.00 53.20 335 LEU A CA 1
ATOM 2397 C C . LEU A 1 342 ? 4.719 17.412 -0.359 1.00 57.22 335 LEU A C 1
ATOM 2398 O O . LEU A 1 342 ? 4.958 16.909 0.731 1.00 59.02 335 LEU A O 1
ATOM 2403 N N . ARG A 1 343 ? 5.434 18.419 -0.868 1.00 61.55 336 ARG A N 1
ATOM 2404 C CA . ARG A 1 343 ? 6.527 19.059 -0.120 1.00 67.09 336 ARG A CA 1
ATOM 2405 C C . ARG A 1 343 ? 6.061 19.690 1.185 1.00 67.38 336 ARG A C 1
ATOM 2406 O O . ARG A 1 343 ? 6.694 19.485 2.218 1.00 71.06 336 ARG A O 1
ATOM 2414 N N . LYS A 1 344 ? 4.949 20.423 1.153 1.00 66.82 337 LYS A N 1
ATOM 2415 C CA . LYS A 1 344 ? 4.543 21.227 2.306 1.00 71.16 337 LYS A CA 1
ATOM 2416 C C . LYS A 1 344 ? 3.998 20.434 3.509 1.00 70.33 337 LYS A C 1
ATOM 2417 O O . LYS A 1 344 ? 3.636 21.026 4.528 1.00 71.31 337 LYS A O 1
ATOM 2423 N N . GLY A 1 345 ? 3.938 19.107 3.392 1.00 68.79 338 GLY A N 1
ATOM 2424 C CA . GLY A 1 345 ? 3.718 18.230 4.551 1.00 70.26 338 GLY A CA 1
ATOM 2425 C C . GLY A 1 345 ? 4.904 17.325 4.888 1.00 69.49 338 GLY A C 1
ATOM 2426 O O . GLY A 1 345 ? 4.843 16.564 5.851 1.00 63.18 338 GLY A O 1
ATOM 2427 N N . GLY A 1 346 ? 5.989 17.418 4.111 1.00 70.52 339 GLY A N 1
ATOM 2428 C CA . GLY A 1 346 ? 7.108 16.482 4.214 1.00 69.56 339 GLY A CA 1
ATOM 2429 C C . GLY A 1 346 ? 6.836 15.267 3.346 1.00 64.44 339 GLY A C 1
ATOM 2430 O O . GLY A 1 346 ? 6.919 14.139 3.819 1.00 60.11 339 GLY A O 1
ATOM 2431 N N . MET B 1 8 ? 16.707 -8.443 32.248 1.00 72.12 1 MET B N 1
ATOM 2432 C CA . MET B 1 8 ? 16.570 -7.226 31.393 1.00 69.07 1 MET B CA 1
ATOM 2433 C C . MET B 1 8 ? 16.034 -7.543 29.999 1.00 66.76 1 MET B C 1
ATOM 2434 O O . MET B 1 8 ? 15.458 -6.667 29.368 1.00 70.45 1 MET B O 1
ATOM 2439 N N . GLY B 1 9 ? 16.239 -8.761 29.503 1.00 64.28 2 GLY B N 1
ATOM 2440 C CA . GLY B 1 9 ? 15.633 -9.184 28.232 1.00 61.02 2 GLY B CA 1
ATOM 2441 C C . GLY B 1 9 ? 16.633 -9.360 27.094 1.00 59.30 2 GLY B C 1
ATOM 2442 O O . GLY B 1 9 ? 17.754 -9.830 27.308 1.00 60.44 2 GLY B O 1
ATOM 2443 N N . LEU B 1 10 ? 16.242 -8.961 25.883 1.00 55.65 3 LEU B N 1
ATOM 2444 C CA . LEU B 1 10 ? 17.096 -9.137 24.701 1.00 53.32 3 LEU B CA 1
ATOM 2445 C C . LEU B 1 10 ? 18.445 -8.444 24.812 1.00 51.08 3 LEU B C 1
ATOM 2446 O O . LEU B 1 10 ? 19.432 -8.914 24.240 1.00 49.07 3 LEU B O 1
ATOM 2451 N N . ALA B 1 11 ? 18.474 -7.342 25.565 1.00 49.87 4 ALA B N 1
ATOM 2452 C CA . ALA B 1 11 ? 19.708 -6.615 25.893 1.00 48.41 4 ALA B CA 1
ATOM 2453 C C . ALA B 1 11 ? 20.781 -7.505 26.504 1.00 48.93 4 ALA B C 1
ATOM 2454 O O . ALA B 1 11 ? 21.973 -7.245 26.345 1.00 49.40 4 ALA B O 1
ATOM 2456 N N . GLU B 1 12 ? 20.367 -8.560 27.196 1.00 50.45 5 GLU B N 1
ATOM 2457 C CA . GLU B 1 12 ? 21.326 -9.527 27.734 1.00 53.12 5 GLU B CA 1
ATOM 2458 C C . GLU B 1 12 ? 22.079 -10.313 26.661 1.00 53.87 5 GLU B C 1
ATOM 2459 O O . GLU B 1 12 ? 23.166 -10.835 26.925 1.00 52.85 5 GLU B O 1
ATOM 2465 N N . LEU B 1 13 ? 21.495 -10.412 25.469 1.00 52.93 6 LEU B N 1
ATOM 2466 C CA . LEU B 1 13 ? 22.121 -11.120 24.354 1.00 56.16 6 LEU B CA 1
ATOM 2467 C C . LEU B 1 13 ? 22.839 -10.169 23.383 1.00 56.42 6 LEU B C 1
ATOM 2468 O O . LEU B 1 13 ? 23.006 -10.489 22.209 1.00 57.30 6 LEU B O 1
ATOM 2473 N N . ARG B 1 14 ? 23.269 -9.019 23.892 1.00 55.30 7 ARG B N 1
ATOM 2474 C CA . ARG B 1 14 ? 23.899 -7.972 23.092 1.00 55.32 7 ARG B CA 1
ATOM 2475 C C . ARG B 1 14 ? 25.147 -8.472 22.353 1.00 56.17 7 ARG B C 1
ATOM 2476 O O . ARG B 1 14 ? 25.388 -8.115 21.202 1.00 54.42 7 ARG B O 1
ATOM 2484 N N . GLU B 1 15 ? 25.926 -9.315 23.009 1.00 59.74 8 GLU B N 1
ATOM 2485 C CA . GLU B 1 15 ? 27.082 -9.942 22.374 1.00 63.71 8 GLU B CA 1
ATOM 2486 C C . GLU B 1 15 ? 26.724 -10.639 21.061 1.00 62.61 8 GLU B C 1
ATOM 2487 O O . GLU B 1 15 ? 27.512 -10.636 20.118 1.00 63.85 8 GLU B O 1
ATOM 2493 N N . LEU B 1 16 ? 25.548 -11.255 21.018 1.00 59.56 9 LEU B N 1
ATOM 2494 C CA . LEU B 1 16 ? 25.088 -11.955 19.828 1.00 59.62 9 LEU B CA 1
ATOM 2495 C C . LEU B 1 16 ? 24.411 -11.007 18.850 1.00 59.24 9 LEU B C 1
ATOM 2496 O O . LEU B 1 16 ? 24.563 -11.152 17.641 1.00 61.31 9 LEU B O 1
ATOM 2501 N N . ILE B 1 17 ? 23.654 -10.045 19.378 1.00 56.33 10 ILE B N 1
ATOM 2502 C CA . ILE B 1 17 ? 22.902 -9.105 18.561 1.00 53.04 10 ILE B CA 1
ATOM 2503 C C . ILE B 1 17 ? 23.766 -7.871 18.216 1.00 52.27 10 ILE B C 1
ATOM 2504 O O . ILE B 1 17 ? 23.504 -6.787 18.695 1.00 52.55 10 ILE B O 1
ATOM 2509 N N . GLU B 1 18 ? 24.818 -8.041 17.428 1.00 54.92 11 GLU B N 1
ATOM 2510 C CA . GLU B 1 18 ? 25.715 -6.947 17.038 1.00 55.20 11 GLU B CA 1
ATOM 2511 C C . GLU B 1 18 ? 24.997 -6.057 16.026 1.00 53.81 11 GLU B C 1
ATOM 2512 O O . GLU B 1 18 ? 24.801 -6.469 14.895 1.00 55.69 11 GLU B O 1
ATOM 2518 N N . PRO B 1 19 ? 24.598 -4.831 16.416 1.00 51.50 12 PRO B N 1
ATOM 2519 C CA . PRO B 1 19 ? 23.918 -3.993 15.439 1.00 50.04 12 PRO B CA 1
ATOM 2520 C C . PRO B 1 19 ? 24.857 -3.426 14.380 1.00 48.51 12 PRO B C 1
ATOM 2521 O O . PRO B 1 19 ? 26.071 -3.566 14.479 1.00 46.54 12 PRO B O 1
ATOM 2525 N N . GLU B 1 20 ? 24.276 -2.783 13.379 1.00 48.45 13 GLU B N 1
ATOM 2526 C CA . GLU B 1 20 ? 25.041 -2.002 12.418 1.00 51.50 13 GLU B CA 1
ATOM 2527 C C . GLU B 1 20 ? 25.288 -0.610 12.997 1.00 50.31 13 GLU B C 1
ATOM 2528 O O . GLU B 1 20 ? 24.359 0.159 13.178 1.00 47.21 13 GLU B O 1
ATOM 2534 N N . GLU B 1 21 ? 26.543 -0.319 13.311 1.00 54.00 14 GLU B N 1
ATOM 2535 C CA . GLU B 1 21 ? 26.960 0.997 13.768 1.00 55.23 14 GLU B CA 1
ATOM 2536 C C . GLU B 1 21 ? 26.990 1.934 12.570 1.00 54.24 14 GLU B C 1
ATOM 2537 O O . GLU B 1 21 ? 27.632 1.648 11.567 1.00 55.29 14 GLU B O 1
ATOM 2543 N N . THR B 1 22 ? 26.263 3.033 12.653 1.00 51.09 15 THR B N 1
ATOM 2544 C CA . THR B 1 22 ? 26.208 3.981 11.553 1.00 50.43 15 THR B CA 1
ATOM 2545 C C . THR B 1 22 ? 26.355 5.399 12.115 1.00 49.36 15 THR B C 1
ATOM 2546 O O . THR B 1 22 ? 26.731 5.579 13.268 1.00 49.46 15 THR B O 1
ATOM 2550 N N . ASP B 1 23 ? 26.104 6.399 11.290 1.00 47.55 16 ASP B N 1
ATOM 2551 C CA . ASP B 1 23 ? 25.990 7.764 11.768 1.00 47.40 16 ASP B CA 1
ATOM 2552 C C . ASP B 1 23 ? 24.662 8.335 11.311 1.00 42.55 16 ASP B C 1
ATOM 2553 O O . ASP B 1 23 ? 23.956 7.728 10.510 1.00 41.33 16 ASP B O 1
ATOM 2558 N N . LEU B 1 24 ? 24.313 9.489 11.847 1.00 41.36 17 LEU B N 1
ATOM 2559 C CA . LEU B 1 24 ? 22.998 10.076 11.612 1.00 41.94 17 LEU B CA 1
ATOM 2560 C C . LEU B 1 24 ? 22.782 10.462 10.163 1.00 43.66 17 LEU B C 1
ATOM 2561 O O . LEU B 1 24 ? 21.671 10.317 9.656 1.00 41.89 17 LEU B O 1
ATOM 2566 N N . ARG B 1 25 ? 23.830 10.929 9.485 1.00 46.82 18 ARG B N 1
ATOM 2567 C CA . ARG B 1 25 ? 23.674 11.329 8.088 1.00 49.07 18 ARG B CA 1
ATOM 2568 C C . ARG B 1 25 ? 23.330 10.130 7.195 1.00 44.45 18 ARG B C 1
ATOM 2569 O O . ARG B 1 25 ? 22.670 10.297 6.189 1.00 44.22 18 ARG B O 1
ATOM 2577 N N . ALA B 1 26 ? 23.724 8.923 7.588 1.00 40.73 19 ALA B N 1
ATOM 2578 C CA . ALA B 1 26 ? 23.302 7.717 6.865 1.00 38.87 19 ALA B CA 1
ATOM 2579 C C . ALA B 1 26 ? 21.786 7.499 6.932 1.00 37.29 19 ALA B C 1
ATOM 2580 O O . ALA B 1 26 ? 21.245 6.796 6.101 1.00 37.32 19 ALA B O 1
ATOM 2582 N N . LEU B 1 27 ? 21.115 8.061 7.937 1.00 35.68 20 LEU B N 1
ATOM 2583 C CA . LEU B 1 27 ? 19.651 7.980 8.063 1.00 35.13 20 LEU B CA 1
ATOM 2584 C C . LEU B 1 27 ? 18.924 9.172 7.453 1.00 34.13 20 LEU B C 1
ATOM 2585 O O . LEU B 1 27 ? 17.737 9.343 7.682 1.00 32.76 20 LEU B O 1
ATOM 2590 N N . ALA B 1 28 ? 19.626 10.000 6.685 1.00 34.00 21 ALA B N 1
ATOM 2591 C CA . ALA B 1 28 ? 18.990 11.095 5.945 1.00 34.40 21 ALA B CA 1
ATOM 2592 C C . ALA B 1 28 ? 17.826 10.576 5.100 1.00 33.43 21 ALA B C 1
ATOM 2593 O O . ALA B 1 28 ? 17.965 9.601 4.391 1.00 36.12 21 ALA B O 1
ATOM 2595 N N . GLY B 1 29 ? 16.678 11.235 5.186 1.00 33.57 22 GLY B N 1
ATOM 2596 C CA . GLY B 1 29 ? 15.485 10.805 4.468 1.00 32.47 22 GLY B CA 1
ATOM 2597 C C . GLY B 1 29 ? 14.633 9.769 5.180 1.00 32.55 22 GLY B C 1
ATOM 2598 O O . GLY B 1 29 ? 13.530 9.512 4.743 1.00 34.23 22 GLY B O 1
ATOM 2599 N N . ARG B 1 30 ? 15.108 9.177 6.276 1.00 32.12 23 ARG B N 1
ATOM 2600 C CA . ARG B 1 30 ? 14.316 8.167 6.989 1.00 32.37 23 ARG B CA 1
ATOM 2601 C C . ARG B 1 30 ? 13.323 8.788 7.975 1.00 34.28 23 ARG B C 1
ATOM 2602 O O . ARG B 1 30 ? 13.679 9.660 8.762 1.00 34.55 23 ARG B O 1
ATOM 2610 N N . GLU B 1 31 ? 12.082 8.318 7.924 1.00 36.78 24 GLU B N 1
ATOM 2611 C CA . GLU B 1 31 ? 11.110 8.568 8.962 1.00 38.98 24 GLU B CA 1
ATOM 2612 C C . GLU B 1 31 ? 11.338 7.556 10.065 1.00 37.43 24 GLU B C 1
ATOM 2613 O O . GLU B 1 31 ? 11.438 6.349 9.785 1.00 36.63 24 GLU B O 1
ATOM 2619 N N . ILE B 1 32 ? 11.410 8.035 11.305 1.00 34.24 25 ILE B N 1
ATOM 2620 C CA . ILE B 1 32 ? 11.630 7.161 12.463 1.00 34.92 25 ILE B CA 1
ATOM 2621 C C . ILE B 1 32 ? 10.545 7.383 13.519 1.00 34.87 25 ILE B C 1
ATOM 2622 O O . ILE B 1 32 ? 10.306 8.520 13.952 1.00 36.01 25 ILE B O 1
ATOM 2627 N N . ALA B 1 33 ? 9.904 6.303 13.945 1.00 33.72 26 ALA B N 1
ATOM 2628 C CA . ALA B 1 33 ? 8.972 6.355 15.071 1.00 33.46 26 ALA B CA 1
ATOM 2629 C C . ALA B 1 33 ? 9.742 6.194 16.375 1.00 32.91 26 ALA B C 1
ATOM 2630 O O . ALA B 1 33 ? 10.208 5.110 16.710 1.00 32.28 26 ALA B O 1
ATOM 2632 N N . ILE B 1 34 ? 9.856 7.291 17.113 1.00 34.39 27 ILE B N 1
ATOM 2633 C CA . ILE B 1 34 ? 10.619 7.326 18.343 1.00 33.32 27 ILE B CA 1
ATOM 2634 C C . ILE B 1 34 ? 9.655 7.175 19.506 1.00 35.57 27 ILE B C 1
ATOM 2635 O O . ILE B 1 34 ? 8.695 7.932 19.625 1.00 35.69 27 ILE B O 1
ATOM 2640 N N . ASP B 1 35 ? 9.903 6.182 20.360 1.00 36.35 28 ASP B N 1
ATOM 2641 C CA . ASP B 1 35 ? 9.117 6.029 21.564 1.00 37.33 28 ASP B CA 1
ATOM 2642 C C . ASP B 1 35 ? 9.332 7.247 22.451 1.00 36.66 28 ASP B C 1
ATOM 2643 O O . ASP B 1 35 ? 10.450 7.503 22.900 1.00 34.56 28 ASP B O 1
ATOM 2648 N N . ALA B 1 36 ? 8.255 7.972 22.719 1.00 37.95 29 ALA B N 1
ATOM 2649 C CA . ALA B 1 36 ? 8.345 9.256 23.422 1.00 38.60 29 ALA B CA 1
ATOM 2650 C C . ALA B 1 36 ? 8.756 9.084 24.883 1.00 40.12 29 ALA B C 1
ATOM 2651 O O . ALA B 1 36 ? 9.591 9.844 25.400 1.00 38.68 29 ALA B O 1
ATOM 2653 N N . PHE B 1 37 ? 8.175 8.087 25.549 1.00 40.13 30 PHE B N 1
ATOM 2654 C CA . PHE B 1 37 ? 8.481 7.861 26.949 1.00 42.02 30 PHE B CA 1
ATOM 2655 C C . PHE B 1 37 ? 9.959 7.521 27.095 1.00 40.54 30 PHE B C 1
ATOM 2656 O O . PHE B 1 37 ? 10.641 8.058 27.970 1.00 39.90 30 PHE B O 1
ATOM 2664 N N . ASN B 1 38 ? 10.477 6.675 26.212 1.00 38.94 31 ASN B N 1
ATOM 2665 C CA . ASN B 1 38 ? 11.895 6.346 26.288 1.00 37.77 31 ASN B CA 1
ATOM 2666 C C . ASN B 1 38 ? 12.781 7.566 26.018 1.00 37.50 31 ASN B C 1
ATOM 2667 O O . ASN B 1 38 ? 13.753 7.792 26.717 1.00 39.51 31 ASN B O 1
ATOM 2672 N N . ALA B 1 39 ? 12.442 8.351 25.002 1.00 37.70 32 ALA B N 1
ATOM 2673 C CA . ALA B 1 39 ? 13.184 9.570 24.692 1.00 36.85 32 ALA B CA 1
ATOM 2674 C C . ALA B 1 39 ? 13.189 10.546 25.866 1.00 38.82 32 ALA B C 1
ATOM 2675 O O . ALA B 1 39 ? 14.238 11.054 26.240 1.00 39.28 32 ALA B O 1
ATOM 2677 N N . LEU B 1 40 ? 12.021 10.808 26.441 1.00 40.71 33 LEU B N 1
ATOM 2678 C CA . LEU B 1 40 ? 11.921 11.761 27.544 1.00 43.92 33 LEU B CA 1
ATOM 2679 C C . LEU B 1 40 ? 12.721 11.289 28.752 1.00 44.50 33 LEU B C 1
ATOM 2680 O O . LEU B 1 40 ? 13.370 12.101 29.441 1.00 42.80 33 LEU B O 1
ATOM 2685 N N . TYR B 1 41 ? 12.704 9.979 28.991 1.00 44.11 34 TYR B N 1
ATOM 2686 C CA . TYR B 1 41 ? 13.519 9.404 30.056 1.00 46.44 34 TYR B CA 1
ATOM 2687 C C . TYR B 1 41 ? 15.014 9.672 29.845 1.00 45.35 34 TYR B C 1
ATOM 2688 O O . TYR B 1 41 ? 15.709 10.065 30.789 1.00 47.85 34 TYR B O 1
ATOM 2697 N N . GLN B 1 42 ? 15.508 9.484 28.620 1.00 42.27 35 GLN B N 1
ATOM 2698 C CA . GLN B 1 42 ? 16.905 9.824 28.315 1.00 41.70 35 GLN B CA 1
ATOM 2699 C C . GLN B 1 42 ? 17.162 11.301 28.593 1.00 41.95 35 GLN B C 1
ATOM 2700 O O . GLN B 1 42 ? 18.178 11.664 29.194 1.00 42.38 35 GLN B O 1
ATOM 2706 N N . PHE B 1 43 ? 16.251 12.154 28.151 1.00 40.25 36 PHE B N 1
ATOM 2707 C CA . PHE B 1 43 ? 16.438 13.594 28.345 1.00 41.53 36 PHE B CA 1
ATOM 2708 C C . PHE B 1 43 ? 16.451 13.925 29.837 1.00 44.96 36 PHE B C 1
ATOM 2709 O O . PHE B 1 43 ? 17.318 14.670 30.292 1.00 46.65 36 PHE B O 1
ATOM 2717 N N . LEU B 1 44 ? 15.522 13.346 30.604 1.00 47.07 37 LEU B N 1
ATOM 2718 C CA . LEU B 1 44 ? 15.416 13.666 32.033 1.00 49.70 37 LEU B CA 1
ATOM 2719 C C . LEU B 1 44 ? 16.605 13.165 32.840 1.00 51.61 37 LEU B C 1
ATOM 2720 O O . LEU B 1 44 ? 16.976 13.793 33.809 1.00 53.52 37 LEU B O 1
ATOM 2725 N N . THR B 1 45 ? 17.214 12.062 32.426 1.00 52.34 38 THR B N 1
ATOM 2726 C CA . THR B 1 45 ? 18.319 11.472 33.180 1.00 53.53 38 THR B CA 1
ATOM 2727 C C . THR B 1 45 ? 19.709 11.870 32.685 1.00 53.59 38 THR B C 1
ATOM 2728 O O . THR B 1 45 ? 20.678 11.676 33.398 1.00 55.79 38 THR B O 1
ATOM 2732 N N . THR B 1 46 ? 19.829 12.413 31.479 1.00 54.40 39 THR B N 1
ATOM 2733 C CA . THR B 1 46 ? 21.163 12.734 30.944 1.00 55.09 39 THR B CA 1
ATOM 2734 C C . THR B 1 46 ? 21.440 14.222 30.675 1.00 55.51 39 THR B C 1
ATOM 2735 O O . THR B 1 46 ? 22.594 14.589 30.461 1.00 59.61 39 THR B O 1
ATOM 2739 N N . ILE B 1 47 ? 20.413 15.065 30.659 1.00 52.91 40 ILE B N 1
ATOM 2740 C CA . ILE B 1 47 ? 20.610 16.489 30.420 1.00 52.30 40 ILE B CA 1
ATOM 2741 C C . ILE B 1 47 ? 20.550 17.208 31.763 1.00 56.05 40 ILE B C 1
ATOM 2742 O O . ILE B 1 47 ? 19.475 17.368 32.343 1.00 56.85 40 ILE B O 1
ATOM 2747 N N . MET B 1 48 ? 21.711 17.620 32.266 1.00 59.11 41 MET B N 1
ATOM 2748 C CA . MET B 1 48 ? 21.824 18.110 33.641 1.00 65.63 41 MET B CA 1
ATOM 2749 C C . MET B 1 48 ? 22.806 19.258 33.811 1.00 66.85 41 MET B C 1
ATOM 2750 O O . MET B 1 48 ? 23.634 19.521 32.953 1.00 65.53 41 MET B O 1
ATOM 2755 N N . LYS B 1 49 ? 22.695 19.927 34.951 1.00 70.60 42 LYS B N 1
ATOM 2756 C CA . LYS B 1 49 ? 23.525 21.074 35.297 1.00 72.19 42 LYS B CA 1
ATOM 2757 C C . LYS B 1 49 ? 23.936 20.924 36.751 1.00 71.65 42 LYS B C 1
ATOM 2758 O O . LYS B 1 49 ? 23.094 20.581 37.570 1.00 73.68 42 LYS B O 1
ATOM 2764 N N . ARG B 1 52 ? 22.032 18.045 38.809 1.00 75.63 45 ARG B N 1
ATOM 2765 C CA . ARG B 1 52 ? 20.567 17.935 38.775 1.00 78.57 45 ARG B CA 1
ATOM 2766 C C . ARG B 1 52 ? 19.969 18.274 37.378 1.00 75.18 45 ARG B C 1
ATOM 2767 O O . ARG B 1 52 ? 20.650 18.856 36.522 1.00 74.85 45 ARG B O 1
ATOM 2775 N N . PRO B 1 53 ? 18.697 17.890 37.132 1.00 69.73 46 PRO B N 1
ATOM 2776 C CA . PRO B 1 53 ? 18.066 18.249 35.861 1.00 65.23 46 PRO B CA 1
ATOM 2777 C C . PRO B 1 53 ? 17.962 19.762 35.686 1.00 62.84 46 PRO B C 1
ATOM 2778 O O . PRO B 1 53 ? 17.990 20.503 36.669 1.00 60.95 46 PRO B O 1
ATOM 2782 N N . LEU B 1 54 ? 17.843 20.207 34.436 1.00 57.72 47 LEU B N 1
ATOM 2783 C CA . LEU B 1 54 ? 17.685 21.632 34.155 1.00 56.40 47 LEU B CA 1
ATOM 2784 C C . LEU B 1 54 ? 16.329 22.081 34.677 1.00 56.29 47 LEU B C 1
ATOM 2785 O O . LEU B 1 54 ? 15.360 21.319 34.652 1.00 55.56 47 LEU B O 1
ATOM 2790 N N . MET B 1 55 ? 16.274 23.310 35.175 1.00 58.33 48 MET B N 1
ATOM 2791 C CA . MET B 1 55 ? 15.049 23.871 35.727 1.00 60.74 48 MET B CA 1
ATOM 2792 C C . MET B 1 55 ? 14.863 25.316 35.289 1.00 59.86 48 MET B C 1
ATOM 2793 O O . MET B 1 55 ? 15.827 26.016 35.031 1.00 57.24 48 MET B O 1
ATOM 2798 N N . ASP B 1 56 ? 13.610 25.747 35.218 1.00 60.58 49 ASP B N 1
ATOM 2799 C CA . ASP B 1 56 ? 13.293 27.142 34.989 1.00 61.39 49 ASP B CA 1
ATOM 2800 C C . ASP B 1 56 ? 13.380 27.894 36.324 1.00 64.98 49 ASP B C 1
ATOM 2801 O O . ASP B 1 56 ? 13.626 27.286 37.369 1.00 64.83 49 ASP B O 1
ATOM 2806 N N . SER B 1 57 ? 13.194 29.207 36.295 1.00 66.14 50 SER B N 1
ATOM 2807 C CA . SER B 1 57 ? 13.399 30.026 37.495 1.00 71.25 50 SER B CA 1
ATOM 2808 C C . SER B 1 57 ? 12.350 29.797 38.589 1.00 75.02 50 SER B C 1
ATOM 2809 O O . SER B 1 57 ? 12.498 30.315 39.681 1.00 77.42 50 SER B O 1
ATOM 2812 N N . ARG B 1 58 ? 11.291 29.051 38.283 1.00 76.91 51 ARG B N 1
ATOM 2813 C CA . ARG B 1 58 ? 10.303 28.653 39.280 1.00 80.68 51 ARG B CA 1
ATOM 2814 C C . ARG B 1 58 ? 10.577 27.235 39.797 1.00 81.01 51 ARG B C 1
ATOM 2815 O O . ARG B 1 58 ? 9.749 26.669 40.502 1.00 83.06 51 ARG B O 1
ATOM 2823 N N . GLY B 1 59 ? 11.718 26.651 39.428 1.00 78.80 52 GLY B N 1
ATOM 2824 C CA . GLY B 1 59 ? 12.117 25.331 39.921 1.00 76.95 52 GLY B CA 1
ATOM 2825 C C . GLY B 1 59 ? 11.526 24.126 39.212 1.00 73.92 52 GLY B C 1
ATOM 2826 O O . GLY B 1 59 ? 11.769 23.001 39.633 1.00 71.71 52 GLY B O 1
ATOM 2827 N N . ARG B 1 60 ? 10.775 24.347 38.133 1.00 73.25 53 ARG B N 1
ATOM 2828 C CA . ARG B 1 60 ? 10.164 23.255 37.365 1.00 71.22 53 ARG B CA 1
ATOM 2829 C C . ARG B 1 60 ? 11.171 22.652 36.396 1.00 66.68 53 ARG B C 1
ATOM 2830 O O . ARG B 1 60 ? 11.939 23.371 35.766 1.00 65.56 53 ARG B O 1
ATOM 2838 N N . ILE B 1 61 ? 11.131 21.332 36.244 1.00 64.99 54 ILE B N 1
ATOM 2839 C CA . ILE B 1 61 ? 12.067 20.614 35.373 1.00 60.96 54 ILE B CA 1
ATOM 2840 C C . ILE B 1 61 ? 11.901 21.091 33.940 1.00 57.55 54 ILE B C 1
ATOM 2841 O O . ILE B 1 61 ? 10.781 21.327 33.494 1.00 57.25 54 ILE B O 1
ATOM 2846 N N . THR B 1 62 ? 13.017 21.224 33.225 1.00 53.93 55 THR B N 1
ATOM 2847 C CA . THR B 1 62 ? 13.004 21.577 31.797 1.00 51.68 55 THR B CA 1
ATOM 2848 C C . THR B 1 62 ? 13.879 20.695 30.905 1.00 48.09 55 THR B C 1
ATOM 2849 O O . THR B 1 62 ? 13.859 20.863 29.689 1.00 45.74 55 THR B O 1
ATOM 2853 N N . SER B 1 63 ? 14.633 19.764 31.493 1.00 47.44 56 SER B N 1
ATOM 2854 C CA . SER B 1 63 ? 15.499 18.861 30.729 1.00 46.11 56 SER B CA 1
ATOM 2855 C C . SER B 1 63 ? 14.764 18.178 29.577 1.00 44.13 56 SER B C 1
ATOM 2856 O O . SER B 1 63 ? 15.331 17.979 28.510 1.00 42.30 56 SER B O 1
ATOM 2859 N N . HIS B 1 64 ? 13.524 17.786 29.827 1.00 44.90 57 HIS B N 1
ATOM 2860 C CA . HIS B 1 64 ? 12.701 17.138 28.816 1.00 45.10 57 HIS B CA 1
ATOM 2861 C C . HIS B 1 64 ? 12.396 18.053 27.628 1.00 43.55 57 HIS B C 1
ATOM 2862 O O . HIS B 1 64 ? 12.431 17.616 26.474 1.00 42.10 57 HIS B O 1
ATOM 2869 N N . LEU B 1 65 ? 12.101 19.316 27.912 1.00 43.31 58 LEU B N 1
ATOM 2870 C CA . LEU B 1 65 ? 11.798 20.283 26.866 1.00 41.91 58 LEU B CA 1
ATOM 2871 C C . LEU B 1 65 ? 13.071 20.664 26.112 1.00 39.80 58 LEU B C 1
ATOM 2872 O O . LEU B 1 65 ? 13.071 20.833 24.901 1.00 37.08 58 LEU B O 1
ATOM 2877 N N . ASN B 1 66 ? 14.158 20.787 26.857 1.00 40.21 59 ASN B N 1
ATOM 2878 C CA . ASN B 1 66 ? 15.441 21.089 26.284 1.00 40.23 59 ASN B CA 1
ATOM 2879 C C . ASN B 1 66 ? 15.816 20.015 25.264 1.00 37.91 59 ASN B C 1
ATOM 2880 O O . ASN B 1 66 ? 16.054 20.316 24.102 1.00 36.18 59 ASN B O 1
ATOM 2885 N N . GLY B 1 67 ? 15.840 18.760 25.693 1.00 38.06 60 GLY B N 1
ATOM 2886 C CA . GLY B 1 67 ? 16.186 17.650 24.794 1.00 36.04 60 GLY B CA 1
ATOM 2887 C C . GLY B 1 67 ? 15.232 17.550 23.629 1.00 35.22 60 GLY B C 1
ATOM 2888 O O . GLY B 1 67 ? 15.635 17.436 22.469 1.00 34.15 60 GLY B O 1
ATOM 2889 N N . LEU B 1 68 ? 13.946 17.626 23.918 1.00 36.06 61 LEU B N 1
ATOM 2890 C CA . LEU B 1 68 ? 12.964 17.449 22.864 1.00 36.13 61 LEU B CA 1
ATOM 2891 C C . LEU B 1 68 ? 13.080 18.541 21.797 1.00 35.76 61 LEU B C 1
ATOM 2892 O O . LEU B 1 68 ? 12.939 18.261 20.617 1.00 34.96 61 LEU B O 1
ATOM 2897 N N . LEU B 1 69 ? 13.352 19.785 22.205 1.00 36.69 62 LEU B N 1
ATOM 2898 C CA . LEU B 1 69 ? 13.545 20.859 21.228 1.00 35.32 62 LEU B CA 1
ATOM 2899 C C . LEU B 1 69 ? 14.869 20.682 20.476 1.00 34.08 62 LEU B C 1
ATOM 2900 O O . LEU B 1 69 ? 14.891 20.489 19.265 1.00 33.75 62 LEU B O 1
ATOM 2905 N N . TYR B 1 70 ? 15.975 20.759 21.205 1.00 33.20 63 TYR B N 1
ATOM 2906 C CA . TYR B 1 70 ? 17.276 20.885 20.567 1.00 32.52 63 TYR B CA 1
ATOM 2907 C C . TYR B 1 70 ? 17.752 19.603 19.877 1.00 31.46 63 TYR B C 1
ATOM 2908 O O . TYR B 1 70 ? 18.380 19.666 18.835 1.00 32.33 63 TYR B O 1
ATOM 2917 N N . ARG B 1 71 ? 17.470 18.444 20.457 1.00 33.20 64 ARG B N 1
ATOM 2918 C CA . ARG B 1 71 ? 17.865 17.192 19.815 1.00 32.98 64 ARG B CA 1
ATOM 2919 C C . ARG B 1 71 ? 16.982 16.811 18.637 1.00 33.28 64 ARG B C 1
ATOM 2920 O O . ARG B 1 71 ? 17.461 16.218 17.686 1.00 32.94 64 ARG B O 1
ATOM 2928 N N . THR B 1 72 ? 15.697 17.140 18.698 1.00 34.41 65 THR B N 1
ATOM 2929 C CA . THR B 1 72 ? 14.842 16.938 17.548 1.00 33.22 65 THR B CA 1
ATOM 2930 C C . THR B 1 72 ? 15.330 17.813 16.381 1.00 33.32 65 THR B C 1
ATOM 2931 O O . THR B 1 72 ? 15.361 17.361 15.226 1.00 32.11 65 THR B O 1
ATOM 2935 N N . VAL B 1 73 ? 15.726 19.055 16.673 1.00 31.13 66 VAL B N 1
ATOM 2936 C CA . VAL B 1 73 ? 16.229 19.928 15.608 1.00 31.18 66 VAL B CA 1
ATOM 2937 C C . VAL B 1 73 ? 17.479 19.315 15.002 1.00 31.55 66 VAL B C 1
ATOM 2938 O O . VAL B 1 73 ? 17.639 19.311 13.777 1.00 31.31 66 VAL B O 1
ATOM 2942 N N . ASN B 1 74 ? 18.365 18.796 15.853 1.00 31.74 67 ASN B N 1
ATOM 2943 C CA . ASN B 1 74 ? 19.585 18.154 15.364 1.00 33.29 67 ASN B CA 1
ATOM 2944 C C . ASN B 1 74 ? 19.259 16.990 14.435 1.00 33.29 67 ASN B C 1
ATOM 2945 O O . ASN B 1 74 ? 19.862 16.857 13.396 1.00 33.92 67 ASN B O 1
ATOM 2950 N N . LEU B 1 75 ? 18.302 16.155 14.820 1.00 33.29 68 LEU B N 1
ATOM 2951 C CA . LEU B 1 75 ? 17.893 15.025 13.973 1.00 33.90 68 LEU B CA 1
ATOM 2952 C C . LEU B 1 75 ? 17.376 15.477 12.603 1.00 32.85 68 LEU B C 1
ATOM 2953 O O . LEU B 1 75 ? 17.772 14.943 11.568 1.00 32.63 68 LEU B O 1
ATOM 2958 N N . VAL B 1 76 ? 16.525 16.491 12.589 1.00 32.40 69 VAL B N 1
ATOM 2959 C CA . VAL B 1 76 ? 16.011 17.003 11.321 1.00 31.59 69 VAL B CA 1
ATOM 2960 C C . VAL B 1 76 ? 17.124 17.625 10.462 1.00 33.94 69 VAL B C 1
ATOM 2961 O O . VAL B 1 76 ? 17.112 17.474 9.231 1.00 33.50 69 VAL B O 1
ATOM 2965 N N . GLU B 1 77 ? 18.099 18.292 11.095 1.00 34.69 70 GLU B N 1
ATOM 2966 C CA . GLU B 1 77 ? 19.290 18.771 10.380 1.00 35.59 70 GLU B CA 1
ATOM 2967 C C . GLU B 1 77 ? 20.095 17.657 9.739 1.00 36.21 70 GLU B C 1
ATOM 2968 O O . GLU B 1 77 ? 20.693 17.868 8.711 1.00 35.24 70 GLU B O 1
ATOM 2974 N N . GLU B 1 78 ? 20.111 16.462 10.328 1.00 37.73 71 GLU B N 1
ATOM 2975 C CA . GLU B 1 78 ? 20.744 15.318 9.658 1.00 39.66 71 GLU B CA 1
ATOM 2976 C C . GLU B 1 78 ? 19.828 14.664 8.602 1.00 37.69 71 GLU B C 1
ATOM 2977 O O . GLU B 1 78 ? 20.213 13.706 7.964 1.00 41.28 71 GLU B O 1
ATOM 2983 N N . GLY B 1 79 ? 18.624 15.188 8.407 1.00 37.29 72 GLY B N 1
ATOM 2984 C CA . GLY B 1 79 ? 17.696 14.688 7.396 1.00 36.27 72 GLY B CA 1
ATOM 2985 C C . GLY B 1 79 ? 16.759 13.617 7.928 1.00 36.24 72 GLY B C 1
ATOM 2986 O O . GLY B 1 79 ? 16.065 12.958 7.152 1.00 37.44 72 GLY B O 1
ATOM 2987 N N . ILE B 1 80 ? 16.720 13.444 9.246 1.00 36.35 73 ILE B N 1
ATOM 2988 C CA . ILE B 1 80 ? 15.842 12.450 9.860 1.00 37.02 73 ILE B CA 1
ATOM 2989 C C . ILE B 1 80 ? 14.518 13.106 10.168 1.00 36.77 73 ILE B C 1
ATOM 2990 O O . ILE B 1 80 ? 14.478 14.234 10.644 1.00 35.74 73 ILE B O 1
ATOM 2995 N N . LYS B 1 81 ? 13.438 12.393 9.873 1.00 37.44 74 LYS B N 1
ATOM 2996 C CA . LYS B 1 81 ? 12.078 12.871 10.113 1.00 37.31 74 LYS B CA 1
ATOM 2997 C C . LYS B 1 81 ? 11.444 12.068 11.257 1.00 35.26 74 LYS B C 1
ATOM 2998 O O . LYS B 1 81 ? 10.943 10.962 11.062 1.00 34.36 74 LYS B O 1
ATOM 3004 N N . PRO B 1 82 ? 11.488 12.621 12.464 1.00 33.47 75 PRO B N 1
ATOM 3005 C CA . PRO B 1 82 ? 11.012 11.879 13.616 1.00 33.61 75 PRO B CA 1
ATOM 3006 C C . PRO B 1 82 ? 9.510 12.014 13.807 1.00 32.94 75 PRO B C 1
ATOM 3007 O O . PRO B 1 82 ? 8.928 13.049 13.485 1.00 34.51 75 PRO B O 1
ATOM 3011 N N . VAL B 1 83 ? 8.894 10.962 14.319 1.00 33.16 76 VAL B N 1
ATOM 3012 C CA . VAL B 1 83 ? 7.541 11.056 14.847 1.00 34.94 76 VAL B CA 1
ATOM 3013 C C . VAL B 1 83 ? 7.595 10.452 16.250 1.00 35.15 76 VAL B C 1
ATOM 3014 O O . VAL B 1 83 ? 8.154 9.376 16.447 1.00 36.65 76 VAL B O 1
ATOM 3018 N N . TYR B 1 84 ? 7.073 11.181 17.230 1.00 35.85 77 TYR B N 1
ATOM 3019 C CA . TYR B 1 84 ? 7.120 10.740 18.615 1.00 35.16 77 TYR B CA 1
ATOM 3020 C C . TYR B 1 84 ? 5.833 10.031 18.948 1.00 35.29 77 TYR B C 1
ATOM 3021 O O . TYR B 1 84 ? 4.763 10.501 18.584 1.00 36.22 77 TYR B O 1
ATOM 3030 N N . VAL B 1 85 ? 5.936 8.890 19.612 1.00 34.55 78 VAL B N 1
ATOM 3031 C CA . VAL B 1 85 ? 4.762 8.072 19.883 1.00 36.58 78 VAL B CA 1
ATOM 3032 C C . VAL B 1 85 ? 4.652 7.872 21.380 1.00 37.72 78 VAL B C 1
ATOM 3033 O O . VAL B 1 85 ? 5.598 7.398 22.022 1.00 36.60 78 VAL B O 1
ATOM 3037 N N . PHE B 1 86 ? 3.491 8.228 21.926 1.00 40.65 79 PHE B N 1
ATOM 3038 C CA . PHE B 1 86 ? 3.288 8.247 23.366 1.00 43.44 79 PHE B CA 1
ATOM 3039 C C . PHE B 1 86 ? 2.486 7.054 23.859 1.00 46.36 79 PHE B C 1
ATOM 3040 O O . PHE B 1 86 ? 1.460 6.719 23.273 1.00 45.31 79 PHE B O 1
ATOM 3048 N N . ASP B 1 87 ? 2.972 6.434 24.942 1.00 50.31 80 ASP B N 1
ATOM 3049 C CA . ASP B 1 87 ? 2.246 5.387 25.690 1.00 53.31 80 ASP B CA 1
ATOM 3050 C C . ASP B 1 87 ? 0.827 5.799 26.013 1.00 55.35 80 ASP B C 1
ATOM 3051 O O . ASP B 1 87 ? 0.566 6.954 26.337 1.00 54.51 80 ASP B O 1
ATOM 3056 N N . GLY B 1 88 ? -0.083 4.843 25.886 1.00 57.09 81 GLY B N 1
ATOM 3057 C CA . GLY B 1 88 ? -1.434 4.966 26.404 1.00 61.06 81 GLY B CA 1
ATOM 3058 C C . GLY B 1 88 ? -1.531 4.122 27.663 1.00 63.15 81 GLY B C 1
ATOM 3059 O O . GLY B 1 88 ? -0.563 4.000 28.410 1.00 61.27 81 GLY B O 1
ATOM 3060 N N . GLU B 1 89 ? -2.692 3.521 27.886 1.00 68.18 82 GLU B N 1
ATOM 3061 C CA . GLU B 1 89 ? -2.886 2.645 29.036 1.00 71.54 82 GLU B CA 1
ATOM 3062 C C . GLU B 1 89 ? -2.189 1.303 28.814 1.00 66.88 82 GLU B C 1
ATOM 3063 O O . GLU B 1 89 ? -2.459 0.626 27.828 1.00 63.56 82 GLU B O 1
ATOM 3069 N N . PRO B 1 90 ? -1.305 0.900 29.743 1.00 65.76 83 PRO B N 1
ATOM 3070 C CA . PRO B 1 90 ? -0.633 -0.385 29.589 1.00 64.18 83 PRO B CA 1
ATOM 3071 C C . PRO B 1 90 ? -1.611 -1.550 29.708 1.00 65.48 83 PRO B C 1
ATOM 3072 O O . PRO B 1 90 ? -2.708 -1.367 30.224 1.00 66.63 83 PRO B O 1
ATOM 3076 N N . PRO B 1 91 ? -1.222 -2.743 29.230 1.00 65.28 84 PRO B N 1
ATOM 3077 C CA . PRO B 1 91 ? -2.067 -3.938 29.411 1.00 66.64 84 PRO B CA 1
ATOM 3078 C C . PRO B 1 91 ? -2.230 -4.387 30.876 1.00 69.09 84 PRO B C 1
ATOM 3079 O O . PRO B 1 91 ? -1.424 -4.010 31.734 1.00 68.89 84 PRO B O 1
ATOM 3083 N N . LEU B 1 131 ? 5.858 8.346 33.739 1.00 77.90 124 LEU B N 1
ATOM 3084 C CA . LEU B 1 131 ? 6.228 9.755 33.643 1.00 77.23 124 LEU B CA 1
ATOM 3085 C C . LEU B 1 131 ? 5.090 10.642 34.100 1.00 75.70 124 LEU B C 1
ATOM 3086 O O . LEU B 1 131 ? 3.950 10.466 33.669 1.00 75.29 124 LEU B O 1
ATOM 3091 N N . ASP B 1 132 ? 5.415 11.617 34.940 1.00 74.65 125 ASP B N 1
ATOM 3092 C CA . ASP B 1 132 ? 4.451 12.625 35.371 1.00 76.69 125 ASP B CA 1
ATOM 3093 C C . ASP B 1 132 ? 3.683 13.187 34.162 1.00 75.24 125 ASP B C 1
ATOM 3094 O O . ASP B 1 132 ? 4.296 13.606 33.173 1.00 71.24 125 ASP B O 1
ATOM 3099 N N . GLU B 1 133 ? 2.352 13.189 34.237 1.00 76.20 126 GLU B N 1
ATOM 3100 C CA . GLU B 1 133 ? 1.501 13.590 33.103 1.00 75.95 126 GLU B CA 1
ATOM 3101 C C . GLU B 1 133 ? 1.763 15.033 32.608 1.00 74.35 126 GLU B C 1
ATOM 3102 O O . GLU B 1 133 ? 1.609 15.316 31.411 1.00 68.97 126 GLU B O 1
ATOM 3108 N N . SER B 1 134 ? 2.174 15.936 33.504 1.00 73.18 127 SER B N 1
ATOM 3109 C CA . SER B 1 134 ? 2.504 17.305 33.087 1.00 70.97 127 SER B CA 1
ATOM 3110 C C . SER B 1 134 ? 3.726 17.359 32.142 1.00 66.58 127 SER B C 1
ATOM 3111 O O . SER B 1 134 ? 3.766 18.176 31.224 1.00 63.43 127 SER B O 1
ATOM 3114 N N . LEU B 1 135 ? 4.702 16.475 32.347 1.00 63.76 128 LEU B N 1
ATOM 3115 C CA . LEU B 1 135 ? 5.839 16.378 31.424 1.00 60.83 128 LEU B CA 1
ATOM 3116 C C . LEU B 1 135 ? 5.371 15.946 30.043 1.00 57.52 128 LEU B C 1
ATOM 3117 O O . LEU B 1 135 ? 5.883 16.423 29.032 1.00 55.47 128 LEU B O 1
ATOM 3122 N N . VAL B 1 136 ? 4.411 15.029 30.017 1.00 56.94 129 VAL B N 1
ATOM 3123 C CA . VAL B 1 136 ? 3.869 14.492 28.779 1.00 55.83 129 VAL B CA 1
ATOM 3124 C C . VAL B 1 136 ? 3.083 15.553 28.019 1.00 57.30 129 VAL B C 1
ATOM 3125 O O . VAL B 1 136 ? 3.259 15.698 26.806 1.00 54.57 129 VAL B O 1
ATOM 3129 N N . GLU B 1 137 ? 2.236 16.310 28.722 1.00 61.03 130 GLU B N 1
ATOM 3130 C CA . GLU B 1 137 ? 1.525 17.426 28.080 1.00 62.20 130 GLU B CA 1
ATOM 3131 C C . GLU B 1 137 ? 2.483 18.525 27.604 1.00 58.14 130 GLU B C 1
ATOM 3132 O O . GLU B 1 137 ? 2.274 19.095 26.534 1.00 58.07 130 GLU B O 1
ATOM 3138 N N . ASP B 1 138 ? 3.516 18.829 28.390 1.00 54.62 131 ASP B N 1
ATOM 3139 C CA . ASP B 1 138 ? 4.555 19.752 27.936 1.00 53.33 131 ASP B CA 1
ATOM 3140 C C . ASP B 1 138 ? 5.110 19.282 26.583 1.00 50.97 131 ASP B C 1
ATOM 3141 O O . ASP B 1 138 ? 5.230 20.067 25.638 1.00 49.14 131 ASP B O 1
ATOM 3146 N N . ALA B 1 139 ? 5.461 18.002 26.514 1.00 48.88 132 ALA B N 1
ATOM 3147 C CA . ALA B 1 139 ? 6.045 17.424 25.315 1.00 47.41 132 ALA B CA 1
ATOM 3148 C C . ALA B 1 139 ? 5.127 17.593 24.104 1.00 47.63 132 ALA B C 1
ATOM 3149 O O . ALA B 1 139 ? 5.559 18.066 23.052 1.00 44.35 132 ALA B O 1
ATOM 3151 N N . LYS B 1 140 ? 3.851 17.253 24.269 1.00 47.35 133 LYS B N 1
ATOM 3152 C CA . LYS B 1 140 ? 2.894 17.379 23.173 1.00 46.52 133 LYS B CA 1
ATOM 3153 C C . LYS B 1 140 ? 2.698 18.812 22.718 1.00 45.82 133 LYS B C 1
ATOM 3154 O O . LYS B 1 140 ? 2.610 19.075 21.526 1.00 45.81 133 LYS B O 1
ATOM 3160 N N . ARG B 1 141 ? 2.612 19.736 23.667 1.00 47.64 134 ARG B N 1
ATOM 3161 C CA . ARG B 1 141 ? 2.496 21.160 23.347 1.00 48.47 134 ARG B CA 1
ATOM 3162 C C . ARG B 1 141 ? 3.710 21.615 22.558 1.00 45.33 134 ARG B C 1
ATOM 3163 O O . ARG B 1 141 ? 3.584 22.278 21.534 1.00 44.43 134 ARG B O 1
ATOM 3171 N N . LEU B 1 142 ? 4.894 21.250 23.033 1.00 44.22 135 LEU B N 1
ATOM 3172 C CA . LEU B 1 142 ? 6.125 21.611 22.333 1.00 43.39 135 LEU B CA 1
ATOM 3173 C C . LEU B 1 142 ? 6.151 21.102 20.899 1.00 41.43 135 LEU B C 1
ATOM 3174 O O . LEU B 1 142 ? 6.427 21.873 19.976 1.00 39.96 135 LEU B O 1
ATOM 3179 N N . LEU B 1 143 ? 5.863 19.813 20.707 1.00 40.46 136 LEU B N 1
ATOM 3180 C CA . LEU B 1 143 ? 5.918 19.216 19.366 1.00 39.25 136 LEU B CA 1
ATOM 3181 C C . LEU B 1 143 ? 4.906 19.862 18.412 1.00 40.22 136 LEU B C 1
ATOM 3182 O O . LEU B 1 143 ? 5.211 20.093 17.237 1.00 40.45 136 LEU B O 1
ATOM 3187 N N . ASP B 1 144 ? 3.711 20.168 18.915 1.00 42.00 137 ASP B N 1
ATOM 3188 C CA . ASP B 1 144 ? 2.717 20.904 18.134 1.00 43.15 137 ASP B CA 1
ATOM 3189 C C . ASP B 1 144 ? 3.268 22.254 17.681 1.00 41.64 137 ASP B C 1
ATOM 3190 O O . ASP B 1 144 ? 3.120 22.616 16.532 1.00 38.89 137 ASP B O 1
ATOM 3195 N N . LEU B 1 145 ? 3.928 22.974 18.581 1.00 42.75 138 LEU B N 1
ATOM 3196 C CA . LEU B 1 145 ? 4.541 24.267 18.247 1.00 44.08 138 LEU B CA 1
ATOM 3197 C C . LEU B 1 145 ? 5.688 24.126 17.254 1.00 42.44 138 LEU B C 1
ATOM 3198 O O . LEU B 1 145 ? 5.914 25.010 16.438 1.00 43.15 138 LEU B O 1
ATOM 3203 N N . MET B 1 146 ? 6.403 23.012 17.337 1.00 41.13 139 MET B N 1
ATOM 3204 C CA . MET B 1 146 ? 7.507 22.737 16.437 1.00 39.40 139 MET B CA 1
ATOM 3205 C C . MET B 1 146 ? 7.030 22.223 15.087 1.00 39.88 139 MET B C 1
ATOM 3206 O O . MET B 1 146 ? 7.789 22.249 14.125 1.00 39.54 139 MET B O 1
ATOM 3211 N N . GLY B 1 147 ? 5.787 21.758 15.013 1.00 40.45 140 GLY B N 1
ATOM 3212 C CA . GLY B 1 147 ? 5.260 21.142 13.794 1.00 40.21 140 GLY B CA 1
ATOM 3213 C C . GLY B 1 147 ? 5.686 19.687 13.620 1.00 37.77 140 GLY B C 1
ATOM 3214 O O . GLY B 1 147 ? 5.555 19.122 12.534 1.00 39.08 140 GLY B O 1
ATOM 3215 N N . ILE B 1 148 ? 6.175 19.075 14.684 1.00 35.92 141 ILE B N 1
ATOM 3216 C CA . ILE B 1 148 ? 6.682 17.711 14.631 1.00 36.31 141 ILE B CA 1
ATOM 3217 C C . ILE B 1 148 ? 5.537 16.764 14.969 1.00 35.23 141 ILE B C 1
ATOM 3218 O O . ILE B 1 148 ? 4.871 16.963 15.974 1.00 36.88 141 ILE B O 1
ATOM 3223 N N . PRO B 1 149 ? 5.286 15.752 14.125 1.00 34.23 142 PRO B N 1
ATOM 3224 C CA . PRO B 1 149 ? 4.127 14.912 14.407 1.00 34.43 142 PRO B CA 1
ATOM 3225 C C . PRO B 1 149 ? 4.336 13.996 15.618 1.00 34.11 142 PRO B C 1
ATOM 3226 O O . PRO B 1 149 ? 5.467 13.661 15.989 1.00 30.45 142 PRO B O 1
ATOM 3230 N N . TRP B 1 150 ? 3.229 13.651 16.258 1.00 36.27 143 TRP B N 1
ATOM 3231 C CA . TRP B 1 150 ? 3.223 12.645 17.303 1.00 36.52 143 TRP B CA 1
ATOM 3232 C C . TRP B 1 150 ? 1.916 11.889 17.267 1.00 37.87 143 TRP B C 1
ATOM 3233 O O . TRP B 1 150 ? 0.941 12.340 16.673 1.00 38.45 143 TRP B O 1
ATOM 3244 N N . VAL B 1 151 ? 1.914 10.727 17.904 1.00 38.56 144 VAL B N 1
ATOM 3245 C CA . VAL B 1 151 ? 0.770 9.840 17.886 1.00 39.87 144 VAL B CA 1
ATOM 3246 C C . VAL B 1 151 ? 0.513 9.405 19.310 1.00 40.86 144 VAL B C 1
ATOM 3247 O O . VAL B 1 151 ? 1.450 9.090 20.047 1.00 39.87 144 VAL B O 1
ATOM 3251 N N . GLN B 1 152 ? -0.756 9.423 19.700 1.00 43.16 145 GLN B N 1
ATOM 3252 C CA . GLN B 1 152 ? -1.169 8.849 20.962 1.00 44.06 145 GLN B CA 1
ATOM 3253 C C . GLN B 1 152 ? -1.467 7.366 20.750 1.00 44.20 145 GLN B C 1
ATOM 3254 O O . GLN B 1 152 ? -2.464 7.033 20.120 1.00 44.52 145 GLN B O 1
ATOM 3260 N N . ALA B 1 153 ? -0.608 6.484 21.263 1.00 42.58 146 ALA B N 1
ATOM 3261 C CA . ALA B 1 153 ? -0.862 5.042 21.186 1.00 43.09 146 ALA B CA 1
ATOM 3262 C C . ALA B 1 153 ? -2.019 4.659 22.103 1.00 46.94 146 ALA B C 1
ATOM 3263 O O . ALA B 1 153 ? -2.221 5.283 23.142 1.00 47.88 146 ALA B O 1
ATOM 3265 N N . PRO B 1 154 ? -2.793 3.633 21.720 1.00 48.57 147 PRO B N 1
ATOM 3266 C CA . PRO B 1 154 ? -3.853 3.166 22.618 1.00 50.58 147 PRO B CA 1
ATOM 3267 C C . PRO B 1 154 ? -3.292 2.428 23.834 1.00 52.25 147 PRO B C 1
ATOM 3268 O O . PRO B 1 154 ? -3.875 2.499 24.907 1.00 54.48 147 PRO B O 1
ATOM 3272 N N . SER B 1 155 ? -2.170 1.729 23.670 1.00 51.58 148 SER B N 1
ATOM 3273 C CA . SER B 1 155 ? -1.526 1.061 24.791 1.00 51.33 148 SER B CA 1
ATOM 3274 C C . SER B 1 155 ? 0.007 1.216 24.748 1.00 49.81 148 SER B C 1
ATOM 3275 O O . SER B 1 155 ? 0.508 2.288 25.062 1.00 48.87 148 SER B O 1
ATOM 3278 N N . GLU B 1 156 ? 0.752 0.183 24.354 1.00 49.36 149 GLU B N 1
ATOM 3279 C CA . GLU B 1 156 ? 2.215 0.263 24.378 1.00 47.97 149 GLU B CA 1
ATOM 3280 C C . GLU B 1 156 ? 2.714 1.147 23.246 1.00 47.12 149 GLU B C 1
ATOM 3281 O O . GLU B 1 156 ? 2.380 0.921 22.081 1.00 45.01 149 GLU B O 1
ATOM 3287 N N . GLY B 1 157 ? 3.514 2.149 23.593 1.00 45.81 150 GLY B N 1
ATOM 3288 C CA . GLY B 1 157 ? 4.144 3.013 22.594 1.00 45.65 150 GLY B CA 1
ATOM 3289 C C . GLY B 1 157 ? 5.062 2.268 21.639 1.00 43.83 150 GLY B C 1
ATOM 3290 O O . GLY B 1 157 ? 5.059 2.518 20.421 1.00 43.69 150 GLY B O 1
ATOM 3291 N N . GLU B 1 158 ? 5.841 1.347 22.193 1.00 42.73 151 GLU B N 1
ATOM 3292 C CA . GLU B 1 158 ? 6.787 0.584 21.410 1.00 43.28 151 GLU B CA 1
ATOM 3293 C C . GLU B 1 158 ? 6.040 -0.310 20.411 1.00 41.41 151 GLU B C 1
ATOM 3294 O O . GLU B 1 158 ? 6.554 -0.597 19.338 1.00 39.74 151 GLU B O 1
ATOM 3300 N N . ALA B 1 159 ? 4.825 -0.737 20.761 1.00 41.31 152 ALA B N 1
ATOM 3301 C CA . ALA B 1 159 ? 4.031 -1.588 19.877 1.00 40.89 152 ALA B CA 1
ATOM 3302 C C . ALA B 1 159 ? 3.489 -0.759 18.719 1.00 38.96 152 ALA B C 1
ATOM 3303 O O . ALA B 1 159 ? 3.472 -1.204 17.574 1.00 38.20 152 ALA B O 1
ATOM 3305 N N . GLN B 1 160 ? 3.027 0.440 19.050 1.00 38.47 153 GLN B N 1
ATOM 3306 C CA . GLN B 1 160 ? 2.523 1.389 18.080 1.00 37.73 153 GLN B CA 1
ATOM 3307 C C . GLN B 1 160 ? 3.635 1.799 17.104 1.00 35.70 153 GLN B C 1
ATOM 3308 O O . GLN B 1 160 ? 3.402 1.870 15.908 1.00 34.45 153 GLN B O 1
ATOM 3314 N N . CYS B 1 161 ? 4.837 2.059 17.620 1.00 34.74 154 CYS B N 1
ATOM 3315 C CA . CYS B 1 161 ? 5.988 2.365 16.773 1.00 34.66 154 CYS B CA 1
ATOM 3316 C C . CYS B 1 161 ? 6.260 1.220 15.795 1.00 34.40 154 CYS B C 1
ATOM 3317 O O . CYS B 1 161 ? 6.433 1.437 14.593 1.00 34.00 154 CYS B O 1
ATOM 3320 N N . ALA B 1 162 ? 6.319 -0.002 16.327 1.00 33.79 155 ALA B N 1
ATOM 3321 C CA . ALA B 1 162 ? 6.581 -1.171 15.516 1.00 32.83 155 ALA B CA 1
ATOM 3322 C C . ALA B 1 162 ? 5.535 -1.330 14.432 1.00 33.60 155 ALA B C 1
ATOM 3323 O O . ALA B 1 162 ? 5.866 -1.669 13.300 1.00 32.83 155 ALA B O 1
ATOM 3325 N N . TYR B 1 163 ? 4.266 -1.127 14.790 1.00 34.23 156 TYR B N 1
ATOM 3326 C CA . TYR B 1 163 ? 3.165 -1.253 13.834 1.00 35.73 156 TYR B CA 1
ATOM 3327 C C . TYR B 1 163 ? 3.296 -0.246 12.689 1.00 35.11 156 TYR B C 1
ATOM 3328 O O . TYR B 1 163 ? 3.016 -0.565 11.534 1.00 34.21 156 TYR B O 1
ATOM 3337 N N . MET B 1 164 ? 3.693 0.977 13.026 1.00 35.38 157 MET B N 1
ATOM 3338 C CA . MET B 1 164 ? 3.866 2.022 12.032 1.00 35.08 157 MET B CA 1
ATOM 3339 C C . MET B 1 164 ? 5.008 1.651 11.073 1.00 33.81 157 MET B C 1
ATOM 3340 O O . MET B 1 164 ? 4.938 1.902 9.880 1.00 34.01 157 MET B O 1
ATOM 3345 N N . ALA B 1 165 ? 6.047 1.020 11.605 1.00 34.24 158 ALA B N 1
ATOM 3346 C CA . ALA B 1 165 ? 7.149 0.536 10.792 1.00 32.75 158 ALA B CA 1
ATOM 3347 C C . ALA B 1 165 ? 6.733 -0.635 9.911 1.00 34.17 158 ALA B C 1
ATOM 3348 O O . ALA B 1 165 ? 7.093 -0.674 8.748 1.00 32.73 158 ALA B O 1
ATOM 3350 N N . ARG B 1 166 ?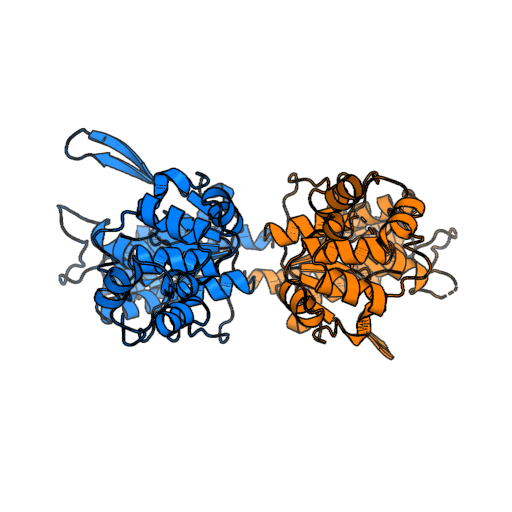 5.954 -1.564 10.447 1.00 36.43 159 ARG B N 1
ATOM 3351 C CA . ARG B 1 166 ? 5.460 -2.703 9.658 1.00 37.24 159 ARG B CA 1
ATOM 3352 C C . ARG B 1 166 ? 4.546 -2.270 8.535 1.00 38.15 159 ARG B C 1
ATOM 3353 O O . ARG B 1 166 ? 4.509 -2.905 7.484 1.00 36.89 159 ARG B O 1
ATOM 3361 N N . CYS B 1 167 ? 3.779 -1.204 8.769 1.00 39.47 160 CYS B N 1
ATOM 3362 C CA . CYS B 1 167 ? 2.839 -0.686 7.758 1.00 41.25 160 CYS B CA 1
ATOM 3363 C C . CYS B 1 167 ? 3.565 0.112 6.691 1.00 40.23 160 CYS B C 1
ATOM 3364 O O . CYS B 1 167 ? 2.981 0.447 5.681 1.00 42.61 160 CYS B O 1
ATOM 3367 N N . GLY B 1 168 ? 4.838 0.412 6.918 1.00 38.38 161 GLY B N 1
ATOM 3368 C CA . GLY B 1 168 ? 5.627 1.200 5.987 1.00 37.80 161 GLY B CA 1
ATOM 3369 C C . GLY B 1 168 ? 5.429 2.696 6.115 1.00 36.59 161 GLY B C 1
ATOM 3370 O O . GLY B 1 168 ? 5.773 3.435 5.200 1.00 35.82 161 GLY B O 1
ATOM 3371 N N . ASP B 1 169 ? 4.842 3.147 7.226 1.00 35.07 162 ASP B N 1
ATOM 3372 C CA . ASP B 1 169 ? 4.621 4.578 7.436 1.00 34.15 162 ASP B CA 1
ATOM 3373 C C . ASP B 1 169 ? 5.841 5.245 8.007 1.00 33.19 162 ASP B C 1
ATOM 3374 O O . ASP B 1 169 ? 5.954 6.459 7.934 1.00 33.75 162 ASP B O 1
ATOM 3379 N N . VAL B 1 170 ? 6.718 4.456 8.623 1.00 32.36 163 VAL B N 1
ATOM 3380 C CA . VAL B 1 170 ? 8.057 4.900 8.990 1.00 32.08 163 VAL B CA 1
ATOM 3381 C C .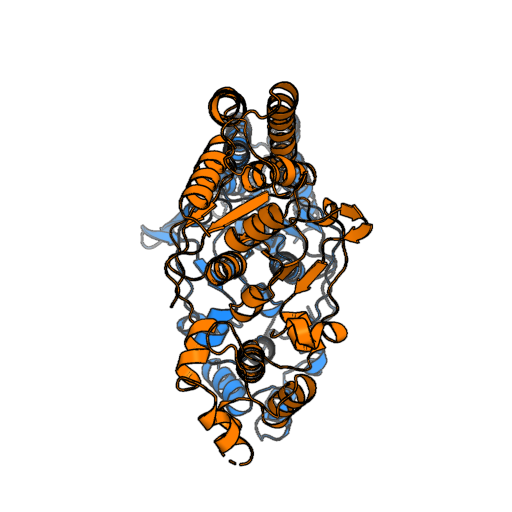 VAL B 1 170 ? 9.032 3.797 8.579 1.00 33.39 163 VAL B C 1
ATOM 3382 O O . VAL B 1 170 ? 8.634 2.666 8.313 1.00 33.11 163 VAL B O 1
ATOM 3386 N N . TRP B 1 171 ? 10.308 4.135 8.513 1.00 33.01 164 TRP B N 1
ATOM 3387 C CA . TRP B 1 171 ? 11.316 3.180 8.110 1.00 33.08 164 TRP B CA 1
ATOM 3388 C C . TRP B 1 171 ? 11.717 2.312 9.308 1.00 32.75 164 TRP B C 1
ATOM 3389 O O . TRP B 1 171 ? 12.028 1.126 9.154 1.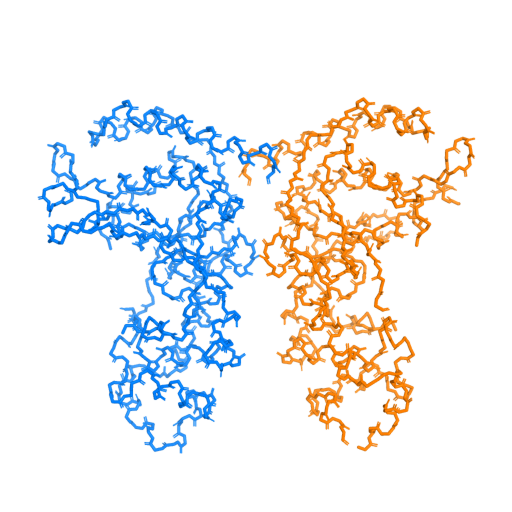00 33.44 164 TRP B O 1
ATOM 3400 N N . ALA B 1 172 ? 11.706 2.894 10.498 1.00 31.18 165 ALA B N 1
ATOM 3401 C CA . ALA B 1 172 ? 12.174 2.187 11.686 1.00 31.34 165 ALA B CA 1
ATOM 3402 C C . ALA B 1 172 ? 11.588 2.757 12.957 1.00 31.59 165 ALA B C 1
ATOM 3403 O O . ALA B 1 172 ? 10.989 3.850 12.970 1.00 31.68 165 ALA B O 1
ATOM 3405 N N . THR B 1 173 ? 11.786 2.011 14.035 1.00 30.83 166 THR B N 1
ATOM 3406 C CA . THR B 1 173 ? 11.464 2.489 15.361 1.00 32.53 166 THR B CA 1
ATOM 3407 C C . THR B 1 173 ? 12.760 2.987 15.960 1.00 31.25 166 THR B C 1
ATOM 3408 O O . THR B 1 173 ? 13.844 2.657 15.481 1.00 30.21 166 THR B O 1
ATOM 3412 N N . GLY B 1 174 ? 12.644 3.811 16.988 1.00 31.33 167 GLY B N 1
ATOM 3413 C CA . GLY B 1 174 ? 13.814 4.426 17.619 1.00 32.29 167 GLY B CA 1
ATOM 3414 C C . GLY B 1 174 ? 13.629 4.441 19.120 1.00 32.63 167 GLY B C 1
ATOM 3415 O O . GLY B 1 174 ? 12.709 5.075 19.622 1.00 34.78 167 GLY B O 1
ATOM 3416 N N . SER B 1 175 ? 14.505 3.743 19.826 1.00 33.51 168 SER B N 1
ATOM 3417 C CA . SER B 1 175 ? 14.383 3.547 21.271 1.00 36.80 168 SER B CA 1
ATOM 3418 C C . SER B 1 175 ? 15.674 2.987 21.840 1.00 36.63 168 SER B C 1
ATOM 3419 O O . SER B 1 175 ? 16.498 2.471 21.097 1.00 34.93 168 SER B O 1
ATOM 3422 N N . GLN B 1 176 ? 15.861 3.121 23.148 1.00 37.15 169 GLN B N 1
ATOM 3423 C CA . GLN B 1 176 ? 16.933 2.390 23.832 1.00 40.63 169 GLN B CA 1
ATOM 3424 C C . GLN B 1 176 ? 16.516 0.968 24.155 1.00 40.47 169 GLN B C 1
ATOM 3425 O O . GLN B 1 176 ? 17.366 0.123 24.363 1.00 40.41 169 GLN B O 1
ATOM 3431 N N . ASP B 1 177 ? 15.214 0.713 24.211 1.00 41.42 170 ASP B N 1
ATOM 3432 C CA . ASP B 1 177 ? 14.713 -0.620 24.491 1.00 42.12 170 ASP B CA 1
ATOM 3433 C C . ASP B 1 177 ? 14.674 -1.407 23.192 1.00 42.29 170 ASP B C 1
ATOM 3434 O O . ASP B 1 177 ? 14.616 -0.839 22.084 1.00 41.89 170 ASP B O 1
ATOM 3439 N N . TYR B 1 178 ? 14.651 -2.723 23.343 1.00 41.92 171 TYR B N 1
ATOM 3440 C CA . TYR B 1 178 ? 14.578 -3.643 22.228 1.00 43.05 171 TYR B CA 1
ATOM 3441 C C . TYR B 1 178 ? 13.149 -4.131 21.952 1.00 44.28 171 TYR B C 1
ATOM 3442 O O . TYR B 1 178 ? 12.923 -4.886 21.010 1.00 43.33 171 TYR B O 1
ATOM 3451 N N . ASP B 1 179 ? 12.202 -3.692 22.775 1.00 44.12 172 ASP B N 1
ATOM 3452 C CA . ASP B 1 179 ? 10.826 -4.180 22.746 1.00 44.21 172 ASP B CA 1
ATOM 3453 C C . ASP B 1 179 ? 10.191 -4.146 21.349 1.00 41.96 172 ASP B C 1
ATOM 3454 O O . ASP B 1 179 ? 9.471 -5.073 20.964 1.00 40.33 172 ASP B O 1
ATOM 3459 N N . SER B 1 180 ? 10.452 -3.084 20.583 1.00 38.88 173 SER B N 1
ATOM 3460 C CA . SER B 1 180 ? 9.756 -2.891 19.298 1.00 37.60 173 SER B CA 1
ATOM 3461 C C . SER B 1 180 ? 10.004 -4.052 18.337 1.00 35.93 173 SER B C 1
ATOM 3462 O O . SER B 1 180 ? 9.156 -4.364 17.515 1.00 35.62 173 SER B O 1
ATOM 3465 N N . LEU B 1 181 ? 11.164 -4.687 18.447 1.00 35.50 174 LEU B N 1
ATOM 3466 C CA . LEU B 1 181 ? 11.446 -5.893 17.686 1.00 38.13 174 LEU B CA 1
ATOM 3467 C C . LEU B 1 181 ? 10.482 -7.028 18.021 1.00 39.19 174 LEU B C 1
ATOM 3468 O O . LEU B 1 181 ? 10.044 -7.750 17.127 1.00 40.15 174 LEU B O 1
ATOM 3473 N N . LEU B 1 182 ? 10.152 -7.173 19.302 1.00 40.77 175 LEU B N 1
ATOM 3474 C CA . LEU B 1 182 ? 9.220 -8.217 19.748 1.00 42.66 175 LEU B CA 1
ATOM 3475 C C . LEU B 1 182 ? 7.820 -7.927 19.245 1.00 42.35 175 LEU B C 1
ATOM 3476 O O . LEU B 1 182 ? 7.030 -8.849 19.008 1.00 43.43 175 LEU B O 1
ATOM 3481 N N . PHE B 1 183 ? 7.516 -6.641 19.098 1.00 40.88 176 PHE B N 1
ATOM 3482 C CA . PHE B 1 183 ? 6.260 -6.209 18.508 1.00 40.37 176 PHE B CA 1
ATOM 3483 C C . PHE B 1 183 ? 6.341 -6.164 16.991 1.00 39.22 176 PHE B C 1
ATOM 3484 O O . PHE B 1 183 ? 5.454 -5.622 16.348 1.00 39.57 176 PHE B O 1
ATOM 3492 N N . GLY B 1 184 ? 7.403 -6.710 16.408 1.00 39.73 177 GLY B N 1
ATOM 3493 C CA . GLY B 1 184 ? 7.475 -6.894 14.952 1.00 40.95 177 GLY B CA 1
ATOM 3494 C C . GLY B 1 184 ? 8.050 -5.775 14.092 1.00 39.00 177 GLY B C 1
ATOM 3495 O O . GLY B 1 184 ? 7.907 -5.803 12.877 1.00 39.18 177 GLY B O 1
ATOM 3496 N N . SER B 1 185 ? 8.720 -4.804 14.692 1.00 38.18 178 SER B N 1
ATOM 3497 C CA . SER B 1 185 ? 9.367 -3.763 13.893 1.00 37.33 178 SER B CA 1
ATOM 3498 C C . SER B 1 185 ? 10.429 -4.409 13.011 1.00 37.52 178 SER B C 1
ATOM 3499 O O . SER B 1 185 ? 11.202 -5.227 13.502 1.00 36.54 178 SER B O 1
ATOM 3502 N N . PRO B 1 186 ? 10.457 -4.074 11.698 1.00 37.11 179 PRO B N 1
ATOM 3503 C CA . PRO B 1 186 ? 11.478 -4.672 10.843 1.00 37.04 179 PRO B CA 1
ATOM 3504 C C . PRO B 1 186 ? 12.851 -4.084 11.116 1.00 35.86 179 PRO B C 1
ATOM 3505 O O . PRO B 1 186 ? 13.857 -4.733 10.828 1.00 35.16 179 PRO B O 1
ATOM 3509 N N . ARG B 1 187 ? 12.872 -2.857 11.644 1.00 34.16 180 ARG B N 1
ATOM 3510 C CA . ARG B 1 187 ? 14.098 -2.135 11.925 1.00 35.01 180 ARG B CA 1
ATOM 3511 C C . ARG B 1 187 ? 13.966 -1.302 13.195 1.00 35.12 180 ARG B C 1
ATOM 3512 O O . ARG B 1 187 ? 12.975 -0.619 13.401 1.00 34.08 180 ARG B O 1
ATOM 3520 N N . LEU B 1 188 ? 14.998 -1.361 14.029 1.00 36.11 181 LEU B N 1
ATOM 3521 C CA . LEU B 1 188 ? 15.082 -0.567 15.253 1.00 34.68 181 LEU B CA 1
ATOM 3522 C C . LEU B 1 188 ? 16.401 0.181 15.191 1.00 34.81 181 LEU B C 1
ATOM 3523 O O . LEU B 1 188 ? 17.442 -0.423 14.922 1.00 34.88 181 LEU B O 1
ATOM 3528 N N . VAL B 1 189 ? 16.344 1.496 15.380 1.00 33.43 182 VAL B N 1
ATOM 3529 C CA . VAL B 1 189 ? 17.540 2.289 15.544 1.00 33.70 182 VAL B CA 1
ATOM 3530 C C . VAL B 1 189 ? 17.686 2.628 17.038 1.00 34.67 182 VAL B C 1
ATOM 3531 O O . VAL B 1 189 ? 16.827 3.302 17.612 1.00 35.91 182 VAL B O 1
ATOM 3535 N N . ARG B 1 190 ? 18.762 2.163 17.666 1.00 34.56 183 ARG B N 1
ATOM 3536 C CA . ARG B 1 190 ? 19.095 2.579 19.023 1.00 34.14 183 ARG B CA 1
ATOM 3537 C C . ARG B 1 190 ? 20.025 3.787 19.028 1.00 33.54 183 ARG B C 1
ATOM 3538 O O . ARG B 1 190 ? 20.735 4.028 18.060 1.00 32.72 183 ARG B O 1
ATOM 3546 N N . ASN B 1 191 ? 20.002 4.515 20.149 1.00 34.12 184 ASN B N 1
ATOM 3547 C CA . ASN B 1 191 ? 20.860 5.671 20.426 1.00 34.42 184 ASN B CA 1
ATOM 3548 C C . ASN B 1 191 ? 20.473 6.944 19.682 1.00 35.20 184 ASN B C 1
ATOM 3549 O O . ASN B 1 191 ? 21.216 7.933 19.711 1.00 36.76 184 ASN B O 1
ATOM 3554 N N . ILE B 1 192 ? 19.308 6.934 19.044 1.00 35.82 185 ILE B N 1
ATOM 3555 C CA . ILE B 1 192 ? 18.913 8.039 18.176 1.00 37.44 185 ILE B CA 1
ATOM 3556 C C . ILE B 1 192 ? 18.726 9.359 18.953 1.00 35.36 185 ILE B C 1
ATOM 3557 O O . ILE B 1 192 ? 18.993 10.424 18.413 1.00 36.28 185 ILE B O 1
ATOM 3562 N N . THR B 1 193 ? 18.312 9.278 20.213 1.00 33.55 186 THR B N 1
ATOM 3563 C CA . THR B 1 193 ? 18.099 10.463 21.035 1.00 32.14 186 THR B CA 1
ATOM 3564 C C . THR B 1 193 ? 19.324 10.894 21.848 1.00 32.39 186 THR B C 1
ATOM 3565 O O . THR B 1 193 ? 19.266 11.878 22.583 1.00 33.73 186 THR B O 1
ATOM 3569 N N . ILE B 1 194 ? 20.438 10.186 21.719 1.00 31.53 187 ILE B N 1
ATOM 3570 C CA . ILE B 1 194 ? 21.589 10.438 22.577 1.00 32.16 187 ILE B CA 1
ATOM 3571 C C . ILE B 1 194 ? 22.909 10.337 21.820 1.00 31.97 187 ILE B C 1
ATOM 3572 O O . ILE B 1 194 ? 23.957 10.099 22.433 1.00 33.54 187 ILE B O 1
ATOM 3577 N N . VAL B 1 195 ? 22.887 10.534 20.513 1.00 29.85 188 VAL B N 1
ATOM 3578 C CA . VAL B 1 195 ? 24.116 10.450 19.734 1.00 32.47 188 VAL B CA 1
ATOM 3579 C C . VAL B 1 195 ? 25.038 11.560 20.189 1.00 34.69 188 VAL B C 1
ATOM 3580 O O . VAL B 1 195 ? 24.577 12.665 20.449 1.00 34.99 188 VAL B O 1
ATOM 3584 N N . GLY B 1 196 ? 26.331 11.280 20.316 1.00 37.75 189 GLY B N 1
ATOM 3585 C CA . GLY B 1 196 ? 27.273 12.330 20.750 1.00 38.50 189 GLY B CA 1
ATOM 3586 C C . GLY B 1 196 ? 28.474 11.836 21.514 1.00 40.99 189 GLY B C 1
ATOM 3587 O O . GLY B 1 196 ? 28.673 10.633 21.679 1.00 40.65 189 GLY B O 1
ATOM 3588 N N . LYS B 1 197 ? 29.288 12.779 21.966 1.00 43.04 190 LYS B N 1
ATOM 3589 C CA . LYS B 1 197 ? 30.507 12.482 22.694 1.00 48.62 190 LYS B CA 1
ATOM 3590 C C . LYS B 1 197 ? 30.467 13.146 24.055 1.00 53.76 190 LYS B C 1
ATOM 3591 O O . LYS B 1 197 ? 29.893 14.238 24.208 1.00 53.82 190 LYS B O 1
ATOM 3597 N N . ARG B 1 198 ? 31.080 12.494 25.041 1.00 58.80 191 ARG B N 1
ATOM 3598 C CA . ARG B 1 198 ? 31.284 13.096 26.358 1.00 64.39 191 ARG B CA 1
ATOM 3599 C C . ARG B 1 198 ? 32.594 12.603 26.958 1.00 64.74 191 ARG B C 1
ATOM 3600 O O . ARG B 1 198 ? 33.237 11.721 26.395 1.00 61.95 191 ARG B O 1
ATOM 3608 N N . ILE B 1 206 ? 36.339 10.100 26.854 1.00 65.86 199 ILE B N 1
ATOM 3609 C CA . ILE B 1 206 ? 36.292 10.075 25.384 1.00 67.46 199 ILE B CA 1
ATOM 3610 C C . ILE B 1 206 ? 35.157 9.160 24.825 1.00 64.38 199 ILE B C 1
ATOM 3611 O O . ILE B 1 206 ? 35.321 8.451 23.817 1.00 61.78 199 ILE B O 1
ATOM 3616 N N . ILE B 1 207 ? 33.994 9.195 25.474 1.00 62.65 200 ILE B N 1
ATOM 3617 C CA . ILE B 1 207 ? 32.919 8.236 25.193 1.00 62.47 200 ILE B CA 1
ATOM 3618 C C . ILE B 1 207 ? 32.043 8.696 24.032 1.00 58.27 200 ILE B C 1
ATOM 3619 O O . ILE B 1 207 ? 31.418 9.753 24.104 1.00 57.22 200 ILE B O 1
ATOM 3624 N N . GLU B 1 208 ? 31.980 7.887 22.981 1.00 54.71 201 GLU B N 1
ATOM 3625 C CA . GLU B 1 208 ? 31.173 8.197 21.815 1.00 51.77 201 GLU B CA 1
ATOM 3626 C C . GLU B 1 208 ? 29.977 7.257 21.709 1.00 49.97 201 GLU B C 1
ATOM 3627 O O . GLU B 1 208 ? 30.124 6.044 21.856 1.00 50.01 201 GLU B O 1
ATOM 3633 N N . VAL B 1 209 ? 28.795 7.829 21.467 1.00 45.64 202 VAL B N 1
ATOM 3634 C CA . VAL B 1 209 ? 27.572 7.074 21.276 1.00 42.53 202 VAL B CA 1
ATOM 3635 C C . VAL B 1 209 ? 27.133 7.319 19.846 1.00 41.78 202 VAL B C 1
ATOM 3636 O O . VAL B 1 209 ? 26.935 8.458 19.437 1.00 41.56 202 VAL B O 1
ATOM 3640 N N . LYS B 1 210 ? 27.003 6.245 19.080 1.00 41.12 203 LYS B N 1
ATOM 3641 C CA . LYS B 1 210 ? 26.635 6.327 17.675 1.00 40.86 203 LYS B CA 1
ATOM 3642 C C . LYS B 1 210 ? 25.303 5.620 17.464 1.00 38.59 203 LYS B C 1
ATOM 3643 O O . LYS B 1 210 ? 24.948 4.722 18.232 1.00 38.54 203 LYS B O 1
ATOM 3649 N N . PRO B 1 211 ? 24.541 6.033 16.439 1.00 36.76 204 PRO B N 1
ATOM 3650 C CA . PRO B 1 211 ? 23.287 5.333 16.192 1.00 36.03 204 PRO B CA 1
ATOM 3651 C C . PRO B 1 211 ? 23.594 3.936 15.668 1.00 35.98 204 PRO B C 1
ATOM 3652 O O . PRO B 1 211 ? 24.601 3.734 15.004 1.00 37.08 204 PRO B O 1
ATOM 3656 N N . GLU B 1 212 ? 22.738 2.993 16.001 1.00 36.09 205 GLU B N 1
ATOM 3657 C CA . GLU B 1 212 ? 22.962 1.575 15.739 1.00 37.72 205 GLU B CA 1
ATOM 3658 C C . GLU B 1 212 ? 21.694 0.993 15.171 1.00 35.90 205 GLU B C 1
ATOM 3659 O O . GLU B 1 212 ? 20.632 1.201 15.737 1.00 35.32 205 GLU B O 1
ATOM 3665 N N . ILE B 1 213 ? 21.780 0.301 14.052 1.00 36.33 206 ILE B N 1
ATOM 3666 C CA . ILE B 1 213 ? 20.576 -0.242 13.409 1.00 38.38 206 ILE B CA 1
ATOM 3667 C C . ILE B 1 213 ? 20.492 -1.743 13.614 1.00 38.07 206 ILE B C 1
ATOM 3668 O O . ILE B 1 213 ? 21.467 -2.448 13.422 1.00 39.92 206 ILE B O 1
ATOM 3673 N N . MET B 1 214 ? 19.325 -2.217 14.009 1.00 38.92 207 MET B N 1
ATOM 3674 C CA . MET B 1 214 ? 19.061 -3.638 14.053 1.00 42.27 207 MET B CA 1
ATOM 3675 C C . MET B 1 214 ? 17.867 -3.965 13.189 1.00 41.34 207 MET B C 1
ATOM 3676 O O . MET B 1 214 ? 16.808 -3.339 13.310 1.00 42.31 207 MET B O 1
ATOM 3681 N N . ARG B 1 215 ? 18.050 -4.957 12.330 1.00 38.35 208 ARG B N 1
ATOM 3682 C CA . ARG B 1 215 ? 17.001 -5.412 11.445 1.00 37.64 208 ARG B CA 1
ATOM 3683 C C . ARG B 1 215 ? 16.496 -6.730 11.989 1.00 36.61 208 ARG B C 1
ATOM 3684 O O . ARG B 1 215 ? 17.289 -7.600 12.291 1.00 37.76 208 ARG B O 1
ATOM 3692 N N . LEU B 1 216 ? 15.185 -6.845 12.162 1.00 36.27 209 LEU B N 1
ATOM 3693 C CA . LEU B 1 216 ? 14.571 -8.029 12.751 1.00 39.51 209 LEU B CA 1
ATOM 3694 C C . LEU B 1 216 ? 15.081 -9.310 12.103 1.00 42.02 209 LEU B C 1
ATOM 3695 O O . LEU B 1 216 ? 15.431 -10.253 12.793 1.00 43.22 209 LEU B O 1
ATOM 3700 N N . GLU B 1 217 ? 15.161 -9.309 10.782 1.00 43.89 210 GLU B N 1
ATOM 3701 C CA . GLU B 1 217 ? 15.580 -10.489 10.035 1.00 48.35 210 GLU B CA 1
ATOM 3702 C C . GLU B 1 217 ? 16.994 -10.922 10.428 1.00 48.13 210 GLU B C 1
ATOM 3703 O O . GLU B 1 217 ? 17.252 -12.095 10.652 1.00 48.97 210 GLU B O 1
ATOM 3709 N N . ASP B 1 218 ? 17.901 -9.964 10.542 1.00 47.57 211 ASP B N 1
ATOM 3710 C CA . ASP B 1 218 ? 19.279 -10.250 10.974 1.00 49.12 211 ASP B CA 1
ATOM 3711 C C . ASP B 1 218 ? 19.391 -10.681 12.441 1.00 46.42 211 ASP B C 1
ATOM 3712 O O . ASP B 1 218 ? 20.235 -11.499 12.783 1.00 46.01 211 ASP B O 1
ATOM 3717 N N . VAL B 1 219 ? 18.557 -10.107 13.300 1.00 43.12 212 VAL B N 1
ATOM 3718 C CA . VAL B 1 219 ? 18.550 -10.459 14.716 1.00 42.26 212 VAL B CA 1
ATOM 3719 C C . VAL B 1 219 ? 18.194 -11.929 14.823 1.00 41.99 212 VAL B C 1
ATOM 3720 O O . VAL B 1 219 ? 18.865 -12.691 15.533 1.00 41.97 212 VAL B O 1
ATOM 3724 N N . LEU B 1 220 ? 17.159 -12.329 14.095 1.00 40.63 213 LEU B N 1
ATOM 3725 C CA . LEU B 1 220 ? 16.764 -13.741 14.071 1.00 42.14 213 LEU B CA 1
ATOM 3726 C C . LEU B 1 220 ? 17.932 -14.632 13.636 1.00 43.18 213 LEU B C 1
ATOM 3727 O O . LEU B 1 220 ? 18.283 -15.599 14.332 1.00 44.17 213 LEU B O 1
ATOM 3732 N N . ASP B 1 221 ? 18.551 -14.288 12.509 1.00 41.36 214 ASP B N 1
ATOM 3733 C CA . ASP B 1 221 ? 19.740 -15.001 12.036 1.00 43.28 214 ASP B CA 1
ATOM 3734 C C . ASP B 1 221 ? 20.894 -15.008 13.044 1.00 44.31 214 ASP B C 1
ATOM 3735 O O . ASP B 1 221 ? 21.492 -16.044 13.282 1.00 45.71 214 ASP B O 1
ATOM 3740 N N . GLN B 1 222 ? 21.212 -13.857 13.623 1.00 44.59 215 GLN B N 1
ATOM 3741 C CA . GLN B 1 222 ? 22.264 -13.762 14.649 1.00 45.72 215 GLN B CA 1
ATOM 3742 C C . GLN B 1 222 ? 22.019 -14.689 15.849 1.00 47.87 215 GLN B C 1
ATOM 3743 O O . GLN B 1 222 ? 22.952 -15.260 16.406 1.00 49.12 215 GLN B O 1
ATOM 3749 N N . LEU B 1 223 ? 20.755 -14.857 16.219 1.00 48.28 216 LEU B N 1
ATOM 3750 C CA . LEU B 1 223 ? 20.376 -15.744 17.308 1.00 49.84 216 LEU B CA 1
ATOM 3751 C C . LEU B 1 223 ? 20.154 -17.185 16.884 1.00 52.30 216 LEU B C 1
ATOM 3752 O O . LEU B 1 223 ? 19.952 -18.042 17.730 1.00 55.17 216 LEU B O 1
ATOM 3757 N N . GLY B 1 224 ? 20.173 -17.461 15.584 1.00 53.49 217 GLY B N 1
ATOM 3758 C CA . GLY B 1 224 ? 19.838 -18.786 15.088 1.00 54.81 217 GLY B CA 1
ATOM 3759 C C . GLY B 1 224 ? 18.393 -19.167 15.358 1.00 54.91 217 GLY B C 1
ATOM 3760 O O . GLY B 1 224 ? 18.133 -20.294 15.736 1.00 56.96 217 GLY B O 1
ATOM 3761 N N . LEU B 1 225 ? 17.459 -18.229 15.158 1.00 54.31 218 LEU B N 1
ATOM 3762 C CA . LEU B 1 225 ? 16.008 -18.481 15.275 1.00 55.37 218 LEU B CA 1
ATOM 3763 C C . LEU B 1 225 ? 15.310 -18.346 13.919 1.00 56.60 218 LEU B C 1
ATOM 3764 O O . LEU B 1 225 ? 15.803 -17.658 13.028 1.00 55.02 218 LEU B O 1
ATOM 3769 N N . GLU B 1 226 ? 14.149 -18.984 13.785 1.00 59.52 219 GLU B N 1
ATOM 3770 C CA . GLU B 1 226 ? 13.412 -19.032 12.515 1.00 61.79 219 GLU B CA 1
ATOM 3771 C C . GLU B 1 226 ? 12.431 -17.889 12.341 1.00 57.32 219 GLU B C 1
ATOM 3772 O O . GLU B 1 226 ? 12.195 -17.455 11.227 1.00 56.98 219 GLU B O 1
ATOM 3778 N N . SER B 1 227 ? 11.842 -17.427 13.438 1.00 54.94 220 SER B N 1
ATOM 3779 C CA . SER B 1 227 ? 10.696 -16.535 13.371 1.00 52.51 220 SER B CA 1
ATOM 3780 C C . SER B 1 227 ? 10.644 -15.549 14.527 1.00 51.81 220 SER B C 1
ATOM 3781 O O . SER B 1 227 ? 11.284 -15.744 15.561 1.00 51.07 220 SER B O 1
ATOM 3784 N N . ARG B 1 228 ? 9.848 -14.500 14.347 1.00 50.71 221 ARG B N 1
ATOM 3785 C CA . ARG B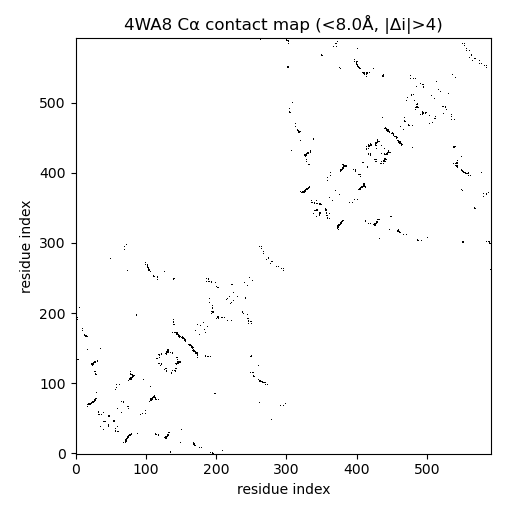 1 228 ? 9.554 -13.582 15.434 1.00 50.67 221 ARG B CA 1
ATOM 3786 C C . ARG B 1 228 ? 8.858 -14.262 16.611 1.00 50.60 221 ARG B C 1
ATOM 3787 O O . ARG B 1 228 ? 9.080 -13.882 17.758 1.00 51.45 221 ARG B O 1
ATOM 3795 N N . GLU B 1 229 ? 8.020 -15.249 16.327 1.00 52.19 222 GLU B N 1
ATOM 3796 C CA . GLU B 1 229 ? 7.335 -16.028 17.366 1.00 54.05 222 GLU B CA 1
ATOM 3797 C C . GLU B 1 229 ? 8.322 -16.661 18.368 1.00 54.10 222 GLU B C 1
ATOM 3798 O O . GLU B 1 229 ? 8.066 -16.664 19.569 1.00 54.01 222 GLU B O 1
ATOM 3804 N N . GLN B 1 230 ? 9.439 -17.193 17.871 1.00 53.67 223 GLN B N 1
ATOM 3805 C CA . GLN B 1 230 ? 10.473 -17.761 18.741 1.00 54.49 223 GLN B CA 1
ATOM 3806 C C . GLN B 1 230 ? 11.169 -16.689 19.551 1.00 51.81 223 GLN B C 1
ATOM 3807 O O . GLN B 1 230 ? 11.558 -16.923 20.696 1.00 51.53 223 GLN B O 1
ATOM 3813 N N . LEU B 1 231 ? 11.382 -15.535 18.921 1.00 48.28 224 LEU B N 1
ATOM 3814 C CA . LEU B 1 231 ? 12.003 -14.402 19.577 1.00 46.62 224 LEU B CA 1
ATOM 3815 C C . LEU B 1 231 ? 11.161 -13.983 20.765 1.00 46.74 224 LEU B C 1
ATOM 3816 O O . LEU B 1 231 ? 11.687 -13.696 21.848 1.00 46.46 224 LEU B O 1
ATOM 3821 N N . VAL B 1 232 ? 9.848 -13.969 20.561 1.00 46.76 225 VAL B N 1
ATOM 3822 C CA . VAL B 1 232 ? 8.910 -13.664 21.633 1.00 47.74 225 VAL B CA 1
ATOM 3823 C C . VAL B 1 232 ? 8.991 -14.739 22.723 1.00 49.70 225 VAL B C 1
ATOM 3824 O O . VAL B 1 232 ? 9.082 -14.422 23.913 1.00 48.98 225 VAL B O 1
ATOM 3828 N N . ASP B 1 233 ? 8.970 -16.007 22.322 1.00 52.31 226 ASP B N 1
ATOM 3829 C CA . ASP B 1 233 ? 9.103 -17.090 23.296 1.00 56.28 226 ASP B CA 1
ATOM 3830 C C . ASP B 1 233 ? 10.419 -16.951 24.097 1.00 55.93 226 ASP B C 1
ATOM 3831 O O . ASP B 1 233 ? 10.416 -17.077 25.326 1.00 56.77 226 ASP B O 1
ATOM 3836 N N . LEU B 1 234 ? 11.517 -16.644 23.406 1.00 53.91 227 LEU B N 1
ATOM 3837 C CA . LEU B 1 234 ? 12.801 -16.403 24.058 1.00 54.20 227 LEU B CA 1
ATOM 3838 C C . LEU B 1 234 ? 12.674 -15.294 25.087 1.00 53.22 227 LEU B C 1
ATOM 3839 O O . LEU B 1 234 ? 13.085 -15.455 26.230 1.00 52.84 227 LEU B O 1
ATOM 3844 N N . ALA B 1 235 ? 12.095 -14.172 24.671 1.00 51.23 228 ALA B N 1
ATOM 3845 C CA . ALA B 1 235 ? 11.942 -13.005 25.541 1.00 51.20 228 ALA B CA 1
ATOM 3846 C C . ALA B 1 235 ? 11.083 -13.313 26.778 1.00 53.21 228 ALA B C 1
ATOM 3847 O O . ALA B 1 235 ? 11.337 -12.795 27.869 1.00 52.87 228 ALA B O 1
ATOM 3849 N N . ILE B 1 236 ? 10.087 -14.171 26.613 1.00 54.76 229 ILE B N 1
ATOM 3850 C CA . ILE B 1 236 ? 9.259 -14.590 27.735 1.00 56.99 229 ILE B CA 1
ATOM 3851 C C . ILE B 1 236 ? 10.099 -15.375 28.759 1.00 60.08 229 ILE B C 1
ATOM 3852 O O . ILE B 1 236 ? 9.989 -15.126 29.960 1.00 61.81 229 ILE B O 1
ATOM 3857 N N . LEU B 1 237 ? 10.950 -16.292 28.289 1.00 61.65 230 LEU B N 1
ATOM 3858 C CA . LEU B 1 237 ? 11.880 -17.002 29.179 1.00 64.75 230 LEU B CA 1
ATOM 3859 C C . LEU B 1 237 ? 12.817 -16.058 29.936 1.00 65.15 230 LEU B C 1
ATOM 3860 O O . LEU B 1 237 ? 13.053 -16.256 31.130 1.00 69.36 230 LEU B O 1
ATOM 3865 N N . LEU B 1 238 ? 13.345 -15.045 29.241 1.00 63.68 231 LEU B N 1
ATOM 3866 C CA . LEU B 1 238 ? 14.309 -14.115 29.814 1.00 62.43 231 LEU B CA 1
ATOM 3867 C C . LEU B 1 238 ? 13.647 -13.192 30.812 1.00 61.76 231 LEU B C 1
ATOM 3868 O O . LEU B 1 238 ? 14.292 -12.756 31.747 1.00 62.04 231 LEU B O 1
ATOM 3873 N N . GLY B 1 239 ? 12.384 -12.854 30.579 1.00 61.66 232 GLY B N 1
ATOM 3874 C CA . GLY B 1 239 ? 11.651 -11.904 31.410 1.00 62.88 232 GLY B CA 1
ATOM 3875 C C . GLY B 1 239 ? 11.362 -10.632 30.645 1.00 60.91 232 GLY B C 1
ATOM 3876 O O . GLY B 1 239 ? 12.273 -10.032 30.102 1.00 63.89 232 GLY B O 1
ATOM 3877 N N . THR B 1 240 ? 10.098 -10.214 30.608 1.00 62.57 233 THR B N 1
ATOM 3878 C CA . THR B 1 240 ? 9.686 -8.963 29.949 1.00 62.02 233 THR B CA 1
ATOM 3879 C C . THR B 1 240 ? 9.033 -8.041 30.977 1.00 63.56 233 THR B C 1
ATOM 3880 O O . THR B 1 240 ? 8.935 -8.389 32.153 1.00 67.02 233 THR B O 1
ATOM 3884 N N . ASP B 1 241 ? 8.551 -6.886 30.524 1.00 61.89 234 ASP B N 1
ATOM 3885 C CA . ASP B 1 241 ? 7.797 -5.976 31.385 1.00 64.40 234 ASP B CA 1
ATOM 3886 C C . ASP B 1 241 ? 6.535 -6.639 31.941 1.00 64.44 234 ASP B C 1
ATOM 3887 O O . ASP B 1 241 ? 6.051 -6.264 33.002 1.00 68.23 234 ASP B O 1
ATOM 3892 N N . TYR B 1 242 ? 6.010 -7.620 31.216 1.00 63.44 235 TYR B N 1
ATOM 3893 C CA . TYR B 1 242 ? 4.825 -8.352 31.632 1.00 64.39 235 TYR B CA 1
ATOM 3894 C C . TYR B 1 242 ? 5.144 -9.533 32.546 1.00 65.53 235 TYR B C 1
ATOM 3895 O O . TYR B 1 242 ? 4.237 -10.118 33.127 1.00 67.11 235 TYR B O 1
ATOM 3904 N N . ASN B 1 243 ? 6.411 -9.930 32.616 1.00 65.60 236 ASN B N 1
ATOM 3905 C CA . ASN B 1 243 ? 6.847 -11.004 33.528 1.00 67.29 236 ASN B CA 1
ATOM 3906 C C . ASN B 1 243 ? 8.324 -10.801 33.891 1.00 68.63 236 ASN B C 1
ATOM 3907 O O . ASN B 1 243 ? 9.179 -11.594 33.488 1.00 67.46 236 ASN B O 1
ATOM 3912 N N . PRO B 1 244 ? 8.621 -9.731 34.660 1.00 69.86 237 PRO B N 1
ATOM 3913 C CA . PRO B 1 244 ? 9.995 -9.202 34.803 1.00 70.23 237 PRO B CA 1
ATOM 3914 C C . PRO B 1 244 ? 10.972 -10.080 35.589 1.00 70.73 237 PRO B C 1
ATOM 3915 O O . PRO B 1 244 ? 12.176 -9.851 35.520 1.00 70.26 237 PRO B O 1
ATOM 3919 N N . ASP B 1 245 ? 10.469 -11.083 36.290 1.00 70.75 238 ASP B N 1
ATOM 3920 C CA . ASP B 1 245 ? 11.338 -12.037 36.955 1.00 74.50 238 ASP B CA 1
ATOM 3921 C C . ASP B 1 245 ? 11.960 -13.048 35.986 1.00 74.09 238 ASP B C 1
ATOM 3922 O O . ASP B 1 245 ? 12.933 -13.715 36.339 1.00 73.18 238 ASP B O 1
ATOM 3927 N N . GLY B 1 246 ? 11.402 -13.181 34.780 1.00 71.87 239 GLY B N 1
ATOM 3928 C CA . GLY B 1 246 ? 11.808 -14.253 33.880 1.00 71.04 239 GLY B CA 1
ATOM 3929 C C . GLY B 1 246 ? 11.680 -15.582 34.617 1.00 74.54 239 GLY B C 1
ATOM 3930 O O . GLY B 1 246 ? 10.729 -15.788 35.369 1.00 75.97 239 GLY B O 1
ATOM 3931 N N . VAL B 1 247 ? 12.637 -16.483 34.404 1.00 74.69 240 VAL B N 1
ATOM 3932 C CA . VAL B 1 247 ? 12.620 -17.797 35.041 1.00 75.70 240 VAL B CA 1
ATOM 3933 C C . VAL B 1 247 ? 13.958 -18.161 35.709 1.00 76.92 240 VAL B C 1
ATOM 3934 O O . VAL B 1 247 ? 14.937 -18.365 35.016 1.00 73.95 240 VAL B O 1
ATOM 3938 N N . PRO B 1 248 ? 13.987 -18.311 37.052 1.00 80.21 241 PRO B N 1
ATOM 3939 C CA . PRO B 1 248 ? 15.245 -18.571 37.767 1.00 80.94 241 PRO B CA 1
ATOM 3940 C C . PRO B 1 248 ? 15.874 -19.914 37.416 1.00 81.36 241 PRO B C 1
ATOM 3941 O O . PRO B 1 248 ? 15.180 -20.922 37.365 1.00 80.20 241 PRO B O 1
ATOM 3945 N N . GLY B 1 249 ? 17.185 -19.927 37.199 1.00 80.88 242 GLY B N 1
ATOM 3946 C CA . GLY B 1 249 ? 17.860 -21.131 36.747 1.00 81.85 242 GLY B CA 1
ATOM 3947 C C . GLY B 1 249 ? 17.984 -21.149 35.242 1.00 80.59 242 GLY B C 1
ATOM 3948 O O . GLY B 1 249 ? 18.684 -21.994 34.692 1.00 83.20 242 GLY B O 1
ATOM 3949 N N . ILE B 1 250 ? 17.299 -20.230 34.563 1.00 76.39 243 ILE B N 1
ATOM 3950 C CA . ILE B 1 250 ? 17.438 -20.140 33.126 1.00 73.95 243 ILE B CA 1
ATOM 3951 C C . ILE B 1 250 ? 18.076 -18.805 32.713 1.00 69.95 243 ILE B C 1
ATOM 3952 O O . ILE B 1 250 ? 17.422 -17.771 32.658 1.00 67.07 243 ILE B O 1
ATOM 3957 N N . GLY B 1 251 ? 19.378 -18.845 32.465 1.00 69.99 244 GLY B N 1
ATOM 3958 C CA . GLY B 1 251 ? 20.110 -17.693 31.998 1.00 68.56 244 GLY B CA 1
ATOM 3959 C C . GLY B 1 251 ? 19.853 -17.511 30.518 1.00 68.43 244 GLY B C 1
ATOM 3960 O O . GLY B 1 251 ? 19.258 -18.397 29.889 1.00 68.30 244 GLY B O 1
ATOM 3961 N N . PRO B 1 252 ? 20.322 -16.383 29.951 1.00 66.58 245 PRO B N 1
ATOM 3962 C CA . PRO B 1 252 ? 20.133 -16.078 28.547 1.00 66.15 245 PRO B CA 1
ATOM 3963 C C . PRO B 1 252 ? 20.596 -17.160 27.579 1.00 69.24 245 PRO B C 1
ATOM 3964 O O . PRO B 1 252 ? 19.834 -17.524 26.670 1.00 68.09 245 PRO B O 1
ATOM 3968 N N . LYS B 1 253 ? 21.813 -17.672 27.762 1.00 71.67 246 LYS B N 1
ATOM 3969 C CA . LYS B 1 253 ? 22.349 -18.683 26.844 1.00 74.98 246 LYS B CA 1
ATOM 3970 C C . LYS B 1 253 ? 21.495 -19.935 26.894 1.00 73.44 246 LYS B C 1
ATOM 3971 O O . LYS B 1 253 ? 21.185 -20.519 25.859 1.00 74.42 246 LYS B O 1
ATOM 3977 N N . ARG B 1 254 ? 21.106 -20.321 28.106 1.00 73.43 247 ARG B N 1
ATOM 3978 C CA . ARG B 1 254 ? 20.256 -21.487 28.329 1.00 73.41 247 ARG B CA 1
ATOM 3979 C C . ARG B 1 254 ? 18.885 -21.301 27.687 1.00 69.38 247 ARG B C 1
ATOM 3980 O O . ARG B 1 254 ? 18.396 -22.178 26.969 1.00 68.19 247 ARG B O 1
ATOM 3988 N N . ALA B 1 255 ? 18.283 -20.143 27.932 1.00 66.38 248 ALA B N 1
ATOM 3989 C CA . ALA B 1 255 ? 17.020 -19.786 27.303 1.00 63.24 248 ALA B CA 1
ATOM 3990 C C . ALA B 1 255 ? 17.095 -19.948 25.786 1.00 61.88 248 ALA B C 1
ATOM 3991 O O . ALA B 1 255 ? 16.228 -20.581 25.173 1.00 61.06 248 ALA B O 1
ATOM 3993 N N . LEU B 1 256 ? 18.144 -19.396 25.189 1.00 61.14 249 LEU B N 1
ATOM 3994 C CA . LEU B 1 256 ? 18.302 -19.448 23.746 1.00 61.17 249 LEU B CA 1
ATOM 3995 C C . LEU B 1 256 ? 18.449 -20.893 23.257 1.00 62.57 249 LEU B C 1
ATOM 3996 O O . LEU B 1 256 ? 17.759 -21.303 22.329 1.00 62.98 249 LEU B O 1
ATOM 4001 N N . GLN B 1 257 ? 19.334 -21.658 23.882 1.00 65.92 250 GLN B N 1
ATOM 4002 C CA . GLN B 1 257 ? 19.543 -23.055 23.473 1.00 68.90 250 GLN B CA 1
ATOM 4003 C C . GLN B 1 257 ? 18.261 -23.907 23.617 1.00 67.70 250 GLN B C 1
ATOM 4004 O O . GLN B 1 257 ? 17.982 -24.739 22.756 1.00 68.01 250 GLN B O 1
ATOM 4010 N N . LEU B 1 258 ? 17.445 -23.637 24.636 1.00 65.82 251 LEU B N 1
ATOM 4011 C CA . LEU B 1 258 ? 16.130 -24.286 24.770 1.00 66.02 251 LEU B CA 1
ATOM 4012 C C . LEU B 1 258 ? 15.181 -23.978 23.608 1.00 64.85 251 LEU B C 1
ATOM 4013 O O . LEU B 1 258 ? 14.604 -24.887 23.008 1.00 63.61 251 LEU B O 1
ATOM 4018 N N . ILE B 1 259 ? 15.024 -22.692 23.297 1.00 64.59 252 ILE B N 1
ATOM 4019 C CA . ILE B 1 259 ? 14.134 -22.268 22.224 1.00 64.56 252 ILE B CA 1
ATOM 4020 C C . ILE B 1 259 ? 14.600 -22.860 20.899 1.00 66.37 252 ILE B C 1
ATOM 4021 O O . ILE B 1 259 ? 13.785 -23.309 20.095 1.00 67.36 252 ILE B O 1
ATOM 4026 N N . ARG B 1 260 ? 15.908 -22.888 20.681 1.00 69.19 253 ARG B N 1
ATOM 4027 C CA . ARG B 1 260 ? 16.449 -23.411 19.433 1.00 72.80 253 ARG B CA 1
ATOM 4028 C C . ARG B 1 260 ? 16.253 -24.909 19.300 1.00 75.05 253 ARG B C 1
ATOM 4029 O O . ARG B 1 260 ? 15.784 -25.388 18.272 1.00 77.45 253 ARG B O 1
ATOM 4037 N N . LYS B 1 261 ? 16.609 -25.636 20.351 1.00 76.00 254 LYS B N 1
ATOM 4038 C CA . LYS B 1 261 ? 16.515 -27.082 20.371 1.00 78.61 254 LYS B CA 1
ATOM 4039 C C . LYS B 1 261 ? 15.069 -27.544 20.253 1.00 77.74 254 LYS B C 1
ATOM 4040 O O . LYS B 1 261 ? 14.758 -28.364 19.408 1.00 78.86 254 LYS B O 1
ATOM 4046 N N . TYR B 1 262 ? 14.195 -27.011 21.100 1.00 76.41 255 TYR B N 1
ATOM 4047 C CA . TYR B 1 262 ? 12.814 -27.479 21.178 1.00 76.31 255 TYR B CA 1
ATOM 4048 C C . TYR B 1 262 ? 11.841 -26.677 20.318 1.00 75.21 255 TYR B C 1
ATOM 4049 O O . TYR B 1 262 ? 10.711 -27.106 20.103 1.00 79.00 255 TYR B O 1
ATOM 4058 N N . GLY B 1 263 ? 12.266 -25.516 19.837 1.00 72.55 256 GLY B N 1
ATOM 4059 C CA . GLY B 1 263 ? 11.483 -24.755 18.878 1.00 71.16 256 GLY B CA 1
ATOM 4060 C C . GLY B 1 263 ? 10.587 -23.670 19.456 1.00 69.88 256 GLY B C 1
ATOM 4061 O O . GLY B 1 263 ? 10.472 -22.600 18.890 1.00 65.61 256 GLY B O 1
ATOM 4062 N N . SER B 1 264 ? 9.926 -23.943 20.569 1.00 72.55 257 SER B N 1
ATOM 4063 C CA . SER B 1 264 ? 8.878 -23.047 21.053 1.00 72.22 257 SER B CA 1
ATOM 4064 C C . SER B 1 264 ? 8.562 -23.315 22.520 1.00 74.45 257 SER B C 1
ATOM 4065 O O . SER B 1 264 ? 8.956 -24.342 23.077 1.00 73.29 257 SER B O 1
ATOM 4068 N N . LEU B 1 265 ? 7.855 -22.371 23.132 1.00 73.86 258 LEU B N 1
ATOM 4069 C CA . LEU B 1 265 ? 7.497 -22.440 24.545 1.00 75.47 258 LEU B CA 1
ATOM 4070 C C . LEU B 1 265 ? 6.450 -23.533 24.713 1.00 79.07 258 LEU B C 1
ATOM 4071 O O . LEU B 1 265 ? 6.500 -24.339 25.641 1.00 83.57 258 LEU B O 1
ATOM 4076 N N . ASP B 1 266 ? 5.517 -23.564 23.775 1.00 79.50 259 ASP B N 1
ATOM 4077 C CA . ASP B 1 266 ? 4.528 -24.622 23.694 1.00 81.67 259 ASP B CA 1
ATOM 4078 C C . ASP B 1 266 ? 5.171 -26.015 23.717 1.00 85.08 259 ASP B C 1
ATOM 4079 O O . ASP B 1 266 ? 4.746 -26.874 24.474 1.00 86.76 259 ASP B O 1
ATOM 4084 N N . GLU B 1 267 ? 6.202 -26.222 22.897 1.00 86.46 260 GLU B N 1
ATOM 4085 C CA . GLU B 1 267 ? 6.869 -27.524 22.788 1.00 87.85 260 GLU B CA 1
ATOM 4086 C C . GLU B 1 267 ? 7.712 -27.879 24.016 1.00 89.96 260 GLU B C 1
ATOM 4087 O O . GLU B 1 267 ? 8.054 -29.049 24.215 1.00 93.83 260 GLU B O 1
ATOM 4093 N N . LEU B 1 268 ? 8.041 -26.887 24.842 1.00 88.04 261 LEU B N 1
ATOM 4094 C CA . LEU B 1 268 ? 8.708 -27.152 26.119 1.00 90.67 261 LEU B CA 1
ATOM 4095 C C . LEU B 1 268 ? 7.778 -27.783 27.157 1.00 91.47 261 LEU B C 1
ATOM 4096 O O . LEU B 1 268 ? 8.240 -28.128 28.239 1.00 96.98 261 LEU B O 1
ATOM 4101 N N . LYS B 1 269 ? 6.487 -27.912 26.843 1.00 90.38 262 LYS B N 1
ATOM 4102 C CA . LYS B 1 269 ? 5.543 -28.629 27.702 1.00 92.00 262 LYS B CA 1
ATOM 4103 C C . LYS B 1 269 ? 5.879 -30.120 27.777 1.00 90.85 262 LYS B C 1
ATOM 4104 O O . LYS B 1 269 ? 5.960 -30.680 28.862 1.00 88.11 262 LYS B O 1
ATOM 4110 N N . ASP B 1 272 ? 10.105 -31.372 30.539 1.00 94.98 265 ASP B N 1
ATOM 4111 C CA . ASP B 1 272 ? 10.849 -31.639 31.777 1.00 99.51 265 ASP B CA 1
ATOM 4112 C C . ASP B 1 272 ? 11.139 -30.402 32.598 1.00 98.72 265 ASP B C 1
ATOM 4113 O O . ASP B 1 272 ? 10.870 -30.343 33.796 1.00 97.37 265 ASP B O 1
ATOM 4118 N N . ILE B 1 273 ? 11.771 -29.437 31.949 1.00 96.34 266 ILE B N 1
ATOM 4119 C CA . ILE B 1 273 ? 12.010 -28.142 32.564 1.00 96.53 266 ILE B CA 1
ATOM 4120 C C . ILE B 1 273 ? 10.682 -27.381 32.738 1.00 96.25 266 ILE B C 1
ATOM 4121 O O . ILE B 1 273 ? 10.642 -26.368 33.432 1.00 96.53 266 ILE B O 1
ATOM 4126 N N . TRP B 1 274 ? 9.596 -27.886 32.140 1.00 96.08 267 TRP B N 1
ATOM 4127 C CA . TRP B 1 274 ? 8.325 -27.161 32.107 1.00 94.38 267 TRP B CA 1
ATOM 4128 C C . TRP B 1 274 ? 7.754 -26.715 33.466 1.00 94.83 267 TRP B C 1
ATOM 4129 O O . TRP B 1 274 ? 7.323 -25.569 33.597 1.00 92.85 267 TRP B O 1
ATOM 4140 N N . PRO B 1 275 ? 7.731 -27.610 34.473 1.00 98.16 268 PRO B N 1
ATOM 4141 C CA . PRO B 1 275 ? 7.170 -27.225 35.781 1.00 99.16 268 PRO B CA 1
ATOM 4142 C C . PRO B 1 275 ? 7.817 -25.986 36.395 1.00 99.68 268 PRO B C 1
ATOM 4143 O O . PRO B 1 275 ? 7.118 -25.132 36.951 1.00 101.77 268 PRO B O 1
ATOM 4147 N N . LYS B 1 276 ? 9.138 -25.881 36.284 1.00 100.51 269 LYS B N 1
ATOM 4148 C CA . LYS B 1 276 ? 9.850 -24.684 36.725 1.00 100.38 269 LYS B CA 1
ATOM 4149 C C . LYS B 1 276 ? 9.375 -23.447 35.942 1.00 96.10 269 LYS B C 1
ATOM 4150 O O . LYS B 1 276 ? 9.237 -22.358 36.508 1.00 96.53 269 LYS B O 1
ATOM 4156 N N . ILE B 1 277 ? 9.123 -23.607 34.647 1.00 93.00 270 ILE B N 1
ATOM 4157 C CA . ILE B 1 277 ? 8.622 -22.495 33.833 1.00 91.80 270 ILE B CA 1
ATOM 4158 C C . ILE B 1 277 ? 7.199 -22.110 34.255 1.00 92.22 270 ILE B C 1
ATOM 4159 O O . ILE B 1 277 ? 6.938 -20.945 34.582 1.00 89.00 270 ILE B O 1
ATOM 4164 N N . GLU B 1 278 ? 6.297 -23.093 34.270 1.00 96.05 271 GLU B N 1
ATOM 4165 C CA . GLU B 1 278 ? 4.891 -22.847 34.607 1.00 98.31 271 GLU B CA 1
ATOM 4166 C C . GLU B 1 278 ? 4.757 -22.168 35.964 1.00 99.36 271 GLU B C 1
ATOM 4167 O O . GLU B 1 278 ? 3.955 -21.243 36.121 1.00 100.00 271 GLU B O 1
ATOM 4173 N N . ARG B 1 279 ? 5.553 -22.623 36.931 1.00 101.01 272 ARG B N 1
ATOM 4174 C CA . ARG B 1 279 ? 5.614 -21.981 38.246 1.00 102.16 272 ARG B CA 1
ATOM 4175 C C . ARG B 1 279 ? 5.787 -20.466 38.151 1.00 98.75 272 ARG B C 1
ATOM 4176 O O . ARG B 1 279 ? 5.042 -19.708 38.769 1.00 100.07 272 ARG B O 1
ATOM 4184 N N . HIS B 1 280 ? 6.776 -20.034 37.375 1.00 93.63 273 HIS B N 1
ATOM 4185 C CA . HIS B 1 280 ? 7.212 -18.637 37.395 1.00 90.79 273 HIS B CA 1
ATOM 4186 C C . HIS B 1 280 ? 6.488 -17.695 36.431 1.00 87.73 273 HIS B C 1
ATOM 4187 O O . HIS B 1 280 ? 6.434 -16.493 36.676 1.00 81.81 273 HIS B O 1
ATOM 4194 N N . LEU B 1 281 ? 5.923 -18.235 35.355 1.00 87.01 274 LEU B N 1
ATOM 4195 C CA . LEU B 1 281 ? 5.123 -17.418 34.448 1.00 87.06 274 LEU B CA 1
ATOM 4196 C C . LEU B 1 281 ? 3.829 -17.017 35.153 1.00 87.88 274 LEU B C 1
ATOM 4197 O O . LEU B 1 281 ? 3.050 -17.895 35.525 1.00 90.50 274 LEU B O 1
ATOM 4202 N N . PRO B 1 282 ? 3.596 -15.699 35.335 1.00 87.52 275 PRO B N 1
ATOM 4203 C CA . PRO B 1 282 ? 2.415 -15.221 36.060 1.00 89.30 275 PRO B CA 1
ATOM 4204 C C . PRO B 1 282 ? 1.087 -15.562 35.378 1.00 90.70 275 PRO B C 1
ATOM 4205 O O . PRO B 1 282 ? 0.117 -15.865 36.065 1.00 96.08 275 PRO B O 1
ATOM 4209 N N . VAL B 1 283 ? 1.044 -15.532 34.047 1.00 89.16 276 VAL B N 1
ATOM 4210 C CA . VAL B 1 283 ? -0.162 -15.956 33.304 1.00 88.21 276 VAL B CA 1
ATOM 4211 C C . VAL B 1 283 ? 0.207 -17.076 32.343 1.00 86.65 276 VAL B C 1
ATOM 4212 O O . VAL B 1 283 ? 1.387 -17.421 32.200 1.00 85.91 276 VAL B O 1
ATOM 4216 N N . GLU B 1 284 ? -0.805 -17.668 31.719 1.00 87.06 277 GLU B N 1
ATOM 4217 C CA . GLU B 1 284 ? -0.586 -18.683 30.696 1.00 87.17 277 GLU B CA 1
ATOM 4218 C C . GLU B 1 284 ? 0.254 -18.105 29.555 1.00 84.38 277 GLU B C 1
ATOM 4219 O O . GLU B 1 284 ? 0.127 -16.922 29.226 1.00 80.01 277 GLU B O 1
ATOM 4225 N N . PRO B 1 285 ? 1.124 -18.939 28.955 1.00 84.24 278 PRO B N 1
ATOM 4226 C CA . PRO B 1 285 ? 2.106 -18.436 28.000 1.00 81.36 278 PRO B CA 1
ATOM 4227 C C . PRO B 1 285 ? 1.464 -17.829 26.763 1.00 80.84 278 PRO B C 1
ATOM 4228 O O . PRO B 1 285 ? 1.956 -16.815 26.254 1.00 76.31 278 PRO B O 1
ATOM 4232 N N . GLU B 1 286 ? 0.375 -18.431 26.289 1.00 80.46 279 GLU B N 1
ATOM 4233 C CA . GLU B 1 286 ? -0.270 -17.944 25.079 1.00 80.41 279 GLU B CA 1
ATOM 4234 C C . GLU B 1 286 ? -0.783 -16.504 25.226 1.00 76.83 279 GLU B C 1
ATOM 4235 O O . GLU B 1 286 ? -0.700 -15.719 24.280 1.00 73.39 279 GLU B O 1
ATOM 4241 N N . LYS B 1 287 ? -1.286 -16.153 26.405 1.00 76.80 280 LYS B N 1
ATOM 4242 C CA . LYS B 1 287 ? -1.731 -14.781 26.662 1.00 77.08 280 LYS B CA 1
ATOM 4243 C C . LYS B 1 287 ? -0.560 -13.795 26.647 1.00 72.78 280 LYS B C 1
ATOM 4244 O O . LYS B 1 287 ? -0.715 -12.659 26.190 1.00 71.45 280 LYS B O 1
ATOM 4250 N N . LEU B 1 288 ? 0.600 -14.234 27.144 1.00 70.12 281 LEU B N 1
ATOM 4251 C CA . LEU B 1 288 ? 1.834 -13.438 27.069 1.00 66.32 281 LEU B CA 1
ATOM 4252 C C . LEU B 1 288 ? 2.276 -13.224 25.627 1.00 61.98 281 LEU B C 1
ATOM 4253 O O . LEU B 1 288 ? 2.655 -12.118 25.250 1.00 61.03 281 LEU B O 1
ATOM 4258 N N . ARG B 1 289 ? 2.253 -14.301 24.848 1.00 60.74 282 ARG B N 1
ATOM 4259 C CA . ARG B 1 289 ? 2.593 -14.266 23.440 1.00 60.19 282 ARG B CA 1
ATOM 4260 C C . ARG B 1 289 ? 1.672 -13.314 22.695 1.00 59.73 282 ARG B C 1
ATOM 4261 O O . ARG B 1 289 ? 2.123 -12.518 21.875 1.00 57.10 282 ARG B O 1
ATOM 4269 N N . ARG B 1 290 ? 0.386 -13.393 23.004 1.00 61.83 283 ARG B N 1
ATOM 4270 C CA . ARG B 1 290 ? -0.622 -12.583 22.334 1.00 63.37 283 ARG B CA 1
ATOM 4271 C C . ARG B 1 290 ? -0.367 -11.092 22.529 1.00 59.19 283 ARG B C 1
ATOM 4272 O O . ARG B 1 290 ? -0.630 -10.303 21.636 1.00 58.48 283 ARG B O 1
ATOM 4280 N N . LEU B 1 291 ? 0.163 -10.718 23.685 1.00 57.33 284 LEU B N 1
ATOM 4281 C CA . LEU B 1 291 ? 0.504 -9.324 23.966 1.00 55.33 284 LEU B CA 1
ATOM 4282 C C . LEU B 1 291 ? 1.568 -8.765 23.011 1.00 51.19 284 LEU B C 1
ATOM 4283 O O . LEU B 1 291 ? 1.515 -7.598 22.647 1.00 49.32 284 LEU B O 1
ATOM 4288 N N . PHE B 1 292 ? 2.517 -9.602 22.607 1.00 49.01 285 PHE B N 1
ATOM 4289 C CA . PHE B 1 292 ? 3.574 -9.196 21.705 1.00 47.77 285 PHE B CA 1
ATOM 4290 C C . PHE B 1 292 ? 3.240 -9.406 20.230 1.00 48.77 285 PHE B C 1
ATOM 4291 O O . PHE B 1 292 ? 3.646 -8.613 19.384 1.00 46.29 285 PHE B O 1
ATOM 4299 N N . LEU B 1 293 ? 2.509 -10.470 19.928 1.00 50.55 286 LEU B N 1
ATOM 4300 C CA . LEU B 1 293 ? 2.174 -10.826 18.545 1.00 51.20 286 LEU B CA 1
ATOM 4301 C C . LEU B 1 293 ? 0.900 -10.136 18.050 1.00 51.31 286 LEU B C 1
ATOM 4302 O O . LEU B 1 293 ? 0.762 -9.888 16.866 1.00 51.57 286 LEU B O 1
ATOM 4307 N N . GLU B 1 294 ? -0.016 -9.812 18.958 1.00 53.37 287 GLU B N 1
ATOM 4308 C CA . GLU B 1 294 ? -1.248 -9.101 18.609 1.00 54.08 287 GLU B CA 1
ATOM 4309 C C . GLU B 1 294 ? -1.471 -7.898 19.514 1.00 51.91 287 GLU B C 1
ATOM 4310 O O . GLU B 1 294 ? -2.517 -7.774 20.134 1.00 54.58 287 GLU B O 1
ATOM 4316 N N . PRO B 1 295 ? -0.486 -6.996 19.583 1.00 49.39 288 PRO B N 1
ATOM 4317 C CA . PRO B 1 295 ? -0.609 -5.856 20.482 1.00 49.98 288 PRO B CA 1
ATOM 4318 C C . PRO B 1 295 ? -1.715 -4.918 20.043 1.00 50.40 288 PRO B C 1
ATOM 4319 O O . PRO B 1 295 ? -2.025 -4.844 18.853 1.00 50.98 288 PRO B O 1
ATOM 4323 N N . GLU B 1 296 ? -2.299 -4.216 21.004 1.00 50.82 289 GLU B N 1
ATOM 4324 C CA . GLU B 1 296 ? -3.263 -3.186 20.700 1.00 52.86 289 GLU B CA 1
ATOM 4325 C C . GLU B 1 296 ? -2.523 -1.987 20.085 1.00 49.47 289 GLU B C 1
ATOM 4326 O O . GLU B 1 296 ? -1.518 -1.521 20.620 1.00 48.45 289 GLU B O 1
ATOM 4332 N N . VAL B 1 297 ? -3.009 -1.532 18.940 1.00 46.48 290 VAL B N 1
ATOM 4333 C CA . VAL B 1 297 ? -2.378 -0.463 18.180 1.00 43.69 290 VAL B CA 1
ATOM 4334 C C . VAL B 1 297 ? -3.475 0.301 17.453 1.00 43.95 290 VAL B C 1
ATOM 4335 O O . VAL B 1 297 ? -4.626 -0.112 17.467 1.00 45.43 290 VAL B O 1
ATOM 4339 N N . THR B 1 298 ? -3.128 1.406 16.816 1.00 43.49 291 THR B N 1
ATOM 4340 C CA . THR B 1 298 ? -4.125 2.212 16.125 1.00 45.45 291 THR B CA 1
ATOM 4341 C C . THR B 1 298 ? -3.678 2.596 14.725 1.00 46.20 291 THR B C 1
ATOM 4342 O O . THR B 1 298 ? -2.480 2.786 14.466 1.00 46.39 291 THR B O 1
ATOM 4346 N N . ASP B 1 299 ? -4.669 2.670 13.834 1.00 49.89 292 ASP B N 1
ATOM 4347 C CA . ASP B 1 299 ? -4.547 3.186 12.473 1.00 51.86 292 ASP B CA 1
ATOM 4348 C C . ASP B 1 299 ? -4.769 4.676 12.402 1.00 52.50 292 ASP B C 1
ATOM 4349 O O . ASP B 1 299 ? -4.497 5.286 11.381 1.00 51.92 292 ASP B O 1
ATOM 4354 N N . ASP B 1 300 ? -5.315 5.259 13.456 1.00 53.68 293 ASP B N 1
ATOM 4355 C CA . ASP B 1 300 ? -5.821 6.605 13.362 1.00 56.12 293 ASP B CA 1
ATOM 4356 C C . ASP B 1 300 ? -4.702 7.642 13.536 1.00 54.14 293 ASP B C 1
ATOM 4357 O O . ASP B 1 300 ? -4.591 8.287 14.576 1.00 53.97 293 ASP B O 1
ATOM 4362 N N . TYR B 1 301 ? -3.859 7.765 12.514 1.00 51.70 294 TYR B N 1
ATOM 4363 C CA . TYR B 1 301 ? -2.835 8.808 12.459 1.00 49.65 294 TYR B CA 1
ATOM 4364 C C . TYR B 1 301 ? -2.582 9.161 11.011 1.00 51.43 294 TYR B C 1
ATOM 4365 O O . TYR B 1 301 ? -2.859 8.372 10.105 1.00 51.09 294 TYR B O 1
ATOM 4374 N N . GLU B 1 302 ? -2.038 10.345 10.791 1.00 53.69 295 GLU B N 1
ATOM 4375 C CA . GLU B 1 302 ? -1.631 10.755 9.458 1.00 55.78 295 GLU B CA 1
ATOM 4376 C C . GLU B 1 302 ? -0.416 11.649 9.633 1.00 54.96 295 GLU B C 1
ATOM 4377 O O . GLU B 1 302 ? -0.508 12.700 10.243 1.00 60.00 295 GLU B O 1
ATOM 4383 N N . LEU B 1 303 ? 0.731 11.197 9.140 1.00 52.04 296 LEU B N 1
ATOM 4384 C CA . LEU B 1 303 ? 2.004 11.822 9.460 1.00 49.43 296 LEU B CA 1
ATOM 4385 C C . LEU B 1 303 ? 2.307 13.012 8.558 1.00 49.46 296 LEU B C 1
ATOM 4386 O O . LEU B 1 303 ? 2.224 12.915 7.335 1.00 50.34 296 LEU B O 1
ATOM 4391 N N . ASP B 1 304 ? 2.687 14.123 9.171 1.00 48.37 297 ASP B N 1
ATOM 4392 C CA . ASP B 1 304 ? 3.206 15.247 8.417 1.00 49.33 297 ASP B CA 1
ATOM 4393 C C . ASP B 1 304 ? 4.144 16.072 9.275 1.00 47.98 297 ASP B C 1
ATOM 4394 O O . ASP B 1 304 ? 4.130 15.991 10.514 1.00 47.78 297 ASP B O 1
ATOM 4399 N N . TRP B 1 305 ? 4.985 16.844 8.590 1.00 44.93 298 TRP B N 1
ATOM 4400 C CA . TRP B 1 305 ? 5.974 17.683 9.241 1.00 43.99 298 TRP B CA 1
ATOM 4401 C C . TRP B 1 305 ? 5.704 19.123 8.853 1.00 44.63 298 TRP B C 1
ATOM 4402 O O . TRP B 1 305 ? 5.939 19.497 7.721 1.00 45.73 298 TRP B O 1
ATOM 4413 N N . ASP B 1 306 ? 5.146 19.896 9.780 1.00 46.60 299 ASP B N 1
ATOM 4414 C CA . ASP B 1 306 ? 4.722 21.275 9.507 1.00 49.36 299 ASP B CA 1
ATOM 4415 C C . ASP B 1 306 ? 5.790 22.292 9.906 1.00 49.07 299 ASP B C 1
ATOM 4416 O O . ASP B 1 306 ? 6.791 21.952 10.545 1.00 47.27 299 ASP B O 1
ATOM 4421 N N . GLU B 1 307 ? 5.572 23.546 9.521 1.00 51.52 300 GLU B N 1
ATOM 4422 C CA . GLU B 1 307 ? 6.471 24.650 9.893 1.00 53.67 300 GLU B CA 1
ATOM 4423 C C . GLU B 1 307 ? 6.353 24.944 11.380 1.00 49.84 300 GLU B C 1
ATOM 4424 O O . GLU B 1 307 ? 5.250 24.932 11.920 1.00 51.43 300 GLU B O 1
ATOM 4430 N N . PRO B 1 308 ? 7.485 25.208 12.048 1.00 46.72 301 PRO B N 1
ATOM 4431 C CA . PRO B 1 308 ? 7.386 25.606 13.445 1.00 45.99 301 PRO B CA 1
ATOM 4432 C C . PRO B 1 308 ? 6.762 26.983 13.578 1.00 48.20 301 PRO B C 1
ATOM 4433 O O . PRO B 1 308 ? 6.784 27.776 12.634 1.00 48.93 301 PRO B O 1
ATOM 4437 N N . ASP B 1 309 ? 6.192 27.230 14.749 1.00 48.57 302 ASP B N 1
ATOM 4438 C CA . ASP B 1 309 ? 5.565 28.497 15.105 1.00 50.76 302 ASP B CA 1
ATOM 4439 C C . ASP B 1 309 ? 6.559 29.263 15.994 1.00 50.76 302 ASP B C 1
ATOM 4440 O O . ASP B 1 309 ? 6.636 29.021 17.201 1.00 51.26 302 ASP B O 1
ATOM 4445 N N . GLU B 1 310 ? 7.345 30.156 15.392 1.00 49.59 303 GLU B N 1
ATOM 4446 C CA . GLU B 1 310 ? 8.437 30.805 16.115 1.00 49.40 303 GLU B CA 1
ATOM 4447 C C . GLU B 1 310 ? 7.956 31.551 17.350 1.00 50.66 303 GLU B C 1
ATOM 4448 O O . GLU B 1 310 ? 8.543 31.418 18.426 1.00 50.82 303 GLU B O 1
ATOM 4454 N N . GLU B 1 311 ? 6.900 32.335 17.202 1.00 52.10 304 GLU B N 1
ATOM 4455 C CA . GLU B 1 311 ? 6.464 33.182 18.299 1.00 54.50 304 GLU B CA 1
ATOM 4456 C C . GLU B 1 311 ? 5.805 32.378 19.414 1.00 53.62 304 GLU B C 1
ATOM 4457 O O . GLU B 1 311 ? 5.953 32.711 20.575 1.00 53.71 304 GLU B O 1
ATOM 4463 N N . GLY B 1 312 ? 5.107 31.306 19.067 1.00 53.19 305 GLY B N 1
ATOM 4464 C CA . GLY B 1 312 ? 4.508 30.429 20.081 1.00 53.81 305 GLY B CA 1
ATOM 4465 C C . GLY B 1 312 ? 5.564 29.686 20.887 1.00 51.71 305 GLY B C 1
ATOM 4466 O O . GLY B 1 312 ? 5.440 29.527 22.094 1.00 51.43 305 GLY B O 1
ATOM 4467 N N . LEU B 1 313 ? 6.607 29.228 20.204 1.00 50.00 306 LEU B N 1
ATOM 4468 C CA . LEU B 1 313 ? 7.742 28.599 20.864 1.00 48.04 306 LEU B CA 1
ATOM 4469 C C . LEU B 1 313 ? 8.406 29.558 21.834 1.00 48.01 306 LEU B C 1
ATOM 4470 O O . LEU B 1 313 ? 8.736 29.177 22.943 1.00 46.94 306 LEU B O 1
ATOM 4475 N N . VAL B 1 314 ? 8.607 30.803 21.407 1.00 49.55 307 VAL B N 1
ATOM 4476 C CA . VAL B 1 314 ? 9.208 31.819 22.268 1.00 50.87 307 VAL B CA 1
ATOM 4477 C C . VAL B 1 314 ? 8.316 32.073 23.464 1.00 53.39 307 VAL B C 1
ATOM 4478 O O . VAL B 1 314 ? 8.796 32.098 24.584 1.00 53.79 307 VAL B O 1
ATOM 4482 N N . GLU B 1 315 ? 7.017 32.241 23.237 1.00 57.06 308 GLU B N 1
ATOM 4483 C CA . GLU B 1 315 ? 6.075 32.411 24.344 1.00 61.71 308 GLU B CA 1
ATOM 4484 C C . GLU B 1 315 ? 6.172 31.263 25.341 1.00 60.69 308 GLU B C 1
ATOM 4485 O O . GLU B 1 315 ? 6.249 31.507 26.538 1.00 63.69 308 GLU B O 1
ATOM 4491 N N . PHE B 1 316 ? 6.175 30.027 24.848 1.00 56.76 309 PHE B N 1
ATOM 4492 C CA . PHE B 1 316 ? 6.193 28.848 25.719 1.00 56.16 309 PHE B CA 1
ATOM 4493 C C . PHE B 1 316 ? 7.526 28.687 26.443 1.00 53.99 309 PHE B C 1
ATOM 4494 O O . PHE B 1 316 ? 7.574 28.707 27.664 1.00 58.28 309 PHE B O 1
ATOM 4502 N N . LEU B 1 317 ? 8.612 28.576 25.698 1.00 50.73 310 LEU B N 1
ATOM 4503 C CA . LEU B 1 317 ? 9.900 28.203 26.282 1.00 49.04 310 LEU B CA 1
ATOM 4504 C C . LEU B 1 317 ? 10.663 29.360 26.921 1.00 50.80 310 LEU B C 1
ATOM 4505 O O . LEU B 1 317 ? 11.281 29.192 27.965 1.00 51.78 310 LEU B O 1
ATOM 4510 N N . VAL B 1 318 ? 10.624 30.529 26.288 1.00 51.98 311 VAL B N 1
ATOM 4511 C CA . VAL B 1 318 ? 11.372 31.692 26.754 1.00 52.87 311 VAL B CA 1
ATOM 4512 C C . VAL B 1 318 ? 10.604 32.385 27.868 1.00 56.07 311 VAL B C 1
ATOM 4513 O O . VAL B 1 318 ? 11.121 32.545 28.961 1.00 55.57 311 VAL B O 1
ATOM 4517 N N . GLU B 1 319 ? 9.358 32.753 27.594 1.00 59.94 312 GLU B N 1
ATOM 4518 C CA . GLU B 1 319 ? 8.584 33.555 28.539 1.00 65.29 312 GLU B CA 1
ATOM 4519 C C . GLU B 1 319 ? 8.035 32.751 29.713 1.00 66.09 312 GLU B C 1
ATOM 4520 O O . GLU B 1 319 ? 7.958 33.278 30.816 1.00 68.93 312 GLU B O 1
ATOM 4526 N N . GLU B 1 320 ? 7.657 31.490 29.493 1.00 65.17 313 GLU B N 1
ATOM 4527 C CA . GLU B 1 320 ? 7.176 30.647 30.599 1.00 66.02 313 GLU B CA 1
ATOM 4528 C C . GLU B 1 320 ? 8.287 29.810 31.239 1.00 62.72 313 GLU B C 1
ATOM 4529 O O . GLU B 1 320 ? 8.199 29.513 32.415 1.00 61.88 313 GLU B O 1
ATOM 4535 N N . ARG B 1 321 ? 9.318 29.417 30.485 1.00 60.28 314 ARG B N 1
ATOM 4536 C CA . ARG B 1 321 ? 10.306 28.442 31.004 1.00 58.77 314 ARG B CA 1
ATOM 4537 C C . ARG B 1 321 ? 11.762 28.854 30.994 1.00 55.63 314 ARG B C 1
ATOM 4538 O O . ARG B 1 321 ? 12.636 28.020 31.214 1.00 53.95 314 ARG B O 1
ATOM 4546 N N . ASP B 1 322 ? 12.014 30.133 30.734 1.00 55.77 315 ASP B N 1
ATOM 4547 C CA . ASP B 1 322 ? 13.344 30.721 30.882 1.00 54.92 315 ASP B CA 1
ATOM 4548 C C . ASP B 1 322 ? 14.421 30.160 29.961 1.00 51.74 315 ASP B C 1
ATOM 4549 O O . ASP B 1 322 ? 15.615 30.249 30.265 1.00 51.42 315 ASP B O 1
ATOM 4554 N N . PHE B 1 323 ? 14.010 29.627 28.818 1.00 48.18 316 PHE B N 1
ATOM 4555 C CA . PHE B 1 323 ? 14.969 29.269 27.788 1.00 46.39 316 PHE B CA 1
ATOM 4556 C C . PHE B 1 323 ? 15.623 30.545 27.238 1.00 46.75 316 PHE B C 1
ATOM 4557 O O . PHE B 1 323 ? 15.035 31.624 27.279 1.00 46.81 316 PHE B O 1
ATOM 4565 N N . SER B 1 324 ? 16.842 30.404 26.725 1.00 46.55 317 SER B N 1
ATOM 4566 C CA . SER B 1 324 ? 17.528 31.476 25.996 1.00 47.44 317 SER B CA 1
ATOM 4567 C C . SER B 1 324 ? 16.802 31.794 24.684 1.00 46.20 317 SER B C 1
ATOM 4568 O O . SER B 1 324 ? 16.591 30.907 23.849 1.00 43.08 317 SER B O 1
ATOM 4571 N N . GLU B 1 325 ? 16.422 33.057 24.512 1.00 47.06 318 GLU B N 1
ATOM 4572 C CA . GLU B 1 325 ? 15.646 33.479 23.349 1.00 47.14 318 GLU B CA 1
ATOM 4573 C C . GLU B 1 325 ? 16.434 33.356 22.056 1.00 46.33 318 GLU B C 1
ATOM 4574 O O . GLU B 1 325 ? 15.897 32.893 21.040 1.00 45.52 318 GLU B O 1
ATOM 4580 N N . ASP B 1 326 ? 17.693 33.789 22.090 1.00 45.47 319 ASP B N 1
ATOM 4581 C CA . ASP B 1 326 ? 18.561 33.665 20.937 1.00 45.05 319 ASP B CA 1
ATOM 4582 C C . ASP B 1 326 ? 18.711 32.212 20.533 1.00 42.97 319 ASP B C 1
ATOM 4583 O O . ASP B 1 326 ? 18.702 31.895 19.351 1.00 43.45 319 ASP B O 1
ATOM 4588 N N . ARG B 1 327 ? 18.815 31.314 21.501 1.00 41.96 320 ARG B N 1
ATOM 4589 C CA . ARG B 1 327 ? 19.022 29.918 21.162 1.00 4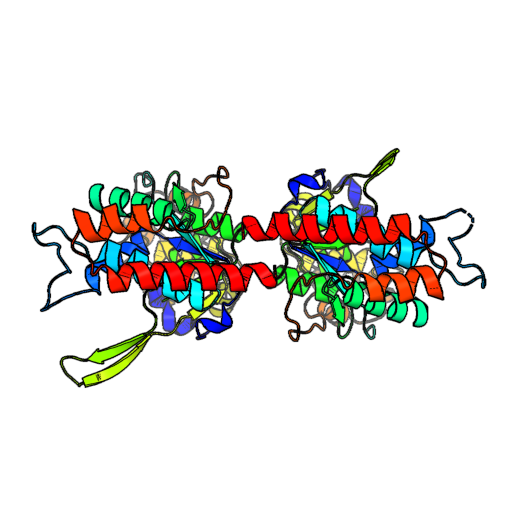0.27 320 ARG B CA 1
ATOM 4590 C C . ARG B 1 327 ? 17.759 29.288 20.577 1.00 39.20 320 ARG B C 1
ATOM 4591 O O . ARG B 1 327 ? 17.816 28.504 19.625 1.00 38.53 320 ARG B O 1
ATOM 4599 N N . VAL B 1 328 ? 16.620 29.606 21.169 1.00 39.09 321 VAL B N 1
ATOM 4600 C CA . VAL B 1 328 ? 15.352 29.076 20.694 1.00 38.67 321 VAL B CA 1
ATOM 4601 C C . VAL B 1 328 ? 15.060 29.588 19.280 1.00 37.94 321 VAL B C 1
ATOM 4602 O O . VAL B 1 328 ? 14.716 28.806 18.382 1.00 36.60 321 VAL B O 1
ATOM 4606 N N . ARG B 1 329 ? 15.213 30.898 19.077 1.00 38.85 322 ARG B N 1
ATOM 4607 C CA . ARG B 1 329 ? 14.956 31.497 17.761 1.00 38.24 322 ARG B CA 1
ATOM 4608 C C . ARG B 1 329 ? 15.877 30.893 16.720 1.00 37.88 322 AR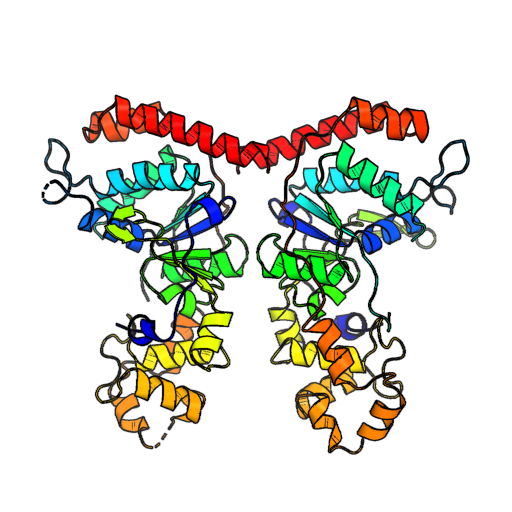G B C 1
ATOM 4609 O O . ARG B 1 329 ? 15.434 30.549 15.639 1.00 37.20 322 ARG B O 1
ATOM 4617 N N . ARG B 1 330 ? 17.145 30.717 17.063 1.00 37.66 323 ARG B N 1
ATOM 4618 C CA . ARG B 1 330 ? 18.067 30.115 16.138 1.00 36.75 323 ARG B CA 1
ATOM 4619 C C . ARG B 1 330 ? 17.705 28.659 15.842 1.00 35.90 323 ARG B C 1
ATOM 4620 O O . ARG B 1 330 ? 17.850 28.213 14.703 1.00 33.22 323 ARG B O 1
ATOM 4628 N N . ALA B 1 331 ? 17.234 27.927 16.851 1.00 35.82 324 ALA B N 1
ATOM 4629 C CA . ALA B 1 331 ? 16.789 26.551 16.654 1.00 35.10 324 ALA B CA 1
ATOM 4630 C C . ALA B 1 331 ? 15.591 26.483 15.708 1.00 35.02 324 ALA B C 1
ATOM 4631 O O . ALA B 1 331 ? 15.481 25.559 14.897 1.00 33.13 324 ALA B O 1
ATOM 4633 N N . VAL B 1 332 ? 14.691 27.454 15.826 1.00 37.76 325 VAL B N 1
ATOM 4634 C CA . VAL B 1 332 ? 13.525 27.549 14.937 1.00 38.13 325 VAL B CA 1
ATOM 4635 C C . VAL B 1 332 ? 13.962 27.810 13.499 1.00 39.06 325 VAL B C 1
ATOM 4636 O O . VAL B 1 332 ? 13.442 27.195 12.576 1.00 37.43 325 VAL B O 1
ATOM 4640 N N . GLU B 1 333 ? 14.924 28.705 13.309 1.00 40.77 326 GLU B N 1
ATOM 4641 C CA . GLU B 1 333 ? 15.452 28.954 11.969 1.00 41.94 326 GLU B CA 1
ATOM 4642 C C . GLU B 1 333 ? 16.126 27.707 11.406 1.00 38.55 326 GLU B C 1
ATOM 4643 O O . GLU B 1 333 ? 15.925 27.349 10.244 1.00 39.52 326 GLU B O 1
ATOM 4649 N N . ARG B 1 334 ? 16.962 27.072 12.221 1.00 37.12 327 ARG B N 1
ATOM 4650 C CA . ARG B 1 334 ? 17.646 25.841 11.821 1.00 36.05 327 ARG B CA 1
ATOM 4651 C C . ARG B 1 334 ? 16.639 24.782 11.406 1.00 34.73 327 ARG B C 1
ATOM 4652 O O . ARG B 1 334 ? 16.861 24.078 10.444 1.00 34.41 327 ARG B O 1
ATOM 4660 N N . LEU B 1 335 ? 15.544 24.677 12.148 1.00 35.79 328 LEU B N 1
ATOM 4661 C CA . LEU B 1 335 ? 14.503 23.709 11.860 1.00 38.38 328 LEU B CA 1
ATOM 4662 C C . LEU B 1 335 ? 13.778 23.990 10.544 1.00 39.71 328 LEU B C 1
ATOM 4663 O O . LEU B 1 335 ? 13.559 23.062 9.763 1.00 40.38 328 LEU B O 1
ATOM 4668 N N . LYS B 1 336 ? 13.395 25.242 10.305 1.00 40.31 329 LYS B N 1
ATOM 4669 C CA . LYS B 1 336 ? 12.758 25.613 9.042 1.00 43.10 329 LYS B CA 1
ATOM 4670 C C . LYS B 1 336 ? 13.658 25.294 7.839 1.00 43.61 329 LYS B C 1
ATOM 4671 O O . LYS B 1 336 ? 13.203 24.753 6.833 1.00 44.58 329 LYS B O 1
ATOM 4677 N N . GLU B 1 337 ? 14.935 25.646 7.944 1.00 42.31 330 GLU B N 1
ATOM 4678 C CA . GLU B 1 337 ? 15.900 25.360 6.892 1.00 43.02 330 GLU B CA 1
ATOM 4679 C C . GLU B 1 337 ? 16.073 23.840 6.667 1.00 40.84 330 GLU B C 1
ATOM 4680 O O . GLU B 1 337 ? 16.174 23.386 5.527 1.00 38.87 330 GLU B O 1
ATOM 4686 N N . ALA B 1 338 ? 16.086 23.058 7.748 1.00 38.26 331 ALA B N 1
ATOM 4687 C CA . ALA B 1 338 ? 16.268 21.617 7.647 1.00 37.61 331 ALA B CA 1
ATOM 4688 C C . ALA B 1 338 ? 15.069 20.958 6.986 1.00 38.22 331 ALA B C 1
ATOM 4689 O O . ALA B 1 338 ? 15.219 20.072 6.143 1.00 36.68 331 ALA B O 1
ATOM 4691 N N . LEU B 1 339 ? 13.880 21.407 7.346 1.00 40.33 332 LEU B N 1
ATOM 4692 C CA . LEU B 1 339 ? 12.668 20.906 6.707 1.00 43.98 332 LEU B CA 1
ATOM 4693 C C . LEU B 1 339 ? 12.684 21.235 5.213 1.00 47.15 332 LEU B C 1
ATOM 4694 O O . LEU B 1 339 ? 12.360 20.397 4.375 1.00 44.38 332 LEU B O 1
ATOM 4699 N N . GLN B 1 340 ? 13.071 22.468 4.901 1.00 51.78 333 GLN B N 1
ATOM 4700 C CA . GLN B 1 340 ? 13.185 22.924 3.526 1.00 54.92 333 GLN B CA 1
ATOM 4701 C C . GLN B 1 340 ? 14.135 22.051 2.711 1.00 54.18 333 GLN B C 1
ATOM 4702 O O . GLN B 1 340 ? 13.862 21.733 1.553 1.00 50.02 333 GLN B O 1
ATOM 4708 N N . GLU B 1 341 ? 15.256 21.676 3.313 1.00 54.50 334 GLU B N 1
ATOM 4709 C CA . GLU B 1 341 ? 16.252 20.884 2.613 1.00 55.97 334 GLU B CA 1
ATOM 4710 C C . GLU B 1 341 ? 15.721 19.477 2.300 1.00 54.05 334 GLU B C 1
ATOM 4711 O O . GLU B 1 341 ? 16.070 18.910 1.286 1.00 56.76 334 GLU B O 1
ATOM 4717 N N . LEU B 1 342 ? 14.864 18.941 3.160 1.00 51.30 335 LEU B N 1
ATOM 4718 C CA . LEU B 1 342 ? 14.163 17.691 2.882 1.00 53.87 335 LEU B CA 1
ATOM 4719 C C . LEU B 1 342 ? 13.061 17.829 1.829 1.00 58.79 335 LEU B C 1
ATOM 4720 O O . LEU B 1 342 ? 12.827 16.903 1.054 1.00 56.91 335 LEU B O 1
ATOM 4725 N N . ARG B 1 343 ? 12.373 18.972 1.821 1.00 64.82 336 ARG B N 1
ATOM 4726 C CA . ARG B 1 343 ? 11.320 19.239 0.835 1.00 69.46 336 ARG B CA 1
ATOM 4727 C C . ARG B 1 343 ? 11.846 19.249 -0.587 1.00 75.74 336 ARG B C 1
ATOM 4728 O O . ARG B 1 343 ? 11.237 18.639 -1.466 1.00 82.44 336 ARG B O 1
ATOM 4736 N N . LYS B 1 344 ? 12.983 19.905 -0.816 1.00 75.96 337 LYS B N 1
ATOM 4737 C CA . LYS B 1 344 ? 13.457 20.125 -2.184 1.00 81.70 337 LYS B CA 1
ATOM 4738 C C . LYS B 1 344 ? 14.004 18.874 -2.910 1.00 83.35 337 LYS B C 1
ATOM 4739 O O . LYS B 1 344 ? 14.427 18.968 -4.066 1.00 89.67 337 LYS B O 1
ATOM 4745 N N . GLY B 1 345 ? 13.998 17.721 -2.244 1.00 80.69 338 GLY B N 1
ATOM 4746 C CA . GLY B 1 345 ? 14.206 16.433 -2.915 1.00 81.23 338 GLY B CA 1
ATOM 4747 C C . GLY B 1 345 ? 12.987 15.510 -2.899 1.00 79.45 338 GLY B C 1
ATOM 4748 O O . GLY B 1 345 ? 13.041 14.419 -3.446 1.00 75.91 338 GLY B O 1
ATOM 4749 N N . GLY B 1 346 ? 11.887 15.947 -2.286 1.00 81.80 339 GLY B N 1
ATOM 4750 C CA . GLY B 1 346 ? 10.714 15.097 -2.072 1.00 78.40 339 GLY B CA 1
ATOM 4751 C C . GLY B 1 346 ? 10.834 14.350 -0.761 1.00 77.97 339 GLY B C 1
ATOM 4752 O O . GLY B 1 346 ? 10.742 13.129 -0.726 1.00 75.78 339 GLY B O 1
#

B-factor: mean 53.68, std 18.43, range [27.61, 119.94]